Protein AF-A0A0R1IXS8-F1 (afdb_monomer_lite)

Foldseek 3Di:
DDDDDDDDDDDDDPPPDDDDDDPPPVPPPDPCNVLLVVLVVLLVVLLPDPDLLVSLVSLVVLVVVLVVLVPDPDRDPSNNVSSVVSSLVSLVSVVVVLVVLLVVLADDPPDLADLVNLVVSLVSLVVSLVSLVSCCPRNDDVVRSVVSNVSSVVRNVVSLVSNLVCLLPDPALVQLLVLCCVPCVPPNVCLVVVDDDDDAPCQCVLLQHDPVSLSSSLSSLCSSLVVCCVVVSDPPVSSVVSSVVSVLCSLNSVNHPDPPLSCWDRVSLVLQQFCSNVPAAKFWDWKWFAPPPPPGIDTDPDPRFGFDDDRAWTDRPAWMWGADPPRFIWIDGPQGIFTWDWDDDSKIWIWDDRDNKIKIKIWHTAQRFDPDPPTDSNFIKIKIFMPVRRIIIIITGD

Radius of gyration: 39.15 Å; chains: 1; bounding box: 78×59×114 Å

Organism: NCBI:txid1423811

Sequence (398 aa):
MKRSFSVVTVILTFIILLSGCKSQSQSKTNPYDSKVTSVNKTAEKIKSEHDISKKVSSLKDFEDDYQKYQHTKKPYKQVNSAYHHQIKTIKSSIQDSNKSTIKSASVSKSKEETQASLEKKISNLNDLKKEVEAEKEIVYTSPDFENLNKDIDKQIEKNKAGITSAILSTTSSKKYIDAYNQFSMQNNPKGESRGSTPRAKGFYETVGLSEKDYFAIYTGIFDYYGNAVEQGLITKVQSDDAFQEAQSKLLAGKYATKSTVIHNMNFYQIENGDYSGLIGSWKEVSEGGSMHDGQGVRELPLTGQKLNITKYKINDSQVSMTQKDGGITYFTDQNGSEPATFDESDSLSVEATIGSQIYMIEFYPKGVPMAEEKDNSNKERIMIHSSNDSYYEIFERA

Secondary structure (DSSP, 8-state):
-----------S----S-------------TTHHHHHHHHHHHHHHHH---HHHHHHHHHHHHHHHHHHHTSSS--HHHHHHHHHHHHHHHHHHHHHHHHHHHHTSPPTTS---HHHHHHHHHHHHHHHHHHHHHTTTT--HHHHHHHHHHHHHHHHHHHHHHHHHHHT---HHHHHHHIIIIIIHH-GGGGGG-PPPPPTTHHHHTTS-HHHHHHHHHHHHHHHHHHHHTTSS-HHHHHHHHHHHHHHHHTTTT-SS-----S--HHHHHTT--GGG-S-EEEEEEEEE-SSSS-EEE--------EEETTEEE-SS-EEEE-TTS-EEEE-SS-EEE-EEEESSSEEEEEEETTEEEEEEEE-TTPPPSSTT--TTS-EEEEEETGGGEEEEEEE-

Structure (mmCIF, N/CA/C/O backbone):
data_AF-A0A0R1IXS8-F1
#
_entry.id   AF-A0A0R1IXS8-F1
#
loop_
_atom_site.group_PDB
_atom_site.id
_atom_site.type_symbol
_atom_site.label_atom_id
_atom_site.label_alt_id
_atom_site.label_comp_id
_atom_site.label_asym_id
_atom_site.label_entity_id
_atom_site.label_seq_id
_atom_site.pdbx_PDB_ins_code
_atom_site.Cartn_x
_atom_site.Cartn_y
_atom_site.Cartn_z
_atom_site.occupancy
_atom_site.B_iso_or_equiv
_atom_site.auth_seq_id
_atom_site.auth_comp_id
_atom_site.auth_asym_id
_atom_site.auth_atom_id
_atom_site.pdbx_PDB_model_num
ATOM 1 N N . MET A 1 1 ? 4.594 38.664 13.870 1.00 39.47 1 MET A N 1
ATOM 2 C CA . MET A 1 1 ? 3.318 39.367 13.612 1.00 39.47 1 MET A CA 1
ATOM 3 C C . MET A 1 1 ? 2.315 38.964 14.679 1.00 39.47 1 MET A C 1
ATOM 5 O O . MET A 1 1 ? 1.968 37.797 14.768 1.00 39.47 1 MET A O 1
ATOM 9 N N . LYS A 1 2 ? 1.926 39.916 15.533 1.00 38.34 2 LYS A N 1
ATOM 10 C CA . LYS A 1 2 ? 0.802 39.805 16.473 1.00 38.34 2 LYS A CA 1
ATOM 11 C C . LYS A 1 2 ? -0.484 40.207 15.744 1.00 38.34 2 LYS A C 1
ATOM 13 O O . LYS A 1 2 ? -0.434 41.202 15.026 1.00 38.34 2 LYS A O 1
ATOM 18 N N . ARG A 1 3 ? -1.582 39.481 15.980 1.00 33.81 3 ARG A N 1
ATOM 19 C CA . ARG A 1 3 ? -3.008 39.899 15.969 1.00 33.81 3 ARG A CA 1
ATOM 20 C C . ARG A 1 3 ? -3.847 38.627 16.196 1.00 33.81 3 ARG A C 1
ATOM 22 O O . ARG A 1 3 ? -3.798 37.719 15.383 1.00 33.81 3 ARG A O 1
ATOM 29 N N . SER A 1 4 ? -4.315 38.366 17.417 1.00 31.62 4 SER A N 1
ATOM 30 C CA . SER A 1 4 ? -5.587 38.837 17.997 1.00 31.62 4 SER A CA 1
ATOM 31 C C . SER A 1 4 ? -6.820 38.259 17.290 1.00 31.62 4 SER A C 1
ATOM 33 O O . SER A 1 4 ? -7.238 38.791 16.266 1.00 31.62 4 SER A O 1
ATOM 35 N N . PHE A 1 5 ? -7.433 37.238 17.896 1.00 33.28 5 PHE A N 1
ATOM 36 C CA . PHE A 1 5 ? -8.868 36.993 17.766 1.00 33.28 5 PHE A CA 1
ATOM 37 C C . PHE A 1 5 ? -9.504 37.042 19.152 1.00 33.28 5 PHE A C 1
ATOM 39 O O . PHE A 1 5 ? -9.228 36.236 20.038 1.00 33.28 5 PHE A O 1
ATOM 46 N N . SER A 1 6 ? -10.290 38.094 19.299 1.00 31.89 6 SER A N 1
ATOM 47 C CA . SER A 1 6 ? -11.123 38.471 20.420 1.00 31.89 6 SER A CA 1
ATOM 48 C C . SER A 1 6 ? -12.491 37.78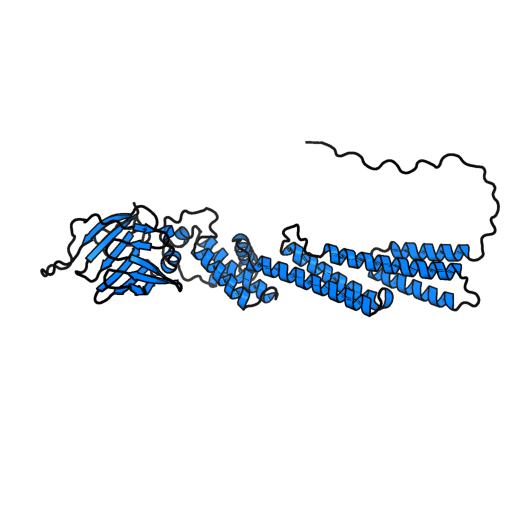8 20.312 1.00 31.89 6 SER A C 1
ATOM 50 O O . SER A 1 6 ? -12.991 37.598 19.210 1.00 31.89 6 SER A O 1
ATOM 52 N N . VAL A 1 7 ? -13.106 37.559 21.477 1.00 35.53 7 VAL A N 1
ATOM 53 C CA . VAL A 1 7 ? -14.516 37.887 21.773 1.00 35.53 7 VAL A CA 1
ATOM 54 C C . VAL A 1 7 ? -15.590 37.143 20.970 1.00 35.53 7 VAL A C 1
ATOM 56 O O . VAL A 1 7 ? -15.975 37.601 19.908 1.00 35.53 7 VAL A O 1
ATOM 59 N N . VAL A 1 8 ? -16.147 36.082 21.573 1.00 34.19 8 VAL A N 1
ATOM 60 C CA . VAL A 1 8 ? -17.594 35.785 21.738 1.00 34.19 8 VAL A CA 1
ATOM 61 C C . VAL A 1 8 ? -17.645 34.762 22.891 1.00 34.19 8 VAL A C 1
ATOM 63 O O . VAL A 1 8 ? -17.183 33.639 22.739 1.00 34.19 8 VAL A O 1
ATOM 66 N N . THR A 1 9 ? -17.979 35.096 24.138 1.00 34.84 9 THR A N 1
ATOM 67 C CA . THR A 1 9 ? -19.346 34.981 24.673 1.00 34.84 9 THR A CA 1
ATOM 68 C C . THR A 1 9 ? -19.352 35.606 26.079 1.00 34.84 9 THR A C 1
ATOM 70 O O . THR A 1 9 ? -19.132 34.940 27.086 1.00 34.84 9 THR A O 1
ATOM 73 N N . VAL A 1 10 ? -19.554 36.921 26.140 1.00 40.12 10 VAL A N 1
ATOM 74 C CA . VAL A 1 10 ? -20.146 37.608 27.295 1.00 40.12 10 VAL A CA 1
ATOM 75 C C . VAL A 1 10 ? -21.607 37.815 26.908 1.00 40.12 10 VAL A C 1
ATOM 77 O O . VAL A 1 10 ? -21.852 38.246 25.788 1.00 40.12 10 VAL A O 1
ATOM 80 N N . ILE A 1 11 ? -22.520 37.473 27.823 1.00 37.78 11 ILE A N 1
ATOM 81 C CA . ILE A 1 11 ? -23.998 37.589 27.831 1.00 37.78 11 ILE A CA 1
ATOM 82 C C . ILE A 1 11 ? -24.603 36.219 28.191 1.00 37.78 11 ILE A C 1
ATOM 84 O O . ILE A 1 11 ? -25.173 35.515 27.367 1.00 37.78 11 ILE A O 1
ATOM 88 N N . LEU A 1 12 ? -24.482 35.847 29.468 1.00 35.22 12 LEU A N 1
ATOM 89 C CA . LEU A 1 12 ? -25.588 35.210 30.181 1.00 35.22 12 LEU A CA 1
ATOM 90 C C . LEU A 1 12 ? -25.499 35.568 31.673 1.00 35.22 12 LEU A C 1
ATOM 92 O O . LEU A 1 12 ? -24.795 34.950 32.467 1.00 35.22 12 LEU A O 1
ATOM 96 N N . THR A 1 13 ? -26.262 36.610 32.009 1.00 39.00 13 THR A N 1
ATOM 97 C CA . THR A 1 13 ? -26.942 36.818 33.299 1.00 39.00 13 THR A CA 1
ATOM 98 C C . THR A 1 13 ? -26.099 37.077 34.544 1.00 39.00 13 THR A C 1
ATOM 100 O O . THR A 1 13 ? -26.102 36.342 35.527 1.00 39.00 13 THR A O 1
ATOM 103 N N . PHE A 1 14 ? -25.556 38.290 34.547 1.00 35.62 14 PHE A N 1
ATOM 104 C CA . PHE A 1 14 ? -25.547 39.188 35.697 1.00 35.62 14 PHE A CA 1
ATOM 105 C C . PHE A 1 14 ? -27.009 39.574 36.063 1.00 35.62 14 PHE A C 1
ATOM 107 O O . PHE A 1 14 ? -27.489 40.639 35.693 1.00 35.62 14 PHE A O 1
ATOM 114 N N . ILE A 1 15 ? -27.751 38.678 36.729 1.00 43.81 15 ILE A N 1
ATOM 115 C CA . ILE A 1 15 ? -28.994 38.990 37.473 1.00 43.81 15 ILE A CA 1
ATOM 116 C C . ILE A 1 15 ? -28.931 38.249 38.813 1.00 43.81 15 ILE A C 1
ATOM 118 O O . ILE A 1 15 ? -29.689 37.320 39.053 1.00 43.81 15 ILE A O 1
ATOM 122 N N . ILE A 1 16 ? -27.991 38.621 39.684 1.00 44.81 16 ILE A N 1
ATOM 123 C CA . ILE A 1 16 ? -28.089 38.335 41.125 1.00 44.81 16 ILE A CA 1
ATOM 124 C C . ILE A 1 16 ? -27.459 39.506 41.884 1.00 44.81 16 ILE A C 1
ATOM 126 O O . ILE A 1 16 ? -26.390 39.392 42.469 1.00 44.81 16 ILE A O 1
ATOM 130 N N . LEU A 1 17 ? -28.130 40.654 41.874 1.00 48.44 17 LEU A N 1
ATOM 131 C CA . LEU A 1 17 ? -28.052 41.601 42.980 1.00 48.44 17 LEU A CA 1
ATOM 132 C C . LEU A 1 17 ? -29.473 42.107 43.253 1.00 48.44 17 LEU A C 1
ATOM 134 O O . LEU A 1 17 ? -30.112 42.662 42.367 1.00 48.44 17 LEU A O 1
ATOM 138 N N . LEU A 1 18 ? -29.907 41.924 44.506 1.00 43.78 18 LEU A N 1
ATOM 139 C CA . LEU A 1 18 ? -31.043 42.577 45.176 1.00 43.78 18 LEU A CA 1
ATOM 140 C C . LEU A 1 18 ? -32.449 41.980 44.976 1.00 43.78 18 LEU A C 1
ATOM 142 O O . LEU A 1 18 ? -33.260 42.465 44.198 1.00 43.78 18 LEU A O 1
ATOM 146 N N . SER A 1 19 ? -32.753 40.977 45.805 1.00 40.06 19 SER A N 1
ATOM 147 C CA . SER A 1 19 ? -34.053 40.661 46.438 1.00 40.06 19 SER A CA 1
ATOM 148 C C . SER A 1 19 ? -33.762 39.485 47.379 1.00 40.06 19 SER A C 1
ATOM 150 O O . SER A 1 19 ? -33.204 38.496 46.935 1.00 40.06 19 SER A O 1
ATOM 152 N N . GLY A 1 20 ? -33.988 39.453 48.683 1.00 39.50 20 GLY A N 1
ATOM 153 C CA . GLY A 1 20 ? -34.760 40.242 49.622 1.00 39.50 20 GLY A CA 1
ATOM 154 C C . GLY A 1 20 ? -34.563 39.579 50.997 1.00 39.50 20 GLY A C 1
ATOM 155 O O . GLY A 1 20 ? -33.891 38.553 51.123 1.00 39.50 20 GLY A O 1
ATOM 156 N N . CYS A 1 21 ? -35.104 40.200 52.035 1.00 38.03 21 CYS A N 1
ATOM 157 C CA . CYS A 1 21 ? -34.938 39.832 53.436 1.00 38.03 21 CYS A CA 1
ATOM 158 C C . CYS A 1 21 ? -35.042 38.327 53.742 1.00 38.03 21 CYS A C 1
ATOM 160 O O . CYS A 1 21 ? -35.958 37.632 53.302 1.00 38.03 21 CYS A O 1
ATOM 162 N N . LYS A 1 22 ? -34.128 37.869 54.606 1.00 47.31 22 LYS A N 1
ATOM 163 C CA . LYS A 1 22 ? -34.166 36.584 55.309 1.00 47.31 22 LYS A CA 1
ATOM 164 C C . LYS A 1 22 ? -35.453 36.469 56.139 1.00 47.31 22 LYS A C 1
ATOM 166 O O . LYS A 1 22 ? -35.459 36.800 57.318 1.00 47.31 22 LYS A O 1
ATOM 171 N N . SER A 1 23 ? -36.527 35.954 55.548 1.00 44.09 23 SER A N 1
ATOM 172 C CA . SER A 1 23 ? -37.515 35.193 56.311 1.00 44.09 23 SER A CA 1
ATOM 173 C C . SER A 1 23 ? -37.009 33.762 56.396 1.00 44.09 23 SER A C 1
ATOM 175 O O . SER A 1 23 ? -37.123 32.984 55.452 1.00 44.09 23 SER A O 1
ATOM 177 N N . GLN A 1 24 ? -36.411 33.427 57.536 1.00 48.56 24 GLN A N 1
ATOM 178 C CA . GLN A 1 24 ? -36.124 32.057 57.949 1.00 48.56 24 GLN A CA 1
ATOM 179 C C . GLN A 1 24 ? -37.464 31.355 58.244 1.00 48.56 24 GLN A C 1
ATOM 181 O O . GLN A 1 24 ? -37.773 31.017 59.382 1.00 48.56 24 GLN A O 1
ATOM 186 N N . SER A 1 25 ? -38.306 31.147 57.224 1.00 48.84 25 SER A N 1
ATOM 187 C CA . SER A 1 25 ? -39.344 30.130 57.342 1.00 48.84 25 SER A CA 1
ATOM 188 C C . SER A 1 25 ? -38.595 28.807 57.353 1.00 48.84 25 SER A C 1
ATOM 190 O O . SER A 1 25 ? -37.981 28.440 56.348 1.00 48.84 25 SER A O 1
ATOM 192 N N . GLN A 1 26 ? -38.582 28.116 58.490 1.00 47.00 26 GLN A N 1
ATOM 193 C CA . GLN A 1 26 ? -38.197 26.712 58.543 1.00 47.00 26 GLN A CA 1
ATOM 194 C C . GLN A 1 26 ? -39.172 25.955 57.637 1.00 47.00 26 GLN A C 1
ATOM 196 O O . GLN A 1 26 ? -40.242 25.531 58.074 1.00 47.00 26 GLN A O 1
ATOM 201 N N . SER A 1 27 ? -38.851 25.853 56.343 1.00 54.06 27 SER A N 1
ATOM 202 C CA . SER A 1 27 ? -39.606 25.008 55.433 1.00 54.06 27 SER A CA 1
ATOM 203 C C . SER A 1 27 ? -39.499 23.610 56.013 1.00 54.06 27 SER A C 1
ATOM 205 O O . SER A 1 27 ? -38.386 23.099 56.156 1.00 54.06 27 SER A O 1
ATOM 207 N N . LYS A 1 28 ? -40.631 23.020 56.404 1.00 65.62 28 LYS A N 1
ATOM 208 C CA . LYS A 1 28 ? -40.689 21.609 56.777 1.00 65.62 28 LYS A CA 1
ATOM 209 C C . LYS A 1 28 ? -40.150 20.823 55.586 1.00 65.62 28 LYS A C 1
ATOM 211 O O . LYS A 1 28 ? -40.850 20.666 54.590 1.00 65.62 28 LYS A O 1
ATOM 216 N N . THR A 1 29 ? -38.887 20.422 55.658 1.00 75.94 29 THR A N 1
ATOM 217 C CA . THR A 1 29 ? -38.254 19.604 54.633 1.00 75.94 29 THR A CA 1
ATOM 218 C C . THR A 1 29 ? -38.975 18.271 54.633 1.00 75.94 29 THR A C 1
ATOM 220 O O . THR A 1 29 ? -39.215 17.674 55.689 1.00 75.94 29 THR A O 1
ATOM 223 N N . ASN A 1 30 ? -39.402 17.825 53.455 1.00 87.00 30 ASN A N 1
ATOM 224 C CA . ASN A 1 30 ? -40.068 16.542 53.365 1.00 87.00 30 ASN A CA 1
ATOM 225 C C . ASN A 1 30 ? -39.066 15.456 53.782 1.00 87.00 30 ASN A C 1
ATOM 227 O O . ASN A 1 30 ? -37.874 15.555 53.475 1.00 87.00 30 ASN A O 1
ATOM 231 N N . PRO A 1 31 ? -39.520 14.375 54.438 1.00 86.81 31 PRO A N 1
ATOM 232 C CA . PRO A 1 31 ? -38.632 13.344 54.983 1.00 86.81 31 PRO A CA 1
ATOM 233 C C . PRO A 1 31 ? -37.797 12.603 53.918 1.00 86.81 31 PRO A C 1
ATOM 235 O O . PRO A 1 31 ? -36.917 11.816 54.268 1.00 86.81 31 PRO A O 1
ATOM 238 N N . TYR A 1 32 ? -38.060 12.828 52.625 1.00 91.75 32 TYR A N 1
ATOM 239 C CA . TYR A 1 32 ? -37.327 12.246 51.502 1.00 91.75 32 TYR A CA 1
ATOM 240 C C . TYR A 1 32 ? -36.329 13.202 50.823 1.00 91.75 32 TYR A C 1
ATOM 242 O O . TYR A 1 32 ? -35.497 12.724 50.050 1.00 91.75 32 TYR A O 1
ATOM 250 N N . ASP A 1 33 ? -36.361 14.510 51.102 1.00 92.88 33 ASP A N 1
ATOM 251 C CA . ASP A 1 33 ? -35.558 15.509 50.374 1.00 92.88 33 ASP A CA 1
ATOM 252 C C . ASP A 1 33 ? -34.048 15.277 50.558 1.00 92.88 33 ASP A C 1
ATOM 254 O O . ASP A 1 33 ? -33.267 15.347 49.604 1.00 92.88 33 ASP A O 1
ATOM 258 N N . SER A 1 34 ? -33.626 14.907 51.772 1.00 93.62 34 SER A N 1
ATOM 259 C CA . SER A 1 34 ? -32.228 14.572 52.072 1.00 93.62 34 SER A CA 1
ATOM 260 C C . SER A 1 34 ? -31.747 13.332 51.311 1.00 93.62 34 SER A C 1
ATOM 262 O O . SER A 1 34 ? -30.619 13.307 50.817 1.00 93.62 34 SER A O 1
ATOM 264 N N . LYS A 1 35 ? -32.613 12.322 51.149 1.00 95.69 35 LYS A N 1
ATOM 265 C CA . LYS A 1 35 ? -32.297 11.100 50.397 1.00 95.69 35 LYS A CA 1
ATOM 266 C C . LYS A 1 35 ? -32.161 11.387 48.910 1.00 95.69 35 LYS A C 1
ATOM 268 O O . LYS A 1 35 ? -31.166 10.987 48.320 1.00 95.69 35 LYS A O 1
ATOM 273 N N . VAL A 1 36 ? -33.107 12.122 48.320 1.00 96.81 36 VAL A N 1
ATOM 274 C CA . VAL A 1 36 ? -33.024 12.539 46.908 1.00 96.81 36 VAL A CA 1
ATOM 275 C C . VAL A 1 36 ? -31.744 13.340 46.658 1.00 96.81 36 VAL A C 1
ATOM 277 O O . VAL A 1 36 ? -31.034 13.083 45.689 1.00 96.81 36 VAL A O 1
ATOM 280 N N . THR A 1 37 ? -31.398 14.253 47.570 1.00 96.00 37 THR A N 1
ATOM 281 C CA . THR A 1 37 ? -30.158 15.037 47.485 1.00 96.00 37 THR A CA 1
ATOM 282 C C . THR A 1 37 ? -28.916 14.140 47.506 1.00 96.00 37 THR A C 1
ATOM 284 O O . THR A 1 37 ? -28.012 14.331 46.694 1.00 96.00 37 THR A O 1
ATOM 287 N N . SER A 1 38 ? -28.873 13.133 48.385 1.00 97.00 38 SER A N 1
ATOM 288 C CA . SER A 1 38 ? -27.761 12.174 48.435 1.00 97.00 38 SER A CA 1
ATOM 289 C C . SER A 1 38 ? -27.660 11.334 47.161 1.00 97.00 38 SER A C 1
ATOM 291 O O . SER A 1 38 ? -26.561 11.157 46.648 1.00 97.00 38 SER A O 1
ATOM 293 N N . VAL A 1 39 ? -28.791 10.856 46.629 1.00 98.12 39 VAL A N 1
ATOM 294 C CA . VAL A 1 39 ? -28.845 10.088 45.371 1.00 98.12 39 VAL A CA 1
ATOM 295 C C . VAL A 1 39 ? -28.262 10.911 44.227 1.00 98.12 39 VAL A C 1
ATOM 297 O O . VAL A 1 39 ? -27.380 10.439 43.513 1.00 98.12 39 VAL A O 1
ATOM 300 N N . ASN A 1 40 ? -28.693 12.167 44.099 1.00 97.94 40 ASN A N 1
ATOM 301 C CA . ASN A 1 40 ? -28.178 13.076 43.080 1.00 97.94 40 ASN A CA 1
ATOM 302 C C . ASN A 1 40 ? -26.680 13.354 43.274 1.00 97.94 40 ASN A C 1
ATOM 304 O O . ASN A 1 40 ? -25.927 13.307 42.308 1.00 97.94 40 ASN A O 1
ATOM 308 N N . LYS A 1 41 ? -26.218 13.580 44.511 1.00 98.19 41 LYS A N 1
ATOM 309 C CA . LYS A 1 41 ? -24.795 13.821 44.801 1.00 98.19 41 LYS A CA 1
ATOM 310 C C . LYS A 1 41 ? -23.913 12.627 44.422 1.00 98.19 41 LYS A C 1
ATOM 312 O O . LYS A 1 41 ? -22.846 12.823 43.843 1.00 98.19 41 LYS A O 1
ATOM 317 N N . THR A 1 42 ? -24.347 11.406 44.731 1.00 98.38 42 THR A N 1
ATOM 318 C CA . THR A 1 42 ? -23.637 10.186 44.322 1.00 98.38 42 THR A CA 1
ATOM 319 C C . THR A 1 42 ? -23.623 10.052 42.803 1.00 98.38 42 THR A C 1
ATOM 321 O O . THR A 1 42 ? -22.562 9.824 42.229 1.00 98.38 42 THR A O 1
ATOM 324 N N . ALA A 1 43 ? -24.762 10.273 42.141 1.00 98.25 43 ALA A N 1
ATOM 325 C CA . ALA A 1 43 ? -24.854 10.212 40.687 1.00 98.25 43 ALA A CA 1
ATOM 326 C C . ALA A 1 43 ? -23.919 11.213 39.991 1.00 98.25 43 ALA A C 1
ATOM 328 O O . ALA A 1 43 ? -23.229 10.839 39.048 1.00 98.25 43 ALA A O 1
ATOM 329 N N . GLU A 1 44 ? -23.842 12.458 40.470 1.00 97.69 44 GLU A N 1
ATOM 330 C CA . GLU A 1 44 ? -22.915 13.458 39.923 1.00 97.69 44 GLU A CA 1
ATOM 331 C C . GLU A 1 44 ? -21.450 13.039 40.086 1.00 97.69 44 GLU A C 1
ATOM 333 O O . GLU A 1 44 ? -20.668 13.175 39.145 1.00 97.69 44 GLU A O 1
ATOM 338 N N . LYS A 1 45 ? -21.085 12.437 41.228 1.00 98.19 45 LYS A N 1
ATOM 339 C CA . LYS A 1 45 ? -19.737 11.884 41.425 1.00 98.19 45 LYS A CA 1
ATOM 340 C C . LYS A 1 45 ? -19.424 10.806 40.382 1.00 98.19 45 LYS A C 1
ATOM 342 O O . LYS A 1 45 ? -18.353 10.846 39.783 1.00 98.19 45 LYS A O 1
ATOM 347 N N . ILE A 1 46 ? -20.365 9.893 40.127 1.00 97.88 46 ILE A N 1
ATOM 348 C CA . ILE A 1 46 ? -20.210 8.834 39.117 1.00 97.88 46 ILE A CA 1
ATOM 349 C C . ILE A 1 46 ? -20.062 9.441 37.719 1.00 97.88 46 ILE A C 1
ATOM 351 O O . ILE A 1 46 ? -19.153 9.063 36.988 1.00 97.88 46 ILE A O 1
ATOM 355 N N . LYS A 1 47 ? -20.903 10.414 37.342 1.00 96.25 47 LYS A N 1
ATOM 356 C CA . LYS A 1 47 ? -20.820 11.080 36.027 1.00 96.25 47 LYS A CA 1
ATOM 357 C C . LYS A 1 47 ? -19.470 11.763 35.808 1.00 96.25 47 LYS A C 1
ATOM 359 O O . LYS A 1 47 ? -18.936 11.684 34.703 1.00 96.25 47 LYS A O 1
ATOM 364 N N . SER A 1 48 ? -18.930 12.392 36.854 1.00 95.56 48 SER A N 1
ATOM 365 C CA . SER A 1 48 ? -17.654 13.115 36.815 1.00 95.56 48 SER A CA 1
ATOM 366 C C . SER A 1 48 ? -16.408 12.225 36.775 1.00 95.56 48 SER A C 1
ATOM 368 O O . SER A 1 48 ? -15.318 12.736 36.546 1.00 95.56 48 SER A O 1
ATOM 370 N N . GLU A 1 49 ? -16.542 10.913 36.993 1.00 97.25 49 GLU A N 1
ATOM 371 C CA . GLU A 1 49 ? -15.417 9.981 36.893 1.00 97.25 49 GLU A CA 1
ATOM 372 C C . GLU A 1 49 ? -14.913 9.907 35.440 1.00 97.25 49 GLU A C 1
ATOM 374 O O . GLU A 1 49 ? -15.703 9.855 34.497 1.00 97.25 49 GLU A O 1
ATOM 379 N N . HIS A 1 50 ? -13.598 9.920 35.243 1.00 93.25 50 HIS A N 1
ATOM 380 C CA . HIS A 1 50 ? -12.988 9.850 33.912 1.00 93.25 50 HIS A CA 1
ATOM 381 C C . HIS A 1 50 ? -12.569 8.427 33.550 1.00 93.25 50 HIS A C 1
ATOM 383 O O . HIS A 1 50 ? -12.578 8.069 32.376 1.00 93.25 50 HIS A O 1
ATOM 389 N N . ASP A 1 51 ? -12.231 7.617 34.551 1.00 92.62 51 ASP A N 1
ATOM 390 C CA . ASP A 1 51 ? -11.901 6.209 34.381 1.00 92.62 51 ASP A CA 1
ATOM 391 C C . ASP A 1 51 ? -13.186 5.398 34.167 1.00 92.62 51 ASP A C 1
ATOM 393 O O . ASP A 1 51 ? -14.031 5.280 35.060 1.00 92.62 51 ASP A O 1
ATOM 397 N N . ILE A 1 52 ? -13.350 4.845 32.965 1.00 89.50 52 ILE A N 1
ATOM 398 C CA . ILE A 1 52 ? -14.577 4.139 32.597 1.00 89.50 52 ILE A CA 1
ATOM 399 C C . ILE A 1 52 ? -14.816 2.897 33.461 1.00 89.50 52 ILE A C 1
ATOM 401 O O . ILE A 1 52 ? -15.946 2.656 33.882 1.00 89.50 52 ILE A O 1
ATOM 405 N N . SER A 1 53 ? -13.759 2.170 33.836 1.00 91.38 53 SER A N 1
ATOM 406 C CA . SER A 1 53 ? -13.874 0.978 34.683 1.00 91.38 53 SER A CA 1
ATOM 407 C C . SER A 1 53 ? -14.370 1.349 36.081 1.00 91.38 53 SER A C 1
ATOM 409 O O . SER A 1 53 ? -15.297 0.728 36.606 1.00 91.38 53 SER A O 1
ATOM 411 N N . LYS A 1 54 ? -13.827 2.423 36.671 1.00 95.50 54 LYS A N 1
ATOM 412 C CA . LYS A 1 54 ? -14.311 2.948 37.961 1.00 95.50 54 LYS A CA 1
ATOM 413 C C . LYS A 1 54 ? -15.729 3.492 37.866 1.00 95.50 54 LYS A C 1
ATOM 415 O O . LYS A 1 54 ? -16.515 3.295 38.797 1.00 95.50 54 LYS A O 1
ATOM 420 N N . LYS A 1 55 ? -16.076 4.153 36.758 1.00 96.19 55 LYS A N 1
ATOM 421 C CA . LYS A 1 55 ? -17.428 4.669 36.510 1.00 96.19 55 LYS A CA 1
ATOM 422 C C . LYS A 1 55 ? -18.450 3.533 36.449 1.00 96.19 55 LYS A C 1
ATOM 424 O O . LYS A 1 55 ? -19.481 3.625 37.109 1.00 96.19 55 LYS A O 1
ATOM 429 N N . VAL A 1 56 ? -18.149 2.458 35.720 1.00 96.75 56 VAL A N 1
ATOM 430 C CA . VAL A 1 56 ? -19.006 1.268 35.588 1.00 96.75 56 VAL A CA 1
ATOM 431 C C . VAL A 1 56 ? -19.138 0.526 36.917 1.00 96.75 56 VAL A C 1
ATOM 433 O O . VAL A 1 56 ? -20.255 0.216 37.325 1.00 96.75 56 VAL A O 1
ATOM 436 N N . SER A 1 57 ? -18.035 0.328 37.647 1.00 97.06 57 SER A N 1
ATOM 437 C CA . SER A 1 57 ? -18.074 -0.265 38.992 1.00 97.06 57 SER A CA 1
ATOM 438 C C . SER A 1 57 ? -18.931 0.565 39.950 1.00 97.06 57 SER A C 1
ATOM 440 O O . SER A 1 57 ? -19.789 0.026 40.641 1.00 97.06 57 SER A O 1
ATOM 442 N N . SER A 1 58 ? -18.760 1.890 39.954 1.00 98.00 58 SER A N 1
ATOM 443 C CA . SER A 1 58 ? -19.547 2.777 40.819 1.00 98.00 58 SER A CA 1
ATOM 444 C C . SER A 1 58 ? -21.025 2.814 40.417 1.00 98.00 58 SER A C 1
ATOM 446 O O . SER A 1 58 ? -21.895 2.963 41.273 1.00 98.00 58 SER A O 1
ATOM 448 N N . LEU A 1 59 ? -21.331 2.681 39.121 1.00 98.44 59 LEU A N 1
ATOM 449 C CA . LEU A 1 59 ? -22.701 2.522 38.638 1.00 98.44 59 LEU A CA 1
ATOM 450 C C . LEU A 1 59 ? -23.307 1.207 39.139 1.00 98.44 59 LEU A C 1
ATOM 452 O O . LEU A 1 59 ? -24.449 1.223 39.589 1.00 98.44 59 LEU A O 1
ATOM 456 N N . LYS A 1 60 ? -22.556 0.100 39.122 1.00 98.31 60 LYS A N 1
ATOM 457 C CA . LYS A 1 60 ? -23.028 -1.182 39.658 1.00 98.31 60 LYS A CA 1
ATOM 458 C C . LYS A 1 60 ? -23.364 -1.088 41.144 1.00 98.31 60 LYS A C 1
ATOM 460 O O . LYS A 1 60 ? -24.457 -1.488 41.540 1.00 98.31 60 LYS A O 1
ATOM 465 N N . ASP A 1 61 ? -22.478 -0.489 41.938 1.00 98.19 61 ASP A N 1
ATOM 466 C CA . ASP A 1 61 ? -22.726 -0.250 43.365 1.00 98.19 61 ASP A CA 1
ATOM 467 C C . ASP A 1 61 ? -23.985 0.607 43.575 1.00 98.19 61 ASP A C 1
ATOM 469 O O . ASP A 1 61 ? -24.801 0.348 44.461 1.00 98.19 61 ASP A O 1
ATOM 473 N N . PHE A 1 62 ? -24.184 1.613 42.718 1.00 98.50 62 PHE A N 1
ATOM 474 C CA . PHE A 1 62 ? -25.350 2.490 42.760 1.00 98.50 62 PHE A CA 1
ATOM 475 C C . PHE A 1 62 ? -26.659 1.775 42.386 1.00 98.50 62 PHE A C 1
ATOM 477 O O . PHE A 1 62 ? -27.704 2.065 42.976 1.00 98.50 62 PHE A O 1
ATOM 484 N N . GLU A 1 63 ? -26.619 0.825 41.448 1.00 98.31 63 GLU A N 1
ATOM 485 C CA . GLU A 1 63 ? -27.749 -0.056 41.137 1.00 98.31 63 GLU A CA 1
ATOM 486 C C . GLU A 1 63 ? -28.060 -1.013 42.290 1.00 98.31 63 GLU A C 1
ATOM 488 O O . GLU A 1 63 ? -29.227 -1.171 42.648 1.00 98.31 63 GLU A O 1
ATOM 493 N N . ASP A 1 64 ? -27.041 -1.591 42.927 1.00 98.00 64 ASP A N 1
ATOM 494 C CA . ASP A 1 64 ? -27.222 -2.482 44.077 1.00 98.00 64 ASP A CA 1
ATOM 495 C C . ASP A 1 64 ? -27.817 -1.742 45.279 1.00 98.00 64 ASP A C 1
ATOM 497 O O . ASP A 1 64 ? -28.708 -2.255 45.963 1.00 98.00 64 ASP A O 1
ATOM 501 N N . ASP A 1 65 ? -27.385 -0.505 45.518 1.00 98.00 65 ASP A N 1
ATOM 502 C CA . ASP A 1 65 ? -27.971 0.363 46.538 1.00 98.00 65 ASP A CA 1
ATOM 503 C C . ASP A 1 65 ? -29.425 0.730 46.224 1.00 98.00 65 ASP A C 1
ATOM 505 O O . ASP A 1 65 ? -30.260 0.778 47.135 1.00 98.00 65 ASP A O 1
ATOM 509 N N . TYR A 1 66 ? -29.764 0.925 44.946 1.00 98.25 66 TYR A N 1
ATOM 510 C CA . TYR A 1 66 ? -31.151 1.105 44.528 1.00 98.25 66 TYR A CA 1
ATOM 511 C C . TYR A 1 66 ? -31.991 -0.149 44.805 1.00 98.25 66 TYR A C 1
ATOM 513 O O . TYR A 1 66 ? -33.051 -0.032 45.424 1.00 98.25 66 TYR A O 1
ATOM 521 N N . GLN A 1 67 ? -31.507 -1.343 44.445 1.00 97.75 67 GLN A N 1
ATOM 522 C CA . GLN A 1 67 ? -32.205 -2.604 44.730 1.00 97.75 67 GLN A CA 1
ATOM 523 C C . GLN A 1 67 ? -32.445 -2.778 46.237 1.00 97.75 67 GLN A C 1
ATOM 525 O O . GLN A 1 67 ? -33.577 -3.001 46.674 1.00 97.75 67 GLN A O 1
ATOM 530 N N . LYS A 1 68 ? -31.418 -2.563 47.073 1.00 97.62 68 LYS A N 1
ATOM 531 C CA . LYS A 1 68 ? -31.559 -2.585 48.543 1.00 97.62 68 LYS A CA 1
ATOM 532 C C . LYS A 1 68 ? -32.609 -1.583 49.029 1.00 97.62 68 LYS A C 1
ATOM 534 O O . LYS A 1 68 ? -33.412 -1.908 49.905 1.00 97.62 68 LYS A O 1
ATOM 539 N N . TYR A 1 69 ? -32.627 -0.372 48.465 1.00 96.88 69 TYR A N 1
ATOM 540 C CA . TYR A 1 69 ? -33.611 0.651 48.812 1.00 96.88 69 TYR A CA 1
ATOM 541 C C . TYR A 1 69 ? -35.048 0.222 48.476 1.00 96.88 69 TYR A C 1
ATOM 543 O O . TYR A 1 69 ? -35.960 0.446 49.283 1.00 96.88 69 TYR A O 1
ATOM 551 N N . GLN A 1 70 ? -35.255 -0.432 47.329 1.00 96.62 70 GLN A N 1
ATOM 552 C CA . GLN A 1 70 ? -36.568 -0.934 46.910 1.00 96.62 70 GLN A CA 1
ATOM 553 C C . GLN A 1 70 ? -37.137 -1.983 47.875 1.00 96.62 70 GLN A C 1
ATOM 555 O O . GLN A 1 70 ? -38.352 -2.037 48.056 1.00 96.62 70 GLN A O 1
ATOM 560 N N . HIS A 1 71 ? -36.281 -2.747 48.559 1.00 96.00 71 HIS A N 1
ATOM 561 C CA . HIS A 1 71 ? -36.682 -3.743 49.560 1.00 96.00 71 HIS A CA 1
ATOM 562 C C . HIS A 1 71 ? -36.907 -3.176 50.974 1.00 96.00 71 HIS A C 1
ATOM 564 O O . HIS A 1 71 ? -37.197 -3.923 51.912 1.00 96.00 71 HIS A O 1
ATOM 570 N N . THR A 1 72 ? -36.798 -1.859 51.170 1.00 94.81 72 THR A N 1
ATOM 571 C CA . THR A 1 72 ? -37.113 -1.245 52.469 1.00 94.81 72 THR A CA 1
ATOM 572 C C . THR A 1 72 ? -38.617 -1.291 52.762 1.00 94.81 72 THR A C 1
ATOM 574 O O . THR A 1 72 ? -39.444 -1.308 51.859 1.00 94.81 72 THR A O 1
ATOM 577 N N . LYS A 1 73 ? -39.014 -1.266 54.046 1.00 92.19 73 LYS A N 1
ATOM 578 C CA . LYS A 1 73 ? -40.435 -1.387 54.450 1.00 92.19 73 LYS A CA 1
ATOM 579 C C . LYS A 1 73 ? -41.355 -0.291 53.884 1.00 92.19 73 LYS A C 1
ATOM 581 O O . LYS A 1 73 ? -42.563 -0.496 53.821 1.00 92.19 73 LYS A O 1
ATOM 586 N N . LYS A 1 74 ? -40.813 0.890 53.561 1.00 92.31 74 LYS A N 1
ATOM 587 C CA . LYS A 1 74 ? -41.564 2.067 53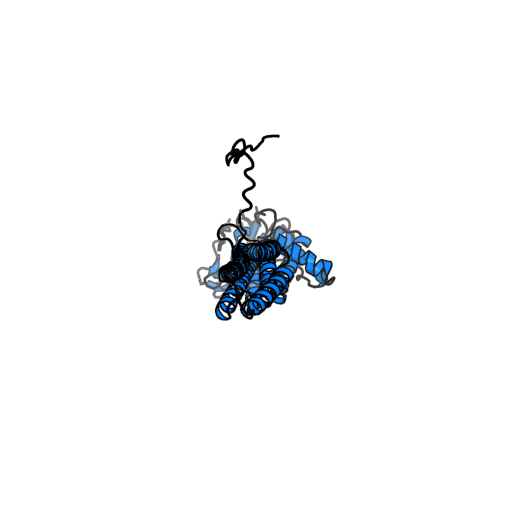.083 1.00 92.31 74 LYS A CA 1
ATOM 588 C C . LYS A 1 74 ? -40.707 2.894 52.109 1.00 92.31 74 LYS A C 1
ATOM 590 O O . LYS A 1 74 ? -40.172 3.932 52.513 1.00 92.31 74 LYS A O 1
ATOM 595 N N . PRO A 1 75 ? -40.528 2.449 50.854 1.00 92.62 75 PRO A N 1
ATOM 596 C CA . PRO A 1 75 ? -39.787 3.219 49.869 1.00 92.62 75 PRO A CA 1
ATOM 597 C C . PRO A 1 75 ? -40.608 4.445 49.444 1.00 92.62 75 PRO A C 1
ATOM 599 O O . PRO A 1 75 ? -41.813 4.368 49.205 1.00 92.62 75 PRO A O 1
ATOM 602 N N . TYR A 1 76 ? -39.952 5.597 49.338 1.00 96.81 76 TYR A N 1
ATOM 603 C CA . TYR A 1 76 ? -40.557 6.829 48.842 1.00 96.81 76 TYR A CA 1
ATOM 604 C C . TYR A 1 76 ? -40.485 6.848 47.313 1.00 96.81 76 TYR A C 1
ATOM 606 O O . TYR A 1 76 ? -39.411 6.685 46.728 1.00 96.81 76 TYR A O 1
ATOM 614 N N . LYS A 1 77 ? -41.618 7.116 46.652 1.00 96.69 77 LYS A N 1
ATOM 615 C CA . LYS A 1 77 ? -41.715 7.180 45.182 1.00 96.69 77 LYS A CA 1
ATOM 616 C C . LYS A 1 77 ? -40.734 8.190 44.575 1.00 96.69 77 LYS A C 1
ATOM 618 O O . LYS A 1 77 ? -40.167 7.932 43.516 1.00 96.69 77 LYS A O 1
ATOM 623 N N . GLN A 1 78 ? -40.508 9.312 45.253 1.00 97.00 78 GLN A N 1
ATOM 624 C CA . GLN A 1 78 ? -39.593 10.376 44.840 1.00 97.00 78 GLN A CA 1
ATOM 625 C C . GLN A 1 78 ? -38.140 9.889 44.812 1.00 97.00 78 GLN A C 1
ATOM 627 O O . GLN A 1 78 ? -37.423 10.157 43.855 1.00 97.00 78 GLN A O 1
ATOM 632 N N . VAL A 1 79 ? -37.726 9.117 45.821 1.00 97.25 79 VAL A N 1
ATOM 633 C CA . VAL A 1 79 ? -36.372 8.546 45.888 1.00 97.25 79 VAL A CA 1
ATOM 634 C C . VAL A 1 79 ? -36.199 7.463 44.823 1.00 97.25 79 VAL A C 1
ATOM 636 O O . VAL A 1 79 ? -35.196 7.473 44.120 1.00 97.25 79 VAL A O 1
ATOM 639 N N . ASN A 1 80 ? -37.204 6.598 44.620 1.00 97.31 80 ASN A N 1
ATOM 640 C CA . ASN A 1 80 ? -37.199 5.625 43.518 1.00 97.31 80 ASN A CA 1
ATOM 641 C C . ASN A 1 80 ? -37.070 6.305 42.149 1.00 97.31 80 ASN A C 1
ATOM 643 O O . ASN A 1 80 ? -36.292 5.864 41.308 1.00 97.31 80 ASN A O 1
ATOM 647 N N . SER A 1 81 ? -37.818 7.390 41.940 1.00 97.31 81 SER A N 1
ATOM 648 C CA . SER A 1 81 ? -37.772 8.161 40.694 1.00 97.31 81 SER A CA 1
ATOM 649 C C . SER A 1 81 ? -36.397 8.799 40.492 1.00 97.31 81 SER A C 1
ATOM 651 O O . SER A 1 81 ? -35.882 8.776 39.378 1.00 97.31 81 SER A O 1
ATOM 653 N N . ALA A 1 82 ? -35.781 9.312 41.564 1.00 97.81 82 ALA A N 1
ATOM 654 C CA . ALA A 1 82 ? -34.431 9.863 41.523 1.00 97.81 82 ALA A CA 1
ATOM 655 C C . ALA A 1 82 ? -33.393 8.798 41.134 1.00 97.81 82 ALA A C 1
ATOM 657 O O . ALA A 1 82 ? -32.640 9.023 40.193 1.00 97.81 82 ALA A O 1
ATOM 658 N N . TYR A 1 83 ? -33.395 7.622 41.776 1.00 98.56 83 TYR A N 1
ATOM 659 C CA . TYR A 1 83 ? -32.496 6.521 41.403 1.00 98.56 83 TYR A CA 1
ATOM 660 C C . TYR A 1 83 ? -32.675 6.113 39.941 1.00 98.56 83 TYR A C 1
ATOM 662 O O . TYR A 1 83 ? -31.711 6.130 39.181 1.00 98.56 83 TYR A O 1
ATOM 670 N N . HIS A 1 84 ? -33.909 5.813 39.527 1.00 98.19 84 HIS A N 1
ATOM 671 C CA . HIS A 1 84 ? -34.195 5.364 38.166 1.00 98.19 84 HIS A CA 1
ATOM 672 C C . HIS A 1 84 ? -33.752 6.392 37.115 1.00 98.19 84 HIS A C 1
ATOM 674 O O . HIS A 1 84 ? -33.104 6.043 36.128 1.00 98.19 84 HIS A O 1
ATOM 680 N N . HIS A 1 85 ? -34.056 7.674 37.345 1.00 98.12 85 HIS A N 1
ATOM 681 C CA . HIS A 1 85 ? -33.649 8.755 36.453 1.00 98.12 85 HIS A CA 1
ATOM 682 C C . HIS A 1 85 ? -32.122 8.896 36.371 1.00 98.12 85 HIS A C 1
ATOM 684 O O . HIS A 1 85 ? -31.577 9.022 35.272 1.00 98.12 85 HIS A O 1
ATOM 690 N N . GLN A 1 86 ? -31.422 8.851 37.509 1.00 98.38 86 GLN A N 1
ATOM 691 C CA . GLN A 1 86 ? -29.969 9.014 37.540 1.00 98.38 86 GLN A CA 1
ATOM 692 C C . GLN A 1 86 ? -29.233 7.811 36.944 1.00 98.38 86 GLN A C 1
ATOM 694 O O . GLN A 1 86 ? -28.329 8.016 36.139 1.00 98.38 86 GLN A O 1
ATOM 699 N N . ILE A 1 87 ? -29.650 6.578 37.254 1.00 98.50 87 ILE A N 1
ATOM 700 C CA . ILE A 1 87 ? -29.110 5.353 36.641 1.00 98.50 87 ILE A CA 1
ATOM 701 C C . ILE A 1 87 ? -29.254 5.432 35.119 1.00 98.50 87 ILE A C 1
ATOM 703 O O . ILE A 1 87 ? -28.271 5.275 34.398 1.00 98.50 87 ILE A O 1
ATOM 707 N N . LYS A 1 88 ? -30.455 5.767 34.623 1.00 98.19 88 LYS A N 1
ATOM 708 C CA . LYS A 1 88 ? -30.699 5.944 33.185 1.00 98.19 88 LYS A CA 1
ATOM 709 C C . LYS A 1 88 ? -29.772 7.001 32.577 1.00 98.19 88 LYS A C 1
ATOM 711 O O . LYS A 1 88 ? -29.174 6.755 31.538 1.00 98.19 88 LYS A O 1
ATOM 716 N N . THR A 1 89 ? -29.631 8.152 33.232 1.00 97.94 89 THR A N 1
ATOM 717 C CA . THR A 1 89 ? -28.781 9.253 32.751 1.00 97.94 89 THR A CA 1
ATOM 718 C C . THR A 1 89 ? -27.307 8.856 32.685 1.00 97.94 89 THR A C 1
ATOM 720 O O . THR A 1 89 ? -26.636 9.173 31.707 1.00 97.94 89 THR A O 1
ATOM 723 N N . ILE A 1 90 ? -26.798 8.142 33.695 1.00 98.31 90 ILE A N 1
ATOM 724 C CA . ILE A 1 90 ? -25.411 7.660 33.710 1.00 98.31 90 ILE A CA 1
ATOM 725 C C . ILE A 1 90 ? -25.194 6.646 32.580 1.00 98.31 90 ILE A C 1
ATOM 727 O O . ILE A 1 90 ? -24.242 6.805 31.818 1.00 98.31 90 ILE A O 1
ATOM 731 N N . LYS A 1 91 ? -26.095 5.663 32.414 1.00 98.38 91 LYS A N 1
ATOM 732 C CA . LYS A 1 91 ? -26.022 4.696 31.304 1.00 98.38 91 LYS A CA 1
ATOM 733 C C . LYS A 1 91 ? -26.008 5.398 29.951 1.00 98.38 91 LYS A C 1
ATOM 735 O O . LYS A 1 91 ? -25.115 5.142 29.154 1.00 98.38 91 LYS A O 1
ATOM 740 N N . SER A 1 92 ? -26.933 6.330 29.714 1.00 96.94 92 SER A N 1
ATOM 741 C CA . SER A 1 92 ? -26.972 7.091 28.459 1.00 96.94 92 SER A CA 1
ATOM 742 C C . SER A 1 92 ? -25.689 7.890 28.227 1.00 96.94 92 SER A C 1
ATOM 744 O O . SER A 1 92 ? -25.172 7.883 27.118 1.00 96.94 92 SER A O 1
ATOM 746 N N . SER A 1 93 ? -25.113 8.501 29.266 1.00 96.00 93 SER A N 1
ATOM 747 C CA . SER A 1 93 ? -23.837 9.214 29.138 1.00 96.00 93 SER A CA 1
ATOM 748 C C . SER A 1 93 ? -22.678 8.302 28.722 1.00 96.00 93 SER A C 1
ATOM 750 O O . SER A 1 93 ? -21.825 8.743 27.954 1.00 96.00 93 SER A O 1
ATOM 752 N N . ILE A 1 94 ? -22.623 7.064 29.224 1.00 96.88 94 ILE A N 1
ATOM 753 C CA . ILE A 1 94 ? -21.612 6.075 28.816 1.00 96.88 94 ILE A CA 1
ATOM 754 C C . ILE A 1 94 ? -21.853 5.661 27.358 1.00 96.88 94 ILE A C 1
ATOM 756 O O . ILE A 1 94 ? -20.951 5.747 26.527 1.00 96.88 94 ILE A O 1
ATOM 760 N N . GLN A 1 95 ? -23.098 5.322 27.016 1.00 97.00 95 GLN A N 1
ATOM 761 C CA . GLN A 1 95 ? -23.493 4.949 25.654 1.00 97.00 95 GLN A CA 1
ATOM 762 C C . GLN A 1 95 ? -23.163 6.042 24.625 1.00 97.00 95 GLN A C 1
ATOM 764 O O . GLN A 1 95 ? -22.672 5.748 23.533 1.00 97.00 95 GLN A O 1
ATOM 769 N N . ASP A 1 96 ? -23.413 7.308 24.963 1.00 95.12 96 ASP A N 1
ATOM 770 C CA . ASP A 1 96 ? -23.123 8.452 24.099 1.00 95.12 96 ASP A CA 1
ATOM 771 C C . ASP A 1 96 ? -21.614 8.672 23.926 1.00 95.12 96 ASP A C 1
ATOM 773 O O . ASP A 1 96 ? -21.162 8.982 22.820 1.00 95.12 96 ASP A O 1
ATOM 777 N N . SER A 1 97 ? -20.825 8.447 24.982 1.00 94.69 97 SER A N 1
ATOM 778 C CA . SER A 1 97 ? -19.359 8.461 24.909 1.00 94.69 97 SER A CA 1
ATOM 779 C C . SER A 1 97 ? -18.850 7.410 23.920 1.00 94.69 97 SER A C 1
ATOM 781 O O . SER A 1 97 ? -18.105 7.740 22.997 1.00 94.69 97 SER A O 1
ATOM 783 N N . ASN A 1 98 ? -19.337 6.172 24.023 1.00 96.94 98 ASN A N 1
ATOM 784 C CA . ASN A 1 98 ? -18.905 5.073 23.157 1.00 96.94 98 ASN A CA 1
ATOM 785 C C . ASN A 1 98 ? -19.277 5.327 21.690 1.00 96.94 98 ASN A C 1
ATOM 787 O O . ASN A 1 98 ? -18.443 5.180 20.793 1.00 96.94 98 ASN A O 1
ATOM 791 N N . LYS A 1 99 ? -20.499 5.813 21.432 1.00 96.19 99 LYS A N 1
ATOM 792 C CA . LYS A 1 99 ? -20.928 6.239 20.088 1.00 96.19 99 LYS A CA 1
ATOM 793 C C . LYS A 1 99 ? -20.057 7.367 19.534 1.00 96.19 99 LYS A C 1
ATOM 795 O O . LYS A 1 99 ? -19.734 7.367 18.344 1.00 96.19 99 LYS A O 1
ATOM 800 N N . SER A 1 100 ? -19.669 8.326 20.375 1.00 94.44 100 SER A N 1
ATOM 801 C CA . SER A 1 100 ? -18.764 9.412 19.990 1.00 94.44 100 SER A CA 1
ATOM 802 C C . SER A 1 100 ? -17.382 8.880 19.597 1.00 94.44 100 SER A C 1
ATOM 804 O O . SER A 1 100 ? -16.859 9.259 18.545 1.00 94.44 100 SER A O 1
ATOM 806 N N . THR A 1 101 ? -16.829 7.933 20.364 1.00 95.12 101 THR A N 1
ATOM 807 C CA . THR A 1 101 ? -15.556 7.269 20.047 1.00 95.12 101 THR A CA 1
ATOM 808 C C . THR A 1 101 ? -15.621 6.575 18.686 1.00 95.12 101 THR A C 1
ATOM 810 O O . THR A 1 101 ? -14.793 6.874 17.824 1.00 95.12 101 THR A O 1
ATOM 813 N N . ILE A 1 102 ? -16.658 5.768 18.422 1.00 96.12 102 ILE A N 1
ATOM 814 C CA . ILE A 1 102 ? -16.876 5.109 17.116 1.00 96.12 102 ILE A CA 1
ATOM 815 C C . ILE A 1 102 ? -16.964 6.135 15.979 1.00 96.12 102 ILE A C 1
ATOM 817 O O . ILE A 1 102 ? -16.340 5.975 14.925 1.00 96.12 102 ILE A O 1
ATOM 821 N N . LYS A 1 103 ? -17.714 7.225 16.181 1.00 94.38 103 LYS A N 1
ATOM 822 C CA . LYS A 1 103 ? -17.868 8.292 15.183 1.00 94.38 103 LYS A CA 1
ATOM 823 C C . LYS A 1 103 ? -16.540 8.993 14.890 1.00 94.38 103 LYS A C 1
ATOM 825 O O . LYS A 1 103 ? -16.244 9.265 13.729 1.00 94.38 103 LYS A O 1
ATOM 830 N N . SER A 1 104 ? -15.735 9.266 15.915 1.00 92.12 104 SER A N 1
ATOM 831 C CA . SER A 1 104 ? -14.416 9.896 15.767 1.00 92.12 104 SER A CA 1
ATOM 832 C C . SER A 1 104 ? -13.386 8.974 15.100 1.00 92.12 104 SER A C 1
ATOM 834 O O . SER A 1 104 ? -12.524 9.440 14.353 1.00 92.12 104 SER A O 1
ATOM 836 N N . ALA A 1 105 ? -13.516 7.661 15.315 1.00 93.31 105 ALA A N 1
ATOM 837 C CA . ALA A 1 105 ? -12.670 6.627 14.730 1.00 93.31 105 ALA A CA 1
ATOM 838 C C . ALA A 1 105 ? -13.148 6.146 13.349 1.00 93.31 105 ALA A C 1
ATOM 840 O O . ALA A 1 105 ? -12.518 5.284 12.738 1.00 93.31 105 ALA A O 1
ATOM 841 N N . SER A 1 106 ? -14.237 6.713 12.828 1.00 89.69 106 SER A N 1
ATOM 842 C CA . SER A 1 106 ? -14.701 6.441 11.470 1.00 89.69 106 SER A CA 1
ATOM 843 C C . SER A 1 106 ? -13.812 7.143 10.434 1.00 89.69 106 SER A C 1
ATOM 845 O O . SER A 1 106 ? -13.296 8.242 10.664 1.00 89.69 106 SER A O 1
ATOM 847 N N . VAL A 1 107 ? -13.643 6.531 9.259 1.00 78.81 107 VAL A N 1
ATOM 848 C CA . VAL A 1 107 ? -12.970 7.167 8.110 1.00 78.81 107 VAL A CA 1
ATOM 849 C C . VAL A 1 107 ? -13.725 8.440 7.716 1.00 78.81 107 VAL A C 1
ATOM 851 O O . VAL A 1 107 ? -14.907 8.371 7.353 1.00 78.81 107 VAL A O 1
ATOM 854 N N . SER A 1 108 ? -13.056 9.596 7.780 1.00 74.75 108 SER A N 1
ATOM 855 C CA . SER A 1 108 ? -13.622 10.850 7.286 1.00 74.75 108 SER A CA 1
ATOM 856 C C . SER A 1 108 ? -13.622 10.843 5.761 1.00 74.75 108 SER A C 1
ATOM 858 O O . SER A 1 108 ? -12.610 10.538 5.144 1.00 74.75 108 SER A O 1
ATOM 860 N N . LYS A 1 109 ? -14.736 11.236 5.134 1.00 66.50 109 LYS A N 1
ATOM 861 C CA . LYS A 1 109 ? -14.780 11.419 3.673 1.00 66.50 109 LYS A CA 1
ATOM 862 C C . LYS A 1 109 ? -13.976 12.637 3.195 1.00 66.50 109 LYS A C 1
ATOM 864 O O . LYS A 1 109 ? -13.772 12.777 1.999 1.00 66.50 109 LYS A O 1
ATOM 869 N N . SER A 1 110 ? -13.588 13.545 4.096 1.00 58.97 110 SER A N 1
ATOM 870 C CA . SER A 1 110 ? -13.096 14.883 3.733 1.00 58.97 110 SER A CA 1
ATOM 871 C C . SER A 1 110 ? -11.608 15.117 3.996 1.00 58.97 110 SER A C 1
ATOM 873 O O . SER A 1 110 ? -11.123 16.215 3.734 1.00 58.97 110 SER A O 1
ATOM 875 N N . LYS A 1 111 ? -10.896 14.151 4.582 1.00 65.25 111 LYS A N 1
ATOM 876 C CA . LYS A 1 111 ? -9.454 14.242 4.829 1.00 65.25 111 LYS A CA 1
ATOM 877 C C . LYS A 1 111 ? -8.799 12.971 4.326 1.00 65.25 111 LYS A C 1
ATOM 879 O O . LYS A 1 111 ? -9.296 11.886 4.605 1.00 65.25 111 LYS A O 1
ATOM 884 N N . GLU A 1 112 ? -7.703 13.135 3.601 1.00 73.19 112 GLU A N 1
ATOM 885 C CA . GLU A 1 112 ? -6.829 12.033 3.227 1.00 73.19 112 GLU A CA 1
ATOM 886 C C . GLU A 1 112 ? -6.252 11.447 4.524 1.00 73.19 112 GLU A C 1
ATOM 888 O O . GLU A 1 112 ? -5.489 12.097 5.241 1.00 73.19 112 GLU A O 1
ATOM 893 N N . GLU A 1 113 ? -6.753 10.277 4.913 1.00 85.62 113 GLU A N 1
ATOM 894 C CA . GLU A 1 113 ? -6.298 9.576 6.110 1.00 85.62 113 GLU A CA 1
ATOM 895 C C . GLU A 1 113 ? -4.948 8.926 5.809 1.00 85.62 113 GLU A C 1
ATOM 897 O O . GLU A 1 113 ? -4.764 8.296 4.767 1.00 85.62 113 GLU A O 1
ATOM 902 N N . THR A 1 114 ? -3.995 9.067 6.726 1.00 87.88 114 THR A N 1
ATOM 903 C CA . THR A 1 114 ? -2.702 8.397 6.606 1.00 87.88 114 THR A CA 1
ATOM 904 C C . THR A 1 114 ? -2.795 6.998 7.208 1.00 87.88 114 THR A C 1
ATOM 906 O O . THR A 1 114 ? -3.642 6.730 8.059 1.00 87.88 114 THR A O 1
ATOM 909 N N . GLN A 1 115 ? -1.887 6.099 6.824 1.00 87.56 115 GLN A N 1
ATOM 910 C CA . GLN A 1 115 ? -1.791 4.778 7.455 1.00 87.56 115 GLN A CA 1
ATOM 911 C C . GLN A 1 115 ? -1.702 4.897 8.989 1.00 87.56 115 GLN A C 1
ATOM 913 O O . GLN A 1 115 ? -2.492 4.282 9.698 1.00 87.56 115 GLN A O 1
ATOM 918 N N . ALA A 1 116 ? -0.840 5.785 9.494 1.00 88.94 116 ALA A N 1
ATOM 919 C CA . ALA A 1 116 ? -0.690 6.024 10.929 1.00 88.94 116 ALA A CA 1
ATOM 920 C C . ALA A 1 116 ? -1.975 6.552 11.601 1.00 88.94 116 ALA A C 1
ATOM 922 O O . ALA A 1 116 ? -2.266 6.198 12.746 1.00 88.94 116 ALA A O 1
ATOM 923 N N . SER A 1 117 ? -2.770 7.397 10.922 1.00 92.31 117 SER A N 1
ATOM 924 C CA . SER A 1 117 ? -4.047 7.859 11.487 1.00 92.31 117 SER A CA 1
ATOM 925 C C . SER A 1 117 ? -5.074 6.728 11.554 1.00 92.31 117 SER A C 1
ATOM 927 O O . SER A 1 117 ? -5.797 6.632 12.547 1.00 92.31 117 SER A O 1
ATOM 929 N N . LEU A 1 118 ? -5.110 5.842 10.555 1.00 92.94 118 LEU A N 1
ATOM 930 C CA . LEU A 1 118 ? -5.988 4.670 10.533 1.00 92.94 118 LEU A CA 1
ATOM 931 C C . LEU A 1 118 ? -5.586 3.620 11.579 1.00 92.94 118 LEU A C 1
ATOM 933 O O . LEU A 1 118 ? -6.457 3.128 12.295 1.00 92.94 118 LEU A O 1
ATOM 937 N N . GLU A 1 119 ? -4.293 3.334 11.739 1.00 91.94 119 GLU A N 1
ATOM 938 C CA . GLU A 1 119 ? -3.772 2.433 12.782 1.00 91.94 119 GLU A CA 1
ATOM 939 C C . GLU A 1 119 ? -4.145 2.931 14.182 1.00 91.94 119 GLU A C 1
ATOM 941 O O . GLU A 1 119 ? -4.662 2.172 15.005 1.00 91.94 119 GLU A O 1
ATOM 946 N N . LYS A 1 120 ? -3.992 4.238 14.433 1.00 94.12 120 LYS A N 1
ATOM 947 C CA . LYS A 1 120 ? -4.417 4.853 15.696 1.00 94.12 120 LYS A CA 1
ATOM 948 C C . LYS A 1 120 ? -5.921 4.693 15.935 1.00 94.12 120 LYS A C 1
ATOM 950 O O . LYS A 1 120 ? -6.338 4.405 17.055 1.00 94.12 120 LYS A O 1
ATOM 955 N N . LYS A 1 121 ? -6.750 4.858 14.899 1.00 95.25 121 LYS A N 1
ATOM 956 C CA . LYS A 1 121 ? -8.203 4.647 15.005 1.00 95.25 121 LYS A CA 1
ATOM 957 C C . LYS A 1 121 ? -8.550 3.190 15.308 1.00 95.25 121 LYS A C 1
ATOM 959 O O . LYS A 1 121 ? -9.432 2.956 16.128 1.00 95.25 121 LYS A O 1
ATOM 964 N N . ILE A 1 122 ? -7.858 2.227 14.695 1.00 95.44 122 ILE A N 1
ATOM 965 C CA . ILE A 1 122 ? -8.023 0.795 14.994 1.00 95.44 122 ILE A CA 1
ATOM 966 C C . ILE A 1 122 ? -7.646 0.505 16.451 1.00 95.44 122 ILE A C 1
ATOM 968 O O . ILE A 1 122 ? -8.412 -0.161 17.141 1.00 95.44 122 ILE A O 1
ATOM 972 N N . SER A 1 123 ? -6.525 1.045 16.943 1.00 95.69 123 SER A N 1
ATOM 973 C CA . SER A 1 123 ? -6.129 0.898 18.352 1.00 95.69 123 SER A CA 1
ATOM 974 C C . SER A 1 123 ? -7.216 1.410 19.297 1.00 95.69 123 SER A C 1
ATOM 976 O O . SER A 1 123 ? -7.654 0.675 20.175 1.00 95.69 123 SER A O 1
ATOM 978 N N . ASN A 1 124 ? -7.725 2.625 19.062 1.00 95.69 124 ASN A N 1
ATOM 979 C CA . ASN A 1 124 ? -8.790 3.207 19.882 1.00 95.69 124 ASN A CA 1
ATOM 980 C C . ASN A 1 124 ? -10.077 2.360 19.866 1.00 95.69 124 ASN A C 1
ATOM 982 O O . ASN A 1 124 ? -10.756 2.254 20.882 1.00 95.69 124 ASN A O 1
ATOM 986 N N . LEU A 1 125 ? -10.428 1.765 18.721 1.00 97.31 125 LEU A N 1
ATOM 987 C CA . LEU A 1 125 ? -11.593 0.881 18.602 1.00 97.31 125 LEU A CA 1
ATOM 988 C C . LEU A 1 125 ? -11.386 -0.451 19.336 1.00 97.31 125 LEU A C 1
ATOM 990 O O . LEU A 1 125 ? -12.325 -0.953 19.948 1.00 97.31 125 LEU A O 1
ATOM 994 N N . ASN A 1 126 ? -10.171 -1.004 19.319 1.00 96.75 126 ASN A N 1
ATOM 995 C CA . ASN A 1 126 ? -9.835 -2.206 20.084 1.00 96.75 126 ASN A CA 1
ATOM 996 C C . ASN A 1 126 ? -9.879 -1.957 21.595 1.00 96.75 126 ASN A C 1
ATOM 998 O O . ASN A 1 126 ? -10.320 -2.827 22.342 1.00 96.75 126 ASN A O 1
ATOM 1002 N N . ASP A 1 127 ? -9.440 -0.783 22.048 1.00 95.62 127 ASP A N 1
ATOM 1003 C CA . ASP A 1 127 ? -9.538 -0.412 23.458 1.00 95.62 127 ASP A CA 1
ATOM 1004 C C . ASP A 1 127 ? -10.999 -0.189 23.863 1.00 95.62 127 ASP A C 1
ATOM 1006 O O . ASP A 1 127 ? -11.447 -0.791 24.837 1.00 95.62 127 ASP A O 1
ATOM 1010 N N . LEU A 1 128 ? -11.786 0.515 23.038 1.00 96.81 128 LEU A N 1
ATOM 1011 C CA . LEU A 1 128 ? -13.233 0.643 23.240 1.00 96.81 128 LEU A CA 1
ATOM 1012 C C . LEU A 1 128 ? -13.929 -0.724 23.314 1.00 96.81 128 LEU A C 1
ATOM 1014 O O . LEU A 1 128 ? -14.835 -0.911 24.119 1.00 96.81 128 LEU A O 1
ATOM 1018 N N . LYS A 1 129 ? -13.513 -1.699 22.499 1.00 97.12 129 LYS A N 1
ATOM 1019 C CA . LYS A 1 129 ? -14.081 -3.053 22.528 1.00 97.12 129 LYS A CA 1
ATOM 1020 C C . LYS A 1 129 ? -13.888 -3.726 23.891 1.00 97.12 129 LYS A C 1
ATOM 1022 O O . LYS A 1 129 ? -14.809 -4.371 24.385 1.00 97.12 129 LYS A O 1
ATOM 1027 N N . LYS A 1 130 ? -12.722 -3.545 24.523 1.00 95.50 130 LYS A N 1
ATOM 1028 C CA . LYS A 1 130 ? -12.452 -4.054 25.880 1.00 95.50 130 LYS A CA 1
ATOM 1029 C C . LYS A 1 130 ? -13.301 -3.333 26.929 1.00 95.50 130 LYS A C 1
ATOM 1031 O O . LYS A 1 130 ? -13.812 -3.981 27.837 1.00 95.50 130 LYS A O 1
ATOM 1036 N N . GLU A 1 131 ? -13.460 -2.015 26.799 1.00 95.38 131 GLU A N 1
ATOM 1037 C CA . GLU A 1 131 ? -14.295 -1.207 27.700 1.00 95.38 131 GLU A CA 1
ATOM 1038 C C . GLU A 1 131 ? -15.769 -1.634 27.626 1.00 95.38 131 GLU A C 1
ATOM 1040 O O . GLU A 1 131 ? -16.389 -1.917 28.649 1.00 95.38 131 GLU A O 1
ATOM 1045 N N . VAL A 1 132 ? -16.304 -1.787 26.411 1.00 96.56 132 VAL A N 1
ATOM 1046 C CA . VAL A 1 132 ? -17.690 -2.210 26.164 1.00 96.56 132 VAL A CA 1
ATOM 1047 C C . VAL A 1 132 ? -17.970 -3.620 26.698 1.00 96.56 132 VAL A C 1
ATOM 1049 O O . VAL A 1 132 ? -19.078 -3.880 27.167 1.00 96.56 132 VAL A O 1
ATOM 1052 N N . GLU A 1 133 ? -16.984 -4.524 26.700 1.00 95.06 133 GLU A N 1
ATOM 1053 C CA . GLU A 1 133 ? -17.135 -5.848 27.326 1.00 95.06 133 GLU A CA 1
ATOM 1054 C C . GLU A 1 133 ? -17.338 -5.739 28.845 1.00 95.06 133 GLU A C 1
ATOM 1056 O O . GLU A 1 133 ? -18.224 -6.391 29.395 1.00 95.06 133 GLU A O 1
ATOM 1061 N N . ALA A 1 134 ? -16.587 -4.865 29.525 1.00 92.50 134 ALA A N 1
ATOM 1062 C CA . ALA A 1 134 ? -16.767 -4.614 30.959 1.00 92.50 134 ALA A CA 1
ATOM 1063 C C . ALA A 1 134 ? -18.116 -3.937 31.281 1.00 92.50 134 ALA A C 1
ATOM 1065 O O . ALA A 1 134 ? -18.628 -4.044 32.395 1.00 92.50 134 ALA A O 1
ATOM 1066 N N . GLU A 1 135 ? -18.712 -3.254 30.303 1.00 96.56 135 GLU A N 1
ATOM 1067 C CA . GLU A 1 135 ? -19.998 -2.562 30.415 1.00 96.56 135 GLU A CA 1
ATOM 1068 C C . GLU A 1 135 ? -21.216 -3.452 30.127 1.00 96.56 135 GLU A C 1
ATOM 1070 O O . GLU A 1 135 ? -22.345 -3.064 30.443 1.00 96.56 135 GLU A O 1
ATOM 1075 N N . LYS A 1 136 ? -21.008 -4.625 29.520 1.00 95.94 136 LYS A N 1
ATOM 1076 C CA . LYS A 1 136 ? -22.036 -5.453 28.870 1.00 95.94 136 LYS A CA 1
ATOM 1077 C C . LYS A 1 136 ? -23.299 -5.684 29.696 1.00 95.94 136 LYS A C 1
ATOM 1079 O O . LYS A 1 136 ? -24.395 -5.504 29.179 1.00 95.94 136 LYS A O 1
ATOM 1084 N N . GLU A 1 137 ? -23.159 -6.081 30.957 1.00 95.88 137 GLU A N 1
ATOM 1085 C CA . GLU A 1 137 ? -24.298 -6.454 31.813 1.00 95.88 137 GLU A CA 1
ATOM 1086 C C . GLU A 1 137 ? -24.879 -5.274 32.602 1.00 95.88 137 GLU A C 1
ATOM 1088 O O . GLU A 1 137 ? -25.978 -5.362 33.147 1.00 95.88 137 GLU A O 1
ATOM 1093 N N . ILE A 1 138 ? -24.140 -4.166 32.675 1.00 97.56 138 ILE A N 1
ATOM 1094 C CA . ILE A 1 138 ? -24.480 -3.018 33.519 1.00 97.56 138 ILE A CA 1
ATOM 1095 C C . ILE A 1 138 ? -25.099 -1.918 32.664 1.00 97.56 138 ILE A C 1
ATOM 1097 O O . ILE A 1 138 ? -26.130 -1.354 33.015 1.00 97.56 138 ILE A O 1
ATOM 1101 N N . VAL A 1 139 ? -24.494 -1.591 31.526 1.00 98.25 139 VAL A N 1
ATOM 1102 C CA . VAL A 1 139 ? -24.874 -0.434 30.705 1.00 98.25 139 VAL A CA 1
ATOM 1103 C C . VAL A 1 139 ? -25.826 -0.819 29.576 1.00 98.25 139 VAL A C 1
ATOM 1105 O O . VAL A 1 139 ? -26.700 -0.022 29.223 1.00 98.25 139 VAL A O 1
ATOM 1108 N N . TYR A 1 140 ? -25.689 -2.025 29.023 1.00 97.81 140 TYR A N 1
ATOM 1109 C CA . TYR A 1 140 ? -26.396 -2.448 27.817 1.00 97.81 140 TYR A CA 1
ATOM 1110 C C . TYR A 1 140 ? -27.395 -3.568 28.079 1.00 97.81 140 TYR A C 1
ATOM 1112 O O . TYR A 1 140 ? -27.263 -4.368 29.000 1.00 97.81 140 TYR A O 1
ATOM 1120 N N . THR A 1 141 ? -28.403 -3.639 27.214 1.00 96.94 141 THR A N 1
ATOM 1121 C CA . THR A 1 141 ? -29.121 -4.894 26.992 1.00 96.94 141 THR A CA 1
ATOM 1122 C C . THR A 1 141 ? -28.275 -5.794 26.085 1.00 96.94 141 THR A C 1
ATOM 1124 O O . THR A 1 141 ? -27.448 -5.289 25.323 1.00 96.94 141 THR A O 1
ATOM 1127 N N . SER A 1 142 ? -28.481 -7.116 26.114 1.00 96.44 142 SER A N 1
ATOM 1128 C CA . SER A 1 142 ? -27.723 -8.031 25.241 1.00 96.44 142 SER A CA 1
ATOM 1129 C C . SER A 1 142 ? -27.811 -7.650 23.750 1.00 96.44 142 SER A C 1
ATOM 1131 O O . SER A 1 142 ? -26.757 -7.567 23.120 1.00 96.44 142 SER A O 1
ATOM 1133 N N . PRO A 1 143 ? -28.994 -7.307 23.187 1.00 97.81 143 PRO A N 1
ATOM 1134 C CA . PRO A 1 143 ? -29.081 -6.856 21.795 1.00 97.81 143 PRO A CA 1
ATOM 1135 C C . PRO A 1 143 ? -28.347 -5.535 21.518 1.00 97.81 143 PRO A C 1
ATOM 1137 O O . PRO A 1 143 ? -27.734 -5.382 20.462 1.00 97.81 143 PRO A O 1
ATOM 1140 N N . ASP A 1 144 ? -28.392 -4.569 22.443 1.00 96.88 144 ASP A N 1
ATOM 1141 C CA . ASP A 1 144 ? -27.698 -3.285 22.261 1.00 96.88 144 ASP A CA 1
ATOM 1142 C C . ASP A 1 144 ? -26.176 -3.464 22.274 1.00 96.88 144 ASP A C 1
ATOM 1144 O O . ASP A 1 144 ? -25.476 -2.857 21.462 1.00 96.88 144 ASP A O 1
ATOM 1148 N N . PHE A 1 145 ? -25.674 -4.324 23.164 1.00 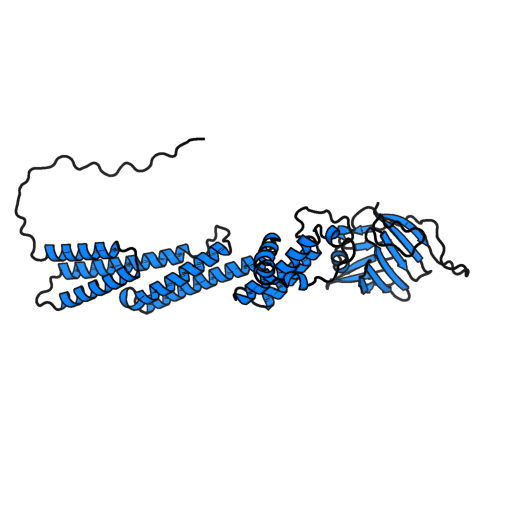97.56 145 PHE A N 1
ATOM 1149 C CA . PHE A 1 145 ? -24.263 -4.691 23.228 1.00 97.56 145 PHE A CA 1
ATOM 1150 C C . PHE A 1 145 ? -23.800 -5.364 21.929 1.00 97.56 145 PHE A C 1
ATOM 1152 O O . PHE A 1 145 ? -22.789 -4.961 21.355 1.00 97.56 145 PHE A O 1
ATOM 1159 N N . GLU A 1 146 ? -24.550 -6.350 21.427 1.00 97.81 146 GLU A N 1
ATOM 1160 C CA . GLU A 1 146 ? -24.211 -7.053 20.183 1.00 97.81 146 GLU A CA 1
ATOM 1161 C C . GLU A 1 146 ? -24.166 -6.102 18.981 1.00 97.81 146 GLU A C 1
ATOM 1163 O O . GLU A 1 146 ? -23.227 -6.152 18.182 1.00 97.81 146 GLU A O 1
ATOM 1168 N N . ASN A 1 147 ? -25.142 -5.196 18.875 1.00 97.69 147 ASN A N 1
ATOM 1169 C CA . ASN A 1 147 ? -25.172 -4.185 17.819 1.00 97.69 147 ASN A CA 1
ATOM 1170 C C . ASN A 1 147 ? -23.982 -3.222 17.915 1.00 97.69 147 ASN A C 1
ATOM 1172 O O . ASN A 1 147 ? -23.330 -2.957 16.904 1.00 97.69 147 ASN A O 1
ATOM 1176 N N . LEU A 1 148 ? -23.663 -2.735 19.119 1.00 97.44 148 LEU A N 1
ATOM 1177 C CA . LEU A 1 148 ? -22.521 -1.849 19.342 1.00 97.44 148 LEU A CA 1
ATOM 1178 C C . LEU A 1 148 ? -21.198 -2.537 18.981 1.00 97.44 148 LEU A C 1
ATOM 1180 O O . LEU A 1 148 ? -20.374 -1.957 18.276 1.00 97.44 148 LEU A O 1
ATOM 1184 N N . ASN A 1 149 ? -21.009 -3.781 19.421 1.00 97.25 149 ASN A N 1
ATOM 1185 C CA . ASN A 1 149 ? -19.804 -4.555 19.141 1.00 97.25 149 ASN A CA 1
ATOM 1186 C C . ASN A 1 149 ? -19.632 -4.810 17.632 1.00 97.25 149 ASN A C 1
ATOM 1188 O O . ASN A 1 149 ? -18.543 -4.647 17.083 1.00 97.25 149 ASN A O 1
ATOM 1192 N N . LYS A 1 150 ? -20.732 -5.108 16.930 1.00 97.75 150 LYS A N 1
ATOM 1193 C CA . LYS A 1 150 ? -20.743 -5.240 15.468 1.00 97.75 150 LYS A CA 1
ATOM 1194 C C . LYS A 1 150 ? -20.386 -3.931 14.758 1.00 97.75 150 LYS A C 1
ATOM 1196 O O . LYS A 1 150 ? -19.684 -3.960 13.746 1.00 97.75 150 LYS A O 1
ATOM 1201 N N . ASP A 1 151 ? -20.851 -2.790 15.264 1.00 97.12 151 ASP A N 1
ATOM 1202 C CA . ASP A 1 151 ? -20.497 -1.477 14.718 1.00 97.12 151 ASP A CA 1
ATOM 1203 C C . ASP A 1 151 ? -19.008 -1.151 14.921 1.00 97.12 151 ASP A C 1
ATOM 1205 O O . ASP A 1 151 ? -18.377 -0.617 14.004 1.00 97.12 151 ASP A O 1
ATOM 1209 N N . ILE A 1 152 ? -18.429 -1.515 16.072 1.00 97.88 152 ILE A N 1
ATOM 1210 C CA . ILE A 1 152 ? -16.984 -1.398 16.334 1.00 97.88 152 ILE A CA 1
ATOM 1211 C C . ILE A 1 152 ? -16.197 -2.238 15.320 1.00 97.88 152 ILE A C 1
ATOM 1213 O O . ILE A 1 152 ? -15.336 -1.698 14.620 1.00 97.88 152 ILE A O 1
ATOM 1217 N N . ASP A 1 153 ? -16.540 -3.521 15.175 1.00 97.25 153 ASP A N 1
ATOM 1218 C CA . ASP A 1 153 ? -15.869 -4.440 14.247 1.00 97.25 153 ASP A CA 1
ATOM 1219 C C . ASP A 1 153 ? -15.958 -3.953 12.798 1.00 97.25 153 ASP A C 1
ATOM 1221 O O . ASP A 1 153 ? -14.963 -3.914 12.073 1.00 97.25 153 ASP A O 1
ATOM 1225 N N . LYS A 1 154 ? -17.133 -3.469 12.386 1.00 96.50 154 LYS A N 1
ATOM 1226 C CA . LYS A 1 154 ? -17.330 -2.887 11.057 1.00 96.50 154 LYS A CA 1
ATOM 1227 C C . LYS A 1 154 ? -16.414 -1.688 10.800 1.00 96.50 154 LYS A C 1
ATOM 1229 O O . LYS A 1 154 ? -15.924 -1.532 9.680 1.00 96.50 154 LYS A O 1
ATOM 1234 N N . GLN A 1 155 ? -16.192 -0.820 11.789 1.00 96.50 155 GLN A N 1
ATOM 1235 C CA . GLN A 1 155 ? -15.286 0.321 11.621 1.00 96.50 155 GLN A CA 1
ATOM 1236 C C . GLN A 1 155 ? -13.815 -0.093 11.625 1.00 96.50 155 GLN A C 1
ATOM 1238 O O . GLN A 1 155 ? -13.037 0.491 10.870 1.00 96.50 155 GLN A O 1
ATOM 1243 N N . ILE A 1 156 ? -13.433 -1.110 12.405 1.00 95.06 156 ILE A N 1
ATOM 1244 C CA . ILE A 1 156 ? -12.086 -1.694 12.352 1.00 95.06 156 ILE A CA 1
ATOM 1245 C C . ILE A 1 156 ? -11.800 -2.200 10.936 1.00 95.06 156 ILE A C 1
ATOM 1247 O O . ILE A 1 156 ? -10.805 -1.795 10.336 1.00 95.06 156 ILE A O 1
ATOM 1251 N N . GLU A 1 157 ? -12.700 -3.002 10.364 1.00 93.75 157 GLU A N 1
ATOM 1252 C CA . GLU A 1 157 ? -12.529 -3.544 9.012 1.00 93.75 157 GLU A CA 1
ATOM 1253 C C . GLU A 1 157 ? -12.514 -2.446 7.943 1.00 93.75 157 GLU A C 1
ATOM 1255 O O . GLU A 1 157 ? -11.698 -2.475 7.021 1.00 93.75 157 GLU A O 1
ATOM 1260 N N . LYS A 1 158 ? -13.337 -1.403 8.096 1.00 94.00 158 LYS A N 1
ATOM 1261 C CA . LYS A 1 158 ? -13.300 -0.242 7.198 1.00 94.00 158 LYS A CA 1
ATOM 1262 C C . LYS A 1 158 ? -11.962 0.504 7.263 1.00 94.00 158 LYS A C 1
ATOM 1264 O O . LYS A 1 158 ? -11.451 0.928 6.227 1.00 94.00 158 LYS A O 1
ATOM 1269 N N . ASN A 1 159 ? -11.398 0.674 8.458 1.00 93.62 159 ASN A N 1
ATOM 1270 C CA . ASN A 1 159 ? -10.096 1.316 8.632 1.00 93.62 159 ASN A CA 1
ATOM 1271 C C . ASN A 1 159 ? -8.967 0.445 8.057 1.00 93.62 159 ASN A C 1
ATOM 1273 O O . ASN A 1 159 ? -8.099 0.981 7.370 1.00 93.62 159 ASN A O 1
ATOM 1277 N N . LYS A 1 160 ? -9.015 -0.883 8.246 1.00 92.50 160 LYS A N 1
ATOM 1278 C CA . LYS A 1 160 ? -8.074 -1.828 7.619 1.00 92.50 160 LYS A CA 1
ATOM 1279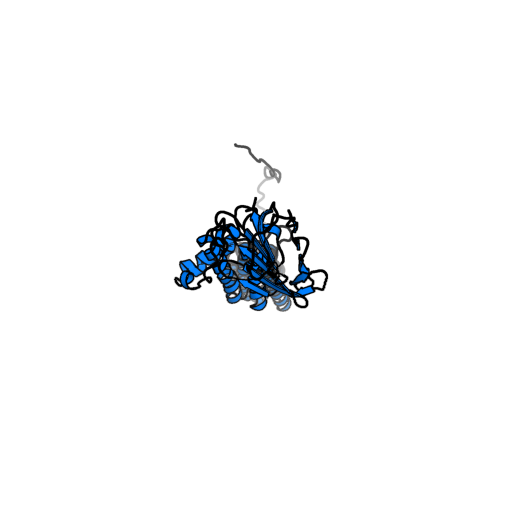 C C . LYS A 1 160 ? -8.129 -1.761 6.097 1.00 92.50 160 LYS A C 1
ATOM 1281 O O . LYS A 1 160 ? -7.091 -1.603 5.473 1.00 92.50 160 LYS A O 1
ATOM 1286 N N . ALA A 1 161 ? -9.322 -1.771 5.501 1.00 92.25 161 ALA A N 1
ATOM 1287 C CA . ALA A 1 161 ? -9.481 -1.629 4.053 1.00 92.25 161 ALA A CA 1
ATOM 1288 C C . ALA A 1 161 ? -8.903 -0.299 3.525 1.00 92.25 161 ALA A C 1
ATOM 1290 O O . ALA A 1 161 ? -8.342 -0.248 2.427 1.00 92.25 161 ALA A O 1
ATOM 1291 N N . GLY A 1 162 ? -8.999 0.775 4.316 1.00 92.56 162 GLY A N 1
ATOM 1292 C CA . GLY A 1 162 ? -8.328 2.045 4.030 1.00 92.56 162 GLY A CA 1
ATOM 1293 C C . GLY A 1 162 ? -6.801 1.922 4.029 1.00 92.56 162 GLY A C 1
ATOM 1294 O O . GLY A 1 162 ? -6.156 2.425 3.111 1.00 92.56 162 GLY A O 1
ATOM 1295 N N . ILE A 1 163 ? -6.228 1.207 5.004 1.00 92.69 163 ILE A N 1
ATOM 1296 C CA . ILE A 1 163 ? -4.786 0.913 5.062 1.00 92.69 163 ILE A CA 1
ATOM 1297 C C . ILE A 1 163 ? -4.366 0.071 3.854 1.00 92.69 163 ILE A C 1
ATOM 1299 O O . ILE A 1 163 ? -3.437 0.460 3.153 1.00 92.69 163 ILE A O 1
ATOM 1303 N N . THR A 1 164 ? -5.080 -1.019 3.559 1.00 93.81 164 THR A N 1
ATOM 1304 C CA . THR A 1 164 ? -4.850 -1.867 2.378 1.00 93.81 164 THR A CA 1
ATOM 1305 C C . THR A 1 164 ? -4.812 -1.031 1.102 1.00 93.81 164 THR A C 1
ATOM 1307 O O . THR A 1 164 ? -3.864 -1.129 0.330 1.00 93.81 164 THR A O 1
ATOM 1310 N N . SER A 1 165 ? -5.799 -0.151 0.909 1.00 91.88 165 SER A N 1
ATOM 1311 C CA . SER A 1 165 ? -5.857 0.724 -0.266 1.00 91.88 165 SER A CA 1
ATOM 1312 C C . SER A 1 165 ? -4.641 1.653 -0.341 1.00 91.88 165 SER A C 1
ATOM 1314 O O . SER A 1 165 ? -4.030 1.769 -1.396 1.00 91.88 165 SER A O 1
ATOM 1316 N N . ALA A 1 166 ? -4.248 2.267 0.781 1.00 91.19 166 ALA A N 1
ATOM 1317 C CA . ALA A 1 166 ? -3.098 3.171 0.850 1.00 91.19 166 ALA A CA 1
ATOM 1318 C C . ALA A 1 166 ? -1.737 2.469 0.669 1.00 91.19 166 ALA A C 1
ATOM 1320 O O . ALA A 1 166 ? -0.772 3.110 0.240 1.00 91.19 166 ALA A O 1
ATOM 1321 N N . ILE A 1 167 ? -1.650 1.182 1.023 1.00 93.00 167 ILE A N 1
ATOM 1322 C CA . ILE A 1 167 ? -0.484 0.327 0.775 1.00 93.00 167 ILE A CA 1
ATOM 1323 C C . ILE A 1 167 ? -0.396 0.004 -0.714 1.00 93.00 167 ILE A C 1
ATOM 1325 O O . ILE A 1 167 ? 0.625 0.289 -1.332 1.00 93.00 167 ILE A O 1
ATOM 1329 N N . LEU A 1 168 ? -1.471 -0.530 -1.302 1.00 93.50 168 LEU A N 1
ATOM 1330 C CA . LEU A 1 168 ? -1.481 -0.976 -2.700 1.00 93.50 168 LEU A CA 1
ATOM 1331 C C . LEU A 1 168 ? -1.366 0.183 -3.697 1.00 93.50 168 LEU A C 1
ATOM 1333 O O . LEU A 1 168 ? -0.799 0.017 -4.768 1.00 93.50 168 LEU A O 1
ATOM 1337 N N . SER A 1 169 ? -1.857 1.375 -3.350 1.00 90.25 169 SER A N 1
ATOM 1338 C CA . SER A 1 169 ? -1.778 2.549 -4.225 1.00 90.25 169 SER A CA 1
ATOM 1339 C C . SER A 1 169 ? -0.481 3.349 -4.073 1.00 90.25 169 SER A C 1
ATOM 1341 O O . SER A 1 169 ? -0.391 4.467 -4.591 1.00 90.25 169 SER A O 1
ATOM 1343 N N . THR A 1 170 ? 0.501 2.873 -3.299 1.00 90.56 170 THR A N 1
ATOM 1344 C CA . THR A 1 170 ? 1.693 3.677 -3.028 1.00 90.56 170 THR A CA 1
ATOM 1345 C C . THR A 1 170 ? 2.558 3.844 -4.279 1.00 90.56 170 THR A C 1
ATOM 1347 O O . THR A 1 170 ? 2.913 2.902 -4.980 1.00 90.56 170 THR A O 1
ATOM 1350 N N . THR A 1 171 ? 2.955 5.082 -4.547 1.00 89.06 171 THR A N 1
ATOM 1351 C CA . THR A 1 171 ? 3.933 5.435 -5.590 1.00 89.06 171 THR A CA 1
ATOM 1352 C C . THR A 1 171 ? 5.134 6.177 -5.009 1.00 89.06 171 THR A C 1
ATOM 1354 O O . THR A 1 171 ? 5.974 6.700 -5.736 1.00 89.06 171 THR A O 1
ATOM 1357 N N . SER A 1 172 ? 5.228 6.240 -3.681 1.00 91.25 172 SER A N 1
ATOM 1358 C CA . SER A 1 172 ? 6.259 7.000 -2.988 1.00 91.25 172 SER A CA 1
ATOM 1359 C C . SER A 1 172 ? 7.530 6.171 -2.829 1.00 91.25 172 SER A C 1
ATOM 1361 O O . SER A 1 172 ? 7.586 5.283 -1.980 1.00 91.25 172 SER A O 1
ATOM 1363 N N . SER A 1 173 ? 8.578 6.520 -3.578 1.00 93.25 173 SER A N 1
ATOM 1364 C CA . SER A 1 173 ? 9.914 5.930 -3.407 1.00 93.25 173 SER A CA 1
ATOM 1365 C C . SER A 1 173 ? 10.451 6.104 -1.987 1.00 93.25 173 SER A C 1
ATOM 1367 O O . SER A 1 173 ? 11.099 5.208 -1.452 1.00 93.25 173 SER A O 1
ATOM 1369 N N . LYS A 1 174 ? 10.091 7.212 -1.324 1.00 94.12 174 LYS A N 1
ATOM 1370 C CA . LYS A 1 174 ? 10.417 7.448 0.083 1.00 94.12 174 LYS A CA 1
ATOM 1371 C C . LYS A 1 174 ? 9.884 6.345 1.002 1.00 94.12 174 LYS A C 1
ATOM 1373 O O . LYS A 1 174 ? 10.619 5.935 1.890 1.00 94.12 174 LYS A O 1
ATOM 1378 N N . LYS A 1 175 ? 8.662 5.836 0.796 1.00 93.56 175 LYS A N 1
ATOM 1379 C CA . LYS A 1 175 ? 8.134 4.742 1.633 1.00 93.56 175 LYS A CA 1
ATOM 1380 C C . LYS A 1 175 ? 8.944 3.453 1.479 1.00 93.56 175 LYS A C 1
ATOM 1382 O O . LYS A 1 175 ? 9.162 2.768 2.471 1.00 93.56 175 LYS A O 1
ATOM 1387 N N . TYR A 1 176 ? 9.419 3.149 0.271 1.00 94.88 176 TYR A N 1
ATOM 1388 C CA . TYR A 1 176 ? 10.290 1.993 0.042 1.00 94.88 176 TYR A CA 1
ATOM 1389 C C . TYR A 1 176 ? 11.647 2.183 0.719 1.00 94.88 176 TYR A C 1
ATOM 1391 O O . TYR A 1 176 ? 12.103 1.297 1.429 1.00 94.88 176 TYR A O 1
ATOM 1399 N N . ILE A 1 177 ? 12.251 3.366 0.590 1.00 93.38 177 ILE A N 1
ATOM 1400 C CA . ILE A 1 177 ? 13.512 3.693 1.272 1.00 93.38 177 ILE A CA 1
ATOM 1401 C C . ILE A 1 177 ? 13.350 3.618 2.798 1.00 93.38 177 ILE A C 1
ATOM 1403 O O . ILE A 1 177 ? 14.214 3.081 3.488 1.00 93.38 177 ILE A O 1
ATOM 1407 N N . ASP A 1 178 ? 12.244 4.135 3.338 1.00 92.75 178 ASP A N 1
ATOM 1408 C CA . ASP A 1 178 ? 11.951 4.071 4.770 1.00 92.75 178 ASP A CA 1
ATOM 1409 C C . ASP A 1 178 ? 11.799 2.605 5.230 1.00 92.75 178 ASP A C 1
ATOM 1411 O O . ASP A 1 178 ? 12.381 2.231 6.248 1.00 92.75 178 ASP A O 1
ATOM 1415 N N . ALA A 1 179 ? 11.118 1.754 4.450 1.00 91.62 179 ALA A N 1
ATOM 1416 C CA . ALA A 1 179 ? 11.015 0.317 4.720 1.00 91.62 179 ALA A CA 1
ATOM 1417 C C . ALA A 1 179 ? 12.383 -0.385 4.668 1.00 91.62 179 ALA A C 1
ATOM 1419 O O . ALA A 1 179 ? 12.731 -1.115 5.593 1.00 91.62 179 ALA A O 1
ATOM 1420 N N . TYR A 1 180 ? 13.202 -0.107 3.651 1.00 91.12 180 TYR A N 1
ATOM 1421 C CA . TYR A 1 180 ? 14.571 -0.620 3.557 1.00 91.12 180 TYR A CA 1
ATOM 1422 C C . TYR A 1 180 ? 15.398 -0.266 4.801 1.00 91.12 180 TYR A C 1
ATOM 1424 O O . TYR A 1 180 ? 16.043 -1.125 5.407 1.00 91.12 180 TYR A O 1
ATOM 1432 N N . ASN A 1 181 ? 15.342 0.994 5.235 1.00 90.38 181 ASN A N 1
ATOM 1433 C CA . ASN A 1 181 ? 16.066 1.442 6.42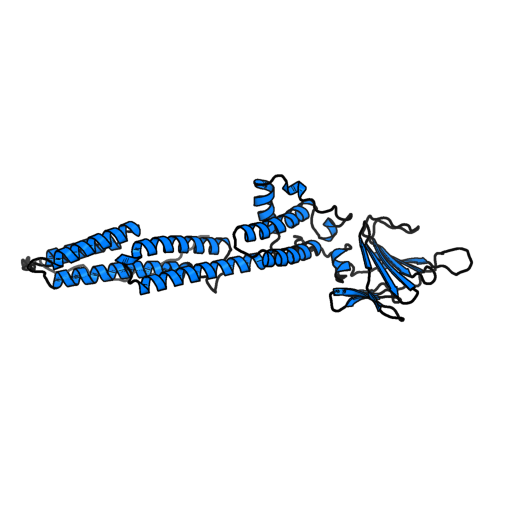0 1.00 90.38 181 ASN A CA 1
ATOM 1434 C C . ASN A 1 181 ? 15.556 0.761 7.702 1.00 90.38 181 ASN A C 1
ATOM 1436 O O . ASN A 1 181 ? 16.349 0.409 8.573 1.00 90.38 181 ASN A O 1
ATOM 1440 N N . GLN A 1 182 ? 14.245 0.564 7.826 1.00 88.31 182 GLN A N 1
ATOM 1441 C CA . GLN A 1 182 ? 13.641 -0.049 9.007 1.00 88.31 182 GLN A CA 1
ATOM 1442 C C . GLN A 1 182 ? 13.892 -1.561 9.094 1.00 88.31 182 GLN A C 1
ATOM 1444 O O . GLN A 1 182 ? 14.138 -2.088 10.178 1.00 88.31 182 GLN A O 1
ATOM 1449 N N . PHE A 1 183 ? 13.802 -2.282 7.980 1.00 84.50 183 PHE A N 1
ATOM 1450 C CA . PHE A 1 183 ? 13.759 -3.745 8.004 1.00 84.50 183 PHE A CA 1
ATOM 1451 C C . PHE A 1 183 ? 15.074 -4.376 7.561 1.00 84.50 183 PHE A C 1
ATOM 1453 O O . PHE A 1 183 ? 15.578 -5.272 8.240 1.00 84.50 183 PHE A O 1
ATOM 1460 N N . SER A 1 184 ? 15.679 -3.862 6.493 1.00 81.75 184 SER A N 1
ATOM 1461 C CA . SER A 1 184 ? 16.966 -4.358 6.009 1.00 81.75 184 SER A CA 1
ATOM 1462 C C . SER A 1 184 ? 18.143 -3.754 6.778 1.00 81.75 184 SER A C 1
ATOM 1464 O O . SER A 1 184 ? 19.010 -4.490 7.232 1.00 81.75 184 SER A O 1
ATOM 1466 N N . MET A 1 185 ? 18.180 -2.441 7.022 1.00 78.25 185 MET A N 1
ATOM 1467 C CA . MET A 1 185 ? 19.353 -1.838 7.683 1.00 78.25 185 MET A CA 1
ATOM 1468 C C . MET A 1 185 ? 19.391 -2.048 9.204 1.00 78.25 185 MET A C 1
ATOM 1470 O O . MET A 1 185 ? 20.472 -2.209 9.766 1.00 78.25 185 MET A O 1
ATOM 1474 N N . GLN A 1 186 ? 18.241 -2.029 9.889 1.00 75.81 186 GLN A N 1
ATOM 1475 C CA . GLN A 1 186 ? 18.200 -2.130 11.358 1.00 75.81 186 GLN A CA 1
ATOM 1476 C C . GLN A 1 186 ? 18.078 -3.567 11.881 1.00 75.81 186 GLN A C 1
ATOM 1478 O O . GLN A 1 186 ? 18.641 -3.868 12.930 1.00 75.81 186 GLN A O 1
ATOM 1483 N N . ASN A 1 187 ? 17.362 -4.451 11.175 1.00 64.38 187 ASN A N 1
ATOM 1484 C CA . ASN A 1 187 ? 16.982 -5.768 11.703 1.00 64.38 187 ASN A CA 1
ATOM 1485 C C . ASN A 1 187 ? 17.565 -6.961 10.926 1.00 64.38 187 ASN A C 1
ATOM 1487 O O . ASN A 1 187 ? 17.423 -8.098 11.375 1.00 64.38 187 ASN A O 1
ATOM 1491 N N . ASN A 1 188 ? 18.230 -6.743 9.784 1.00 57.84 188 ASN A N 1
ATOM 1492 C CA . ASN A 1 188 ? 18.793 -7.831 8.987 1.00 57.84 188 ASN A CA 1
ATOM 1493 C C . ASN A 1 188 ? 20.022 -7.398 8.158 1.00 57.84 188 ASN A C 1
ATOM 1495 O O . ASN A 1 188 ? 19.876 -7.068 6.981 1.00 57.84 188 ASN A O 1
ATOM 1499 N N . PRO A 1 189 ? 21.256 -7.497 8.690 1.00 51.44 189 PRO A N 1
ATOM 1500 C CA . PRO A 1 189 ? 22.473 -7.061 7.991 1.00 51.44 189 PRO A CA 1
ATOM 1501 C C . PRO A 1 189 ? 22.763 -7.810 6.672 1.00 51.44 189 PRO A C 1
ATOM 1503 O O . PRO A 1 189 ? 23.702 -7.461 5.967 1.00 51.44 189 PRO A O 1
ATOM 1506 N N . LYS A 1 190 ? 21.954 -8.813 6.295 1.00 47.31 190 LYS A N 1
ATOM 1507 C CA . LYS A 1 190 ? 21.985 -9.449 4.969 1.00 47.31 190 LYS A CA 1
ATOM 1508 C C . LYS A 1 190 ? 21.251 -8.662 3.875 1.00 47.31 190 LYS A C 1
ATOM 1510 O O . LYS A 1 190 ? 21.126 -9.173 2.765 1.00 47.31 190 LYS A O 1
ATOM 1515 N N . GLY A 1 191 ? 20.766 -7.447 4.153 1.00 50.66 191 GLY A N 1
ATOM 1516 C CA . GLY A 1 191 ? 20.198 -6.554 3.137 1.00 50.66 191 GLY A CA 1
ATOM 1517 C C . GLY A 1 191 ? 21.097 -6.448 1.902 1.00 50.66 191 GLY A C 1
ATOM 1518 O O . GLY A 1 191 ? 20.615 -6.658 0.799 1.00 50.66 191 GLY A O 1
ATOM 1519 N N . GLU A 1 192 ? 22.412 -6.292 2.096 1.00 46.56 192 GLU A N 1
ATOM 1520 C CA . GLU A 1 192 ? 23.425 -6.261 1.024 1.00 46.56 192 GLU A CA 1
ATOM 1521 C C . GLU A 1 192 ? 23.544 -7.580 0.233 1.00 46.56 192 GLU A C 1
ATOM 1523 O O . GLU A 1 192 ? 23.911 -7.571 -0.938 1.00 46.56 192 GLU A O 1
ATOM 1528 N N . SER A 1 193 ? 23.201 -8.728 0.831 1.00 48.28 193 SER A N 1
ATOM 1529 C CA . SER A 1 193 ? 23.297 -10.055 0.193 1.00 48.28 193 SER A CA 1
ATOM 1530 C C . SER A 1 193 ? 22.055 -10.450 -0.608 1.00 48.28 193 SER A C 1
ATOM 1532 O O . SER A 1 193 ? 22.068 -11.493 -1.257 1.00 48.28 193 SER A O 1
ATOM 1534 N N . ARG A 1 194 ? 20.988 -9.635 -0.602 1.00 57.59 194 ARG A N 1
ATOM 1535 C CA . ARG A 1 194 ? 19.805 -9.851 -1.458 1.00 57.59 194 ARG A CA 1
ATOM 1536 C C . ARG A 1 194 ? 20.047 -9.519 -2.933 1.00 57.59 194 ARG A C 1
ATOM 1538 O O . ARG A 1 194 ? 19.104 -9.639 -3.703 1.00 57.59 194 ARG A O 1
ATOM 1545 N N . GLY A 1 195 ? 21.279 -9.127 -3.283 1.00 50.28 195 GLY A N 1
ATOM 1546 C CA . GLY A 1 195 ? 21.844 -9.038 -4.629 1.00 50.28 195 GLY A CA 1
ATOM 1547 C C . GLY A 1 195 ? 20.830 -8.788 -5.739 1.00 50.28 195 GLY A C 1
ATOM 1548 O O . GLY A 1 195 ? 20.222 -9.727 -6.246 1.00 50.28 195 GLY A O 1
ATOM 1549 N N . SER A 1 196 ? 20.700 -7.541 -6.193 1.00 58.00 196 SER A N 1
ATOM 1550 C CA . SER A 1 196 ? 20.281 -7.360 -7.581 1.00 58.00 196 SER A CA 1
ATOM 1551 C C . SER A 1 196 ? 21.357 -7.996 -8.454 1.00 58.00 196 SER A C 1
ATOM 1553 O O . SER A 1 196 ? 22.547 -7.785 -8.204 1.00 58.00 196 SER A O 1
ATOM 1555 N N . THR A 1 197 ? 20.962 -8.774 -9.461 1.00 59.53 197 THR A N 1
ATOM 1556 C CA . THR A 1 197 ? 21.889 -9.143 -10.532 1.00 59.53 197 THR A CA 1
ATOM 1557 C C . THR A 1 197 ? 22.604 -7.873 -11.004 1.00 59.53 197 THR A C 1
ATOM 1559 O O . THR A 1 197 ? 21.938 -6.838 -11.147 1.00 59.53 197 THR A O 1
ATOM 1562 N N . PRO A 1 198 ? 23.943 -7.902 -11.169 1.00 59.91 198 PRO A N 1
ATOM 1563 C CA . PRO A 1 198 ? 24.672 -6.775 -11.729 1.00 59.91 198 PRO A CA 1
ATOM 1564 C C . PRO A 1 198 ? 23.963 -6.310 -12.996 1.00 59.91 198 PRO A C 1
ATOM 1566 O O . PRO A 1 198 ? 23.647 -7.123 -13.864 1.00 59.91 198 PRO A O 1
ATOM 1569 N N . ARG A 1 199 ? 23.627 -5.023 -13.051 1.00 73.62 199 ARG A N 1
ATOM 1570 C CA . ARG A 1 199 ? 22.973 -4.431 -14.216 1.00 73.62 199 ARG A CA 1
ATOM 1571 C C . ARG A 1 199 ? 24.029 -4.006 -15.227 1.00 73.62 199 ARG A C 1
ATOM 1573 O O . ARG A 1 199 ? 25.157 -3.698 -14.837 1.00 73.62 199 ARG A O 1
ATOM 1580 N N . ALA A 1 200 ? 23.642 -3.972 -16.500 1.00 68.75 200 ALA A N 1
ATOM 1581 C CA . ALA A 1 200 ? 24.494 -3.486 -17.574 1.00 68.75 200 ALA A CA 1
ATOM 1582 C C . ALA A 1 200 ? 25.070 -2.097 -17.249 1.00 68.75 200 ALA A C 1
ATOM 1584 O O . ALA A 1 200 ? 24.468 -1.279 -16.536 1.00 68.75 200 ALA A O 1
ATOM 1585 N N . LYS A 1 201 ? 26.261 -1.817 -17.778 1.00 70.88 201 LYS A N 1
ATOM 1586 C CA . LYS A 1 201 ? 26.936 -0.530 -17.587 1.00 70.88 201 LYS A CA 1
ATOM 1587 C C . LYS A 1 201 ? 26.037 0.621 -18.063 1.00 70.88 201 LYS A C 1
ATOM 1589 O O . LYS A 1 201 ? 25.529 0.597 -19.176 1.00 70.88 201 LYS A O 1
ATOM 1594 N N . GLY A 1 202 ? 25.862 1.654 -17.234 1.00 71.94 202 GLY A N 1
ATOM 1595 C CA . GLY A 1 202 ? 25.015 2.811 -17.566 1.00 71.94 202 GLY A CA 1
ATOM 1596 C C . GLY A 1 202 ? 23.530 2.658 -17.199 1.00 71.94 202 GLY A C 1
ATOM 1597 O O . GLY A 1 202 ? 22.738 3.579 -17.425 1.00 71.94 202 GLY A O 1
ATOM 1598 N N . PHE A 1 203 ? 23.123 1.513 -16.637 1.00 80.00 203 PHE A N 1
ATOM 1599 C CA . PHE A 1 203 ? 21.731 1.253 -16.263 1.00 80.00 203 PHE A CA 1
ATOM 1600 C C . PHE A 1 203 ? 21.202 2.233 -15.204 1.00 80.00 203 PHE A C 1
ATOM 1602 O O . PHE A 1 203 ? 20.108 2.781 -15.355 1.00 80.00 203 PHE A O 1
ATOM 1609 N N . TYR A 1 204 ? 21.961 2.481 -14.133 1.00 83.50 204 TYR A N 1
ATOM 1610 C CA . TYR A 1 204 ? 21.496 3.326 -13.027 1.00 83.50 204 TYR A CA 1
ATOM 1611 C C . TYR A 1 204 ? 21.288 4.777 -13.483 1.00 83.50 204 TYR A C 1
ATOM 1613 O O . TYR A 1 204 ? 20.260 5.391 -13.184 1.00 83.50 204 TYR A O 1
ATOM 1621 N N . GLU A 1 205 ? 22.205 5.288 -14.308 1.00 79.81 205 GLU A N 1
ATOM 1622 C CA . GLU A 1 205 ? 22.098 6.590 -14.962 1.00 79.81 205 GLU A CA 1
ATOM 1623 C C . GLU A 1 205 ? 20.845 6.675 -15.839 1.00 79.81 205 GLU A C 1
ATOM 1625 O O . GLU A 1 205 ? 20.149 7.692 -15.835 1.00 79.81 205 GLU A O 1
ATOM 1630 N N . THR A 1 206 ? 20.533 5.594 -16.554 1.00 77.94 206 THR A N 1
ATOM 1631 C CA . THR A 1 206 ? 19.368 5.494 -17.437 1.00 77.94 206 THR A CA 1
ATOM 1632 C C . THR A 1 206 ? 18.049 5.571 -16.675 1.00 77.94 206 THR A C 1
ATOM 1634 O O . THR A 1 206 ? 17.138 6.292 -17.086 1.00 77.94 206 THR A O 1
ATOM 1637 N N . VAL A 1 207 ? 17.942 4.892 -15.531 1.00 82.88 207 VAL A N 1
ATOM 1638 C CA . VAL A 1 207 ? 16.753 4.991 -14.665 1.00 82.88 207 VAL A CA 1
ATOM 1639 C C . VAL A 1 207 ? 16.762 6.243 -13.778 1.00 82.88 207 VAL A C 1
ATOM 1641 O O . VAL A 1 207 ? 15.837 6.447 -12.993 1.00 82.88 207 VAL A O 1
ATOM 1644 N N . GLY A 1 208 ? 17.776 7.106 -13.911 1.00 84.44 208 GLY A N 1
ATOM 1645 C CA . GLY A 1 208 ? 17.882 8.380 -13.200 1.00 84.44 208 GLY A CA 1
ATOM 1646 C C . GLY A 1 208 ? 18.165 8.245 -11.703 1.00 84.44 208 GLY A C 1
ATOM 1647 O O . GLY A 1 208 ? 17.777 9.122 -10.927 1.00 84.44 208 GLY A O 1
ATOM 1648 N N . LEU A 1 209 ? 18.810 7.156 -11.279 1.00 87.00 209 LEU A N 1
ATOM 1649 C CA . LEU A 1 209 ? 19.116 6.859 -9.879 1.00 87.00 209 LEU A CA 1
ATOM 1650 C C . LEU A 1 209 ? 20.613 6.602 -9.691 1.00 87.00 209 LEU A C 1
ATOM 1652 O O . LEU A 1 209 ? 21.313 6.198 -10.612 1.00 87.00 209 LEU A O 1
ATOM 1656 N N . SER A 1 210 ? 21.114 6.810 -8.475 1.00 88.25 210 SER A N 1
ATOM 1657 C CA . SER A 1 210 ? 22.396 6.213 -8.097 1.00 88.25 210 SER A CA 1
ATOM 1658 C C . SER A 1 210 ? 22.212 4.710 -7.862 1.00 88.25 210 SER A C 1
ATOM 1660 O O . SER A 1 210 ? 21.117 4.274 -7.503 1.00 88.25 210 SER A O 1
ATOM 1662 N N . GLU A 1 211 ? 23.277 3.918 -7.998 1.00 86.19 211 GLU A N 1
ATOM 1663 C CA . GLU A 1 211 ? 23.258 2.487 -7.651 1.00 86.19 211 GLU A CA 1
ATOM 1664 C C . GLU A 1 211 ? 22.712 2.253 -6.232 1.00 86.19 211 GLU A C 1
ATOM 1666 O O . GLU A 1 211 ? 21.836 1.416 -6.012 1.00 86.19 211 GLU A O 1
ATOM 1671 N N . LYS A 1 212 ? 23.162 3.073 -5.275 1.00 88.12 212 LYS A N 1
ATOM 1672 C CA . LYS A 1 212 ? 22.709 3.024 -3.882 1.00 88.12 212 LYS A CA 1
ATOM 1673 C C . LYS A 1 212 ? 21.208 3.288 -3.745 1.00 88.12 212 LYS A C 1
ATOM 1675 O O . LYS A 1 212 ? 20.532 2.569 -3.010 1.00 88.12 212 LYS A O 1
ATOM 1680 N N . ASP A 1 213 ? 20.687 4.312 -4.419 1.00 90.19 213 ASP A N 1
ATOM 1681 C CA . ASP A 1 213 ? 19.262 4.654 -4.340 1.00 90.19 213 ASP A CA 1
ATOM 1682 C C . ASP A 1 213 ? 18.400 3.598 -5.032 1.00 90.19 213 ASP A C 1
ATOM 1684 O O . ASP A 1 213 ? 17.357 3.216 -4.499 1.00 90.19 213 ASP A O 1
ATOM 1688 N N . TYR A 1 214 ? 18.849 3.085 -6.183 1.00 90.81 214 TYR A N 1
ATOM 1689 C CA . TYR A 1 214 ? 18.190 1.974 -6.864 1.00 90.81 214 TYR A CA 1
ATOM 1690 C C . TYR A 1 214 ? 18.086 0.765 -5.935 1.00 90.81 214 TYR A C 1
ATOM 1692 O O . TYR A 1 214 ? 16.997 0.227 -5.751 1.00 90.81 214 TYR A O 1
ATOM 1700 N N . PHE A 1 215 ? 19.193 0.376 -5.300 1.00 88.56 215 PHE A N 1
ATOM 1701 C CA . PHE A 1 215 ? 19.225 -0.777 -4.409 1.00 88.56 215 PHE A CA 1
ATOM 1702 C C . PHE A 1 215 ? 18.316 -0.602 -3.186 1.00 88.56 215 PHE A C 1
ATOM 1704 O O . PHE A 1 215 ? 17.569 -1.517 -2.826 1.00 88.56 215 PHE A O 1
ATOM 1711 N N . ALA A 1 216 ? 18.339 0.586 -2.574 1.00 90.62 216 ALA A N 1
ATOM 1712 C CA . ALA A 1 216 ? 17.482 0.915 -1.441 1.00 90.62 216 ALA A CA 1
ATOM 1713 C C . ALA A 1 216 ? 15.995 0.856 -1.819 1.00 90.62 216 ALA A C 1
ATOM 1715 O O . ALA A 1 216 ? 15.189 0.320 -1.062 1.00 90.62 216 ALA A O 1
ATOM 1716 N N . ILE A 1 217 ? 15.619 1.362 -2.999 1.00 93.19 217 ILE A N 1
ATOM 1717 C CA . ILE A 1 217 ? 14.235 1.290 -3.477 1.00 93.19 217 ILE A CA 1
ATOM 1718 C C . ILE A 1 217 ? 13.859 -0.155 -3.820 1.00 93.19 217 ILE A C 1
ATOM 1720 O O . ILE A 1 217 ? 12.823 -0.622 -3.361 1.00 93.19 217 ILE A O 1
ATOM 1724 N N . TYR A 1 218 ? 14.693 -0.873 -4.574 1.00 91.50 218 TYR A N 1
ATOM 1725 C CA . TYR A 1 218 ? 14.449 -2.259 -4.981 1.00 91.50 218 TYR A CA 1
ATOM 1726 C C . TYR A 1 218 ? 14.200 -3.166 -3.772 1.00 91.50 218 TYR A C 1
ATOM 1728 O O . TYR A 1 218 ? 13.160 -3.815 -3.674 1.00 91.50 218 TYR A O 1
ATOM 1736 N N . THR A 1 219 ? 15.117 -3.152 -2.804 1.00 89.88 219 THR A N 1
ATOM 1737 C CA . THR A 1 219 ? 14.986 -3.938 -1.570 1.00 89.88 219 THR A CA 1
ATOM 1738 C C . THR A 1 219 ? 13.839 -3.419 -0.705 1.00 89.88 219 THR A C 1
ATOM 1740 O O . THR A 1 219 ? 13.076 -4.198 -0.138 1.00 89.88 219 THR A O 1
ATOM 1743 N N . GLY A 1 220 ? 13.661 -2.099 -0.658 1.00 92.94 220 GLY A N 1
ATOM 1744 C CA . GLY A 1 220 ? 12.567 -1.449 0.046 1.00 92.94 220 GLY A CA 1
ATOM 1745 C C . GLY A 1 220 ? 11.178 -1.840 -0.452 1.00 92.94 220 GLY A C 1
ATOM 1746 O O . GLY A 1 220 ? 10.256 -1.921 0.352 1.00 92.94 220 GLY A O 1
ATOM 1747 N N . ILE A 1 221 ? 11.014 -2.126 -1.748 1.00 94.19 221 ILE A N 1
ATOM 1748 C CA . ILE A 1 221 ? 9.760 -2.635 -2.323 1.00 94.19 221 ILE A CA 1
ATOM 1749 C C . ILE A 1 221 ? 9.436 -4.025 -1.746 1.00 94.19 221 ILE A C 1
ATOM 1751 O O . ILE A 1 221 ? 8.301 -4.253 -1.323 1.00 94.19 221 ILE A O 1
ATOM 1755 N N . PHE A 1 222 ? 10.424 -4.931 -1.666 1.00 91.31 222 PHE A N 1
ATOM 1756 C CA . PHE A 1 222 ? 10.247 -6.239 -1.015 1.00 91.31 222 PHE A CA 1
ATOM 1757 C C . PHE A 1 222 ? 9.859 -6.086 0.452 1.00 91.31 222 PHE A C 1
ATOM 1759 O O . PHE A 1 222 ? 8.899 -6.708 0.901 1.00 91.31 222 PHE A O 1
ATOM 1766 N N . ASP A 1 223 ? 10.599 -5.261 1.194 1.00 92.06 223 ASP A N 1
ATOM 1767 C CA . ASP A 1 223 ? 10.363 -5.076 2.623 1.00 92.06 223 ASP A CA 1
ATOM 1768 C C . ASP A 1 223 ? 8.992 -4.443 2.874 1.00 92.06 223 ASP A C 1
ATOM 1770 O O . ASP A 1 223 ? 8.265 -4.878 3.763 1.00 92.06 223 ASP A O 1
ATOM 1774 N N . TYR A 1 224 ? 8.601 -3.448 2.078 1.00 94.56 224 TYR A N 1
ATOM 1775 C CA . TYR A 1 224 ? 7.330 -2.753 2.242 1.00 94.56 224 TYR A CA 1
ATOM 1776 C C . TYR A 1 224 ? 6.132 -3.698 2.094 1.00 94.56 224 TYR A C 1
ATOM 1778 O O . TYR A 1 224 ? 5.290 -3.773 2.992 1.00 94.56 224 TYR A O 1
ATOM 1786 N N . TYR A 1 225 ? 6.063 -4.451 0.992 1.00 94.81 225 TYR A N 1
ATOM 1787 C CA . TYR A 1 225 ? 4.937 -5.354 0.751 1.00 94.81 225 TYR A CA 1
ATOM 1788 C C . TYR A 1 225 ? 5.031 -6.648 1.565 1.00 94.81 225 TYR A C 1
ATOM 1790 O O . TYR A 1 225 ? 4.016 -7.113 2.082 1.00 94.81 225 TYR A O 1
ATOM 1798 N N . GLY A 1 226 ? 6.238 -7.185 1.769 1.00 91.88 226 GLY A N 1
ATOM 1799 C CA . GLY A 1 226 ? 6.464 -8.360 2.612 1.00 91.88 226 GLY A CA 1
ATOM 1800 C C . GLY A 1 226 ? 5.980 -8.143 4.045 1.00 91.88 226 GLY A C 1
ATOM 1801 O O . GLY A 1 226 ? 5.194 -8.941 4.554 1.00 91.88 226 GLY A O 1
ATOM 1802 N N . ASN A 1 227 ? 6.335 -7.011 4.662 1.00 91.81 227 ASN A N 1
ATOM 1803 C CA . ASN A 1 227 ? 5.851 -6.680 6.005 1.00 91.81 227 ASN A CA 1
ATOM 1804 C C . ASN A 1 227 ? 4.333 -6.462 6.049 1.00 91.81 227 ASN A C 1
ATOM 1806 O O . ASN A 1 227 ? 3.687 -6.816 7.035 1.00 91.81 227 ASN A O 1
ATOM 1810 N N . ALA A 1 228 ? 3.736 -5.899 4.995 1.00 92.25 228 ALA A N 1
ATOM 1811 C CA . ALA A 1 228 ? 2.285 -5.747 4.924 1.00 92.25 228 ALA A CA 1
ATOM 1812 C C . ALA A 1 228 ? 1.558 -7.108 4.883 1.00 92.25 228 ALA A C 1
ATOM 1814 O O . ALA A 1 228 ? 0.480 -7.236 5.470 1.00 92.25 228 ALA A O 1
ATOM 1815 N N . VAL A 1 229 ? 2.149 -8.127 4.246 1.00 92.38 229 VAL A N 1
ATOM 1816 C CA . VAL A 1 229 ? 1.648 -9.513 4.283 1.00 92.38 229 VAL A CA 1
ATOM 1817 C C . VAL A 1 229 ? 1.799 -10.112 5.677 1.00 92.38 229 VAL A C 1
ATOM 1819 O O . VAL A 1 229 ? 0.840 -10.673 6.201 1.00 92.38 229 VAL A O 1
ATOM 1822 N N . GLU A 1 230 ? 2.969 -9.967 6.305 1.00 89.88 230 GLU A N 1
ATOM 1823 C CA . GLU A 1 230 ? 3.228 -10.499 7.652 1.00 89.88 230 GLU A CA 1
ATOM 1824 C C . GLU A 1 230 ? 2.275 -9.916 8.708 1.00 89.88 230 GLU A C 1
ATOM 1826 O O . GLU A 1 230 ? 1.841 -10.621 9.617 1.00 89.88 230 GLU A O 1
ATOM 1831 N N . GLN A 1 231 ? 1.884 -8.649 8.555 1.00 86.69 231 GLN A N 1
ATOM 1832 C CA . GLN A 1 231 ? 0.905 -7.983 9.420 1.00 86.69 231 GLN A CA 1
ATOM 1833 C C . GLN A 1 231 ? -0.558 -8.307 9.067 1.00 86.69 231 GLN A C 1
ATOM 1835 O O . GLN A 1 231 ? -1.474 -7.819 9.731 1.00 86.69 231 GLN A O 1
ATOM 1840 N N . GLY A 1 232 ? -0.807 -9.098 8.018 1.00 89.50 232 GLY A N 1
ATOM 1841 C CA . GLY A 1 232 ? -2.154 -9.435 7.551 1.00 89.50 232 GLY A CA 1
ATOM 1842 C C . GLY A 1 232 ? -2.928 -8.245 6.972 1.00 89.50 232 GLY A C 1
ATOM 1843 O O . GLY A 1 232 ? -4.158 -8.266 6.957 1.00 89.50 232 GLY A O 1
ATOM 1844 N N . LEU A 1 233 ? -2.230 -7.195 6.524 1.00 89.50 233 LEU A N 1
ATOM 1845 C CA . LEU A 1 233 ? -2.836 -5.994 5.935 1.00 89.50 233 LEU A CA 1
ATOM 1846 C C . LEU A 1 233 ? -3.162 -6.179 4.450 1.00 89.50 233 LEU A C 1
ATOM 1848 O O . LEU A 1 233 ? -4.081 -5.536 3.937 1.00 89.50 233 LEU A O 1
ATOM 1852 N N . ILE A 1 234 ? -2.415 -7.045 3.763 1.00 93.88 234 ILE A N 1
ATOM 1853 C CA . ILE A 1 234 ? -2.655 -7.450 2.375 1.00 93.88 234 ILE A CA 1
ATOM 1854 C C . ILE A 1 234 ? -2.438 -8.956 2.220 1.00 93.88 234 ILE A C 1
ATOM 1856 O O . ILE A 1 234 ? -1.718 -9.585 2.995 1.00 93.88 234 ILE A O 1
ATOM 1860 N N . THR A 1 235 ? -3.059 -9.545 1.202 1.00 95.38 235 THR A N 1
ATOM 1861 C CA . THR A 1 235 ? -2.808 -10.942 0.824 1.00 95.38 235 THR A CA 1
ATOM 1862 C C . THR A 1 235 ? -1.496 -11.079 0.051 1.00 95.38 235 THR A C 1
ATOM 1864 O O . THR A 1 235 ? -1.002 -10.118 -0.538 1.00 95.38 235 THR A O 1
ATOM 1867 N N . LYS A 1 236 ? -0.956 -12.302 -0.011 1.00 93.50 236 LYS A N 1
ATOM 1868 C CA . LYS A 1 236 ? 0.236 -12.607 -0.813 1.00 93.50 236 LYS A CA 1
ATOM 1869 C C . LYS A 1 236 ? 0.046 -12.276 -2.300 1.00 93.50 236 LYS A C 1
ATOM 1871 O O . LYS A 1 236 ? 0.926 -11.668 -2.887 1.00 93.50 236 LYS A O 1
ATOM 1876 N N . VAL A 1 237 ? -1.125 -12.579 -2.865 1.00 95.62 237 VAL A N 1
ATOM 1877 C CA . VAL A 1 237 ? -1.455 -12.260 -4.268 1.00 95.62 237 VAL A CA 1
ATOM 1878 C C . VAL A 1 237 ? -1.419 -10.750 -4.512 1.00 95.62 237 VAL A C 1
ATOM 1880 O O . VAL A 1 237 ? -0.723 -10.291 -5.407 1.00 95.62 237 VAL A O 1
ATOM 1883 N N . GLN A 1 238 ? -2.079 -9.961 -3.657 1.00 95.50 238 GLN A N 1
ATOM 1884 C CA . GLN A 1 238 ? -2.047 -8.495 -3.760 1.00 95.50 238 GLN A CA 1
ATOM 1885 C C . GLN A 1 238 ? -0.631 -7.926 -3.606 1.00 95.50 238 GLN A C 1
ATOM 1887 O O . GLN A 1 238 ? -0.282 -6.954 -4.269 1.00 95.50 238 GLN A O 1
ATOM 1892 N N . SER A 1 239 ? 0.173 -8.517 -2.716 1.00 94.50 239 SER A N 1
ATOM 1893 C CA . SER A 1 239 ? 1.581 -8.160 -2.556 1.00 94.50 239 SER A CA 1
ATOM 1894 C C . SER A 1 239 ? 2.368 -8.426 -3.828 1.00 94.50 239 SER A C 1
ATOM 1896 O O . SER A 1 239 ? 3.149 -7.570 -4.218 1.00 94.50 239 SER A O 1
ATOM 1898 N N . ASP A 1 240 ? 2.197 -9.591 -4.449 1.00 89.69 240 ASP A N 1
ATOM 1899 C CA . ASP A 1 240 ? 2.951 -9.969 -5.642 1.00 89.69 240 ASP A CA 1
ATOM 1900 C C . ASP A 1 240 ? 2.588 -9.057 -6.829 1.00 89.69 240 ASP A C 1
ATOM 1902 O O . ASP A 1 240 ? 3.490 -8.549 -7.493 1.00 89.69 240 ASP A O 1
ATOM 1906 N N . ASP A 1 241 ? 1.306 -8.732 -7.020 1.00 93.00 241 ASP A N 1
ATOM 1907 C CA . ASP A 1 241 ? 0.854 -7.794 -8.061 1.00 93.00 241 ASP A CA 1
ATOM 1908 C C . ASP A 1 241 ? 1.430 -6.379 -7.858 1.00 93.00 241 ASP A C 1
ATOM 1910 O O . ASP A 1 241 ? 2.033 -5.796 -8.764 1.00 93.00 241 ASP A O 1
ATOM 1914 N N . ALA A 1 242 ? 1.295 -5.823 -6.647 1.00 94.62 242 ALA A N 1
ATOM 1915 C CA . ALA A 1 242 ? 1.772 -4.472 -6.335 1.00 94.62 242 ALA A CA 1
ATOM 1916 C C . ALA A 1 242 ? 3.307 -4.375 -6.363 1.00 94.62 242 ALA A C 1
ATOM 1918 O O . ALA A 1 242 ? 3.880 -3.343 -6.726 1.00 94.62 242 ALA A O 1
ATOM 1919 N N . PHE A 1 243 ? 3.978 -5.464 -5.994 1.00 92.88 243 PHE A N 1
ATOM 1920 C CA . PHE A 1 243 ? 5.418 -5.612 -6.091 1.00 92.88 243 PHE A CA 1
ATOM 1921 C C . PHE A 1 243 ? 5.888 -5.560 -7.547 1.00 92.88 243 PHE A C 1
ATOM 1923 O O . PHE A 1 243 ? 6.790 -4.779 -7.854 1.00 92.88 243 PHE A O 1
ATOM 1930 N N . GLN A 1 244 ? 5.260 -6.333 -8.441 1.00 89.12 244 GLN A N 1
ATOM 1931 C CA . GLN A 1 244 ? 5.580 -6.318 -9.872 1.00 89.12 244 GLN A CA 1
ATOM 1932 C C . GLN A 1 244 ? 5.367 -4.922 -10.462 1.00 89.12 244 GLN A C 1
ATOM 1934 O O . GLN A 1 244 ? 6.266 -4.376 -11.096 1.00 89.12 244 GLN A O 1
ATOM 1939 N N . GLU A 1 245 ? 4.236 -4.280 -10.159 1.00 91.62 245 GLU A N 1
ATOM 1940 C CA . GLU A 1 245 ? 3.963 -2.916 -10.621 1.00 91.62 245 GLU A CA 1
ATOM 1941 C C . GLU A 1 245 ? 5.025 -1.910 -10.134 1.00 91.62 245 GLU A C 1
ATOM 1943 O O . GLU A 1 245 ? 5.485 -1.049 -10.892 1.00 91.62 245 GLU A O 1
ATOM 1948 N N . ALA A 1 246 ? 5.438 -2.004 -8.867 1.00 93.56 246 ALA A N 1
ATOM 1949 C CA . ALA A 1 246 ? 6.476 -1.145 -8.310 1.00 93.56 246 ALA A CA 1
ATOM 1950 C C . ALA A 1 246 ? 7.848 -1.408 -8.952 1.00 93.56 246 ALA A C 1
ATOM 1952 O O . ALA A 1 246 ? 8.566 -0.455 -9.259 1.00 93.56 246 ALA A O 1
ATOM 1953 N N . GLN A 1 247 ? 8.204 -2.668 -9.215 1.00 90.38 247 GLN A N 1
ATOM 1954 C CA . GLN A 1 247 ? 9.427 -2.994 -9.946 1.00 90.38 247 GLN A CA 1
ATOM 1955 C C . GLN A 1 247 ? 9.412 -2.423 -11.361 1.00 90.38 247 GLN A C 1
ATOM 1957 O O . GLN A 1 247 ? 10.360 -1.742 -11.747 1.00 90.38 247 GLN A O 1
ATOM 1962 N N . SER A 1 248 ? 8.322 -2.607 -12.105 1.00 87.50 248 SER A N 1
ATOM 1963 C CA . SER A 1 248 ? 8.164 -2.029 -13.440 1.00 87.50 248 SER A CA 1
ATOM 1964 C C . SER A 1 248 ? 8.344 -0.510 -13.431 1.00 87.50 248 SER A C 1
ATOM 1966 O O . SER A 1 248 ? 9.011 0.052 -14.300 1.00 87.50 248 SER A O 1
ATOM 1968 N N . LYS A 1 249 ? 7.808 0.182 -12.417 1.00 89.81 249 LYS A N 1
ATOM 1969 C CA . LYS A 1 249 ? 7.997 1.632 -12.238 1.00 89.81 249 LYS A CA 1
ATOM 1970 C C . LYS A 1 249 ? 9.447 2.005 -11.929 1.00 89.81 249 LYS A C 1
ATOM 1972 O O . LYS A 1 249 ? 9.918 3.022 -12.440 1.00 89.81 249 LYS A O 1
ATOM 1977 N N . LEU A 1 250 ? 10.146 1.211 -11.119 1.00 90.12 250 LEU A N 1
ATOM 1978 C CA . LEU A 1 250 ? 11.566 1.407 -10.828 1.00 90.12 250 LEU A CA 1
ATOM 1979 C C . LEU A 1 250 ? 12.416 1.261 -12.097 1.00 90.12 250 LEU A C 1
ATOM 1981 O O . LEU A 1 250 ? 13.205 2.154 -12.396 1.00 90.12 250 LEU A O 1
ATOM 1985 N N . LEU A 1 251 ? 12.204 0.190 -12.867 1.00 86.25 251 LEU A N 1
ATOM 1986 C CA . LEU A 1 251 ? 12.915 -0.077 -14.123 1.00 86.25 251 LEU A CA 1
ATOM 1987 C C . LEU A 1 251 ? 12.611 0.977 -15.201 1.00 86.25 251 LEU A C 1
ATOM 1989 O O . LEU A 1 251 ? 13.480 1.348 -15.985 1.00 86.25 251 LEU A O 1
ATOM 1993 N N . ALA A 1 252 ? 11.406 1.549 -15.186 1.00 83.19 252 ALA A N 1
ATOM 1994 C CA . ALA A 1 252 ? 11.026 2.675 -16.039 1.00 83.19 252 ALA A CA 1
ATOM 1995 C C . ALA A 1 252 ? 11.487 4.055 -15.512 1.00 83.19 252 ALA A C 1
ATOM 1997 O O . ALA A 1 252 ? 11.039 5.083 -16.029 1.00 83.19 252 ALA A O 1
ATOM 1998 N N . GLY A 1 253 ? 12.311 4.107 -14.456 1.00 84.94 253 GLY A N 1
ATOM 1999 C CA . GLY A 1 253 ? 12.864 5.345 -13.891 1.00 84.94 253 GLY A CA 1
ATOM 2000 C C . GLY A 1 253 ? 11.846 6.261 -13.200 1.00 84.94 253 GLY A C 1
ATOM 2001 O O . GLY A 1 253 ? 12.126 7.429 -12.940 1.00 84.94 253 GLY A O 1
ATOM 2002 N N . LYS A 1 254 ? 10.643 5.771 -12.869 1.00 88.19 254 LYS A N 1
ATOM 2003 C CA . LYS A 1 254 ? 9.551 6.599 -12.312 1.00 88.19 254 LYS A CA 1
ATOM 2004 C C . LYS A 1 254 ? 9.789 7.071 -10.876 1.00 88.19 254 LYS A C 1
ATOM 2006 O O . LYS A 1 254 ? 9.030 7.900 -10.381 1.00 88.19 254 LYS A O 1
ATOM 2011 N N . TYR A 1 255 ? 10.818 6.551 -10.211 1.00 91.50 255 TYR A N 1
ATOM 2012 C CA . TYR A 1 255 ? 11.182 6.912 -8.840 1.00 91.50 255 TYR A CA 1
ATOM 2013 C C . TYR A 1 255 ? 12.360 7.887 -8.735 1.00 91.50 255 TYR A C 1
ATOM 2015 O O . TYR A 1 255 ? 12.714 8.280 -7.620 1.00 91.50 255 TYR A O 1
ATOM 2023 N N . ALA A 1 256 ? 12.939 8.306 -9.864 1.00 86.94 256 ALA A N 1
ATOM 2024 C CA . ALA A 1 256 ? 13.972 9.331 -9.892 1.00 86.94 256 ALA A CA 1
ATOM 2025 C C . ALA A 1 256 ? 13.442 10.671 -9.345 1.00 86.94 256 ALA A C 1
ATOM 2027 O O . ALA A 1 256 ? 12.342 11.117 -9.670 1.00 86.94 256 ALA A O 1
ATOM 2028 N N . THR A 1 257 ? 14.232 11.335 -8.497 1.00 73.94 257 THR A N 1
ATOM 2029 C CA . THR A 1 257 ? 13.853 12.614 -7.856 1.00 73.94 257 THR A CA 1
ATOM 2030 C C . THR A 1 257 ? 13.927 13.807 -8.805 1.00 73.94 257 THR A C 1
ATOM 2032 O O . THR A 1 257 ? 13.283 14.831 -8.577 1.00 73.94 257 THR A O 1
ATOM 2035 N N . LYS A 1 258 ? 14.699 13.682 -9.884 1.00 67.12 258 LYS A N 1
ATOM 2036 C CA . LYS A 1 258 ? 14.702 14.608 -11.013 1.00 67.12 258 LYS A CA 1
ATOM 2037 C C . LYS A 1 258 ? 14.079 13.875 -12.187 1.00 67.12 258 LYS A C 1
ATOM 2039 O O . LYS A 1 258 ? 14.451 12.736 -12.440 1.00 67.12 258 LYS A O 1
ATOM 2044 N N . SER A 1 259 ? 13.165 14.540 -12.897 1.00 51.56 259 SER A N 1
ATOM 2045 C CA . SER A 1 259 ? 12.702 14.081 -14.207 1.00 51.56 259 SER A CA 1
ATOM 2046 C C . SER A 1 259 ? 13.902 14.091 -15.143 1.00 51.56 259 SER A C 1
ATOM 2048 O O . SER A 1 259 ? 14.183 15.090 -15.803 1.00 51.56 259 SER A O 1
ATOM 2050 N N . THR A 1 260 ? 14.657 13.003 -15.156 1.00 48.56 260 THR A N 1
ATOM 2051 C CA . THR A 1 260 ? 15.587 12.722 -16.229 1.00 48.56 260 THR A CA 1
ATOM 2052 C C . THR A 1 260 ? 14.721 12.555 -17.463 1.00 48.56 260 THR A C 1
ATOM 2054 O O . THR A 1 260 ? 13.896 11.647 -17.550 1.00 48.56 260 THR A O 1
ATOM 2057 N N . VAL A 1 261 ? 14.853 13.472 -18.422 1.00 48.47 261 VAL A N 1
ATOM 2058 C CA . VAL A 1 261 ? 14.571 13.070 -19.794 1.00 48.47 261 VAL A CA 1
ATOM 2059 C C . VAL A 1 261 ? 15.547 11.927 -20.018 1.00 48.47 261 VAL A C 1
ATOM 2061 O O . VAL A 1 261 ? 16.760 12.132 -19.952 1.00 48.47 261 VAL A O 1
ATOM 2064 N N . ILE A 1 262 ? 15.011 10.711 -20.088 1.00 51.75 262 ILE A N 1
ATOM 2065 C CA . ILE A 1 262 ? 15.787 9.502 -20.318 1.00 51.75 262 ILE A CA 1
ATOM 2066 C C . ILE A 1 262 ? 16.343 9.672 -21.732 1.00 51.75 262 ILE A C 1
ATOM 2068 O O . ILE A 1 262 ? 15.687 9.358 -22.712 1.00 51.75 262 ILE A O 1
ATOM 2072 N N . HIS A 1 263 ? 17.501 10.313 -21.844 1.00 51.59 263 HIS A N 1
ATOM 2073 C CA . HIS A 1 263 ? 18.239 10.453 -23.094 1.00 51.59 263 HIS A CA 1
ATOM 2074 C C . HIS A 1 263 ? 19.141 9.244 -23.335 1.00 51.59 263 HIS A C 1
ATOM 2076 O O . HIS A 1 263 ? 19.846 9.225 -24.338 1.00 51.59 263 HIS A O 1
ATOM 2082 N N . ASN A 1 264 ? 19.114 8.275 -22.415 1.00 67.62 264 ASN A N 1
ATOM 2083 C CA . ASN A 1 264 ? 19.920 7.074 -22.462 1.00 67.62 264 ASN A CA 1
ATOM 2084 C C . ASN A 1 264 ? 19.046 5.851 -22.786 1.00 67.62 264 ASN A C 1
ATOM 2086 O O . ASN A 1 264 ? 17.877 5.804 -22.403 1.00 67.62 264 ASN A O 1
ATOM 2090 N N . MET A 1 265 ? 19.595 4.859 -23.477 1.00 84.94 265 MET A N 1
ATOM 2091 C CA . MET A 1 265 ? 18.924 3.607 -23.820 1.00 84.94 265 MET A CA 1
ATOM 2092 C C . MET A 1 265 ? 18.486 2.845 -22.567 1.00 84.94 265 MET A C 1
ATOM 2094 O O . MET A 1 265 ? 19.318 2.438 -21.762 1.00 84.94 265 MET A O 1
ATOM 2098 N N . ASN A 1 266 ? 17.178 2.610 -22.429 1.00 86.56 266 ASN A N 1
ATOM 2099 C CA . ASN A 1 266 ? 16.595 1.787 -21.372 1.00 86.56 266 ASN A CA 1
ATOM 2100 C C . ASN A 1 266 ? 16.075 0.477 -21.969 1.00 86.56 266 ASN A C 1
ATOM 2102 O O . ASN A 1 266 ? 15.005 0.465 -22.576 1.00 86.56 266 ASN A O 1
ATOM 2106 N N . PHE A 1 267 ? 16.825 -0.611 -21.790 1.00 88.50 267 PHE A N 1
ATOM 2107 C CA . PHE A 1 267 ? 16.477 -1.922 -22.347 1.00 88.50 267 PHE A CA 1
ATOM 2108 C C . PHE A 1 267 ? 15.118 -2.420 -21.863 1.00 88.50 267 PHE A C 1
ATOM 2110 O O . PHE A 1 267 ? 14.290 -2.776 -22.693 1.00 88.50 267 PHE A O 1
ATOM 2117 N N . TYR A 1 268 ? 14.803 -2.269 -20.572 1.00 86.69 268 TYR A N 1
ATOM 2118 C CA . TYR A 1 268 ? 13.476 -2.606 -20.049 1.00 86.69 268 TYR A CA 1
ATOM 2119 C C . TYR A 1 268 ? 12.351 -1.859 -20.783 1.00 86.69 268 TYR A C 1
ATOM 2121 O O . TYR A 1 268 ? 11.308 -2.435 -21.082 1.00 86.69 268 TYR A O 1
ATOM 2129 N N . GLN A 1 269 ? 12.530 -0.571 -21.094 1.00 87.00 269 GLN A N 1
ATOM 2130 C CA . GLN A 1 269 ? 11.535 0.167 -21.877 1.00 87.00 269 GLN A CA 1
ATOM 2131 C C . GLN A 1 269 ? 11.447 -0.351 -23.322 1.00 87.00 269 GLN A C 1
ATOM 2133 O O . GLN A 1 269 ? 10.339 -0.528 -23.825 1.00 87.00 269 GLN A O 1
ATOM 2138 N N . ILE A 1 270 ? 12.585 -0.648 -23.958 1.00 91.44 270 ILE A N 1
ATOM 2139 C CA . ILE A 1 270 ? 12.661 -1.161 -25.336 1.00 91.44 270 ILE A CA 1
ATOM 2140 C C . ILE A 1 270 ? 11.981 -2.533 -25.461 1.00 91.44 270 ILE A C 1
ATOM 2142 O O . ILE A 1 270 ? 11.157 -2.715 -26.358 1.00 91.44 270 ILE A O 1
ATOM 2146 N N . GLU A 1 271 ? 12.252 -3.462 -24.543 1.00 89.94 271 GLU A N 1
ATOM 2147 C CA . GLU A 1 271 ? 11.610 -4.784 -24.474 1.00 89.94 271 GLU A CA 1
ATOM 2148 C C . GLU A 1 271 ? 10.088 -4.677 -24.318 1.00 89.94 271 GLU A C 1
ATOM 2150 O O . GLU A 1 271 ? 9.328 -5.438 -24.915 1.00 89.94 271 GLU A O 1
ATOM 2155 N N . ASN A 1 272 ? 9.630 -3.672 -23.564 1.00 88.19 272 ASN A N 1
ATOM 2156 C CA . ASN A 1 272 ? 8.214 -3.385 -23.349 1.00 88.19 272 ASN A CA 1
ATOM 2157 C C . ASN A 1 272 ? 7.593 -2.486 -24.434 1.00 88.19 272 ASN A C 1
ATOM 2159 O O . ASN A 1 272 ? 6.475 -2.004 -24.246 1.00 88.19 272 ASN A O 1
ATOM 2163 N N . GLY A 1 273 ? 8.286 -2.242 -25.552 1.00 89.44 273 GLY A N 1
ATOM 2164 C CA . GLY A 1 273 ? 7.755 -1.463 -26.674 1.00 89.44 273 GLY A CA 1
ATOM 2165 C C . GLY A 1 273 ? 7.592 0.037 -26.402 1.00 89.44 273 GLY A C 1
ATOM 2166 O O . GLY A 1 273 ? 6.893 0.720 -27.152 1.00 89.44 273 GLY A O 1
ATOM 2167 N N . ASP A 1 274 ? 8.206 0.558 -25.335 1.00 89.06 274 ASP A N 1
ATOM 2168 C CA . ASP A 1 274 ? 8.273 1.986 -25.025 1.00 89.06 274 ASP A CA 1
ATOM 2169 C C . ASP A 1 274 ? 9.628 2.552 -25.470 1.00 89.06 274 ASP A C 1
ATOM 2171 O O . ASP A 1 274 ? 10.615 2.553 -24.743 1.00 89.06 274 ASP A O 1
ATOM 2175 N N . TYR A 1 275 ? 9.680 3.104 -26.676 1.00 91.38 275 TYR A N 1
ATOM 2176 C CA . TYR A 1 275 ? 10.902 3.698 -27.223 1.00 91.38 275 TYR A CA 1
ATOM 2177 C C . TYR A 1 275 ? 11.036 5.187 -26.881 1.00 91.38 275 TYR A C 1
ATOM 2179 O O . TYR A 1 275 ? 11.797 5.906 -27.530 1.00 91.38 275 TYR A O 1
ATOM 2187 N N . SER A 1 276 ? 10.315 5.691 -25.868 1.00 86.81 276 SER A N 1
ATOM 2188 C CA . SER A 1 276 ? 10.360 7.114 -25.489 1.00 86.81 276 SER A CA 1
ATOM 2189 C C . SER A 1 276 ? 11.781 7.607 -25.197 1.00 86.81 276 SER A C 1
ATOM 2191 O O . SER A 1 276 ? 12.106 8.740 -25.547 1.00 86.81 276 SER A O 1
ATOM 2193 N N . GLY A 1 277 ? 12.634 6.767 -24.596 1.00 83.25 277 GLY A N 1
ATOM 2194 C CA . GLY A 1 277 ? 14.030 7.119 -24.307 1.00 83.25 277 GLY A CA 1
ATOM 2195 C C . GLY A 1 277 ? 14.921 7.247 -25.551 1.00 83.25 277 GLY A C 1
ATOM 2196 O O . GLY A 1 277 ? 15.968 7.897 -25.523 1.00 83.25 277 GLY A O 1
ATOM 2197 N N . LEU A 1 278 ? 14.493 6.671 -26.675 1.00 90.88 278 LEU A N 1
ATOM 2198 C CA . LEU A 1 278 ? 15.206 6.688 -27.952 1.00 90.88 278 LEU A CA 1
ATOM 2199 C C . LEU A 1 278 ? 14.777 7.843 -28.868 1.00 90.88 278 LEU A C 1
ATOM 2201 O O . LEU A 1 278 ? 15.443 8.109 -29.867 1.00 90.88 278 LEU A O 1
ATOM 2205 N N . ILE A 1 279 ? 13.691 8.554 -28.541 1.00 90.50 279 ILE A N 1
ATOM 2206 C CA . ILE A 1 279 ? 13.218 9.692 -29.339 1.00 90.50 279 ILE A CA 1
ATOM 2207 C C . ILE A 1 279 ? 14.297 10.783 -29.363 1.00 90.50 279 ILE A C 1
ATOM 2209 O O . ILE A 1 279 ? 14.780 11.242 -28.326 1.00 90.50 279 ILE A O 1
ATOM 2213 N N . GLY A 1 280 ? 14.663 11.224 -30.564 1.00 88.50 280 GLY A N 1
ATOM 2214 C CA . GLY A 1 280 ? 15.711 12.214 -30.770 1.00 88.50 280 GLY A CA 1
ATOM 2215 C C . GLY A 1 280 ? 16.208 12.228 -32.209 1.00 88.50 280 GLY A C 1
ATOM 2216 O O . GLY A 1 280 ? 15.590 11.654 -33.102 1.00 88.50 280 GLY A O 1
ATOM 2217 N N . SER A 1 281 ? 17.327 12.915 -32.430 1.00 89.75 281 SER A N 1
ATOM 2218 C CA . SER A 1 281 ? 18.024 12.892 -33.716 1.00 89.75 281 SER A CA 1
ATOM 2219 C C . SER A 1 281 ? 19.092 11.805 -33.709 1.00 89.75 281 SER A C 1
ATOM 2221 O O . SER A 1 281 ? 19.930 11.764 -32.808 1.00 89.75 281 SER A O 1
ATOM 2223 N N . TRP A 1 282 ? 19.058 10.961 -34.734 1.00 92.69 282 TRP A N 1
ATOM 2224 C CA . TRP A 1 282 ? 20.027 9.903 -34.986 1.00 92.69 282 TRP A CA 1
ATOM 2225 C C . TRP A 1 282 ? 20.684 10.165 -36.337 1.00 92.69 282 TRP A C 1
ATOM 2227 O O . TRP A 1 282 ? 19.997 10.437 -37.322 1.00 92.69 282 TRP A O 1
ATOM 2237 N N . LYS A 1 283 ? 22.015 10.158 -36.365 1.00 92.12 283 LYS A N 1
ATOM 2238 C CA . LYS A 1 283 ? 22.820 10.394 -37.559 1.00 92.12 283 LYS A CA 1
ATOM 2239 C C . LYS A 1 283 ? 23.405 9.067 -38.021 1.00 92.12 283 LYS A C 1
ATOM 2241 O O . LYS A 1 283 ? 24.137 8.440 -37.267 1.00 92.12 283 LYS A O 1
ATOM 2246 N N . GLU A 1 284 ? 23.128 8.687 -39.258 1.00 92.75 284 GLU A N 1
ATOM 2247 C CA . GLU A 1 284 ? 23.800 7.573 -39.927 1.00 92.75 284 GLU A CA 1
ATOM 2248 C C . GLU A 1 284 ? 25.303 7.881 -40.080 1.00 92.75 284 GLU A C 1
ATOM 2250 O O . GLU A 1 284 ? 25.687 8.980 -40.505 1.00 92.75 284 GLU A O 1
ATOM 2255 N N . VAL A 1 285 ? 26.162 6.947 -39.668 1.00 92.00 285 VAL A N 1
ATOM 2256 C CA . VAL A 1 285 ? 27.630 7.106 -39.686 1.00 92.00 285 VAL A CA 1
ATOM 2257 C C . VAL A 1 285 ? 28.362 6.000 -40.441 1.00 92.00 285 VAL A C 1
ATOM 2259 O O . VAL A 1 285 ? 29.502 6.213 -40.869 1.00 92.00 285 VAL A O 1
ATOM 2262 N N . SER A 1 286 ? 27.709 4.856 -40.634 1.00 91.75 286 SER A N 1
ATOM 2263 C CA . SER A 1 286 ? 28.210 3.741 -41.431 1.00 91.75 286 SER A CA 1
ATOM 2264 C C . SER A 1 286 ? 27.056 3.032 -42.111 1.00 91.75 286 SER A C 1
ATOM 2266 O O . SER A 1 286 ? 25.991 2.882 -41.516 1.00 91.75 286 SER A O 1
ATOM 2268 N N . GLU A 1 287 ? 27.324 2.565 -43.320 1.00 91.25 287 GLU A N 1
ATOM 2269 C CA . GLU A 1 287 ? 26.466 1.681 -44.092 1.00 91.25 287 GLU A CA 1
ATOM 2270 C C . GLU A 1 287 ? 27.384 0.687 -44.799 1.00 91.25 287 GLU A C 1
ATOM 2272 O O . GLU A 1 287 ? 28.450 1.062 -45.298 1.00 91.25 287 GLU A O 1
ATOM 2277 N N . GLY A 1 288 ? 26.995 -0.579 -44.850 1.00 90.19 288 GLY A N 1
ATOM 2278 C CA . GLY A 1 288 ? 27.785 -1.588 -45.532 1.00 90.19 288 GLY A CA 1
ATOM 2279 C C . GLY A 1 288 ? 26.955 -2.758 -46.014 1.00 90.19 288 GLY A C 1
ATOM 2280 O O . GLY A 1 288 ? 25.806 -2.952 -45.628 1.00 90.19 288 GLY A O 1
ATOM 2281 N N . GLY A 1 289 ? 27.550 -3.530 -46.912 1.00 90.06 289 GLY A N 1
ATOM 2282 C CA . GLY A 1 289 ? 26.920 -4.708 -47.480 1.00 90.06 289 GLY A CA 1
ATOM 2283 C C . GLY A 1 289 ? 27.897 -5.526 -48.309 1.00 90.06 289 GLY A C 1
ATOM 2284 O O . GLY A 1 289 ? 28.940 -5.053 -48.769 1.00 90.06 289 GLY A O 1
ATOM 2285 N N . SER A 1 290 ? 27.560 -6.790 -48.496 1.00 88.06 290 SER A N 1
ATOM 2286 C CA . SER A 1 290 ? 28.192 -7.677 -49.452 1.00 88.06 290 SER A CA 1
ATOM 2287 C C . SER A 1 290 ? 27.615 -7.451 -50.840 1.00 88.06 290 SER A C 1
ATOM 2289 O O . SER A 1 290 ? 26.414 -7.312 -51.032 1.00 88.06 290 SER A O 1
ATOM 2291 N N . MET A 1 291 ? 28.487 -7.454 -51.841 1.00 82.81 291 MET A N 1
ATOM 2292 C CA . MET A 1 291 ? 28.077 -7.311 -53.241 1.00 82.81 291 MET A CA 1
ATOM 2293 C C . MET A 1 291 ? 28.303 -8.585 -54.051 1.00 82.81 291 MET A C 1
ATOM 2295 O O . MET A 1 291 ? 28.338 -8.538 -55.279 1.00 82.81 291 MET A O 1
ATOM 2299 N N . HIS A 1 292 ? 28.454 -9.719 -53.354 1.00 82.12 292 HIS A N 1
ATOM 2300 C CA . HIS A 1 292 ? 28.587 -11.064 -53.930 1.00 82.12 292 HIS A CA 1
ATOM 2301 C C . HIS A 1 292 ? 29.734 -11.229 -54.937 1.00 82.12 292 HIS A C 1
ATOM 2303 O O . HIS A 1 292 ? 29.691 -12.097 -55.805 1.00 82.12 292 HIS A O 1
ATOM 2309 N N . ASP A 1 293 ? 30.790 -10.424 -54.814 1.00 84.88 293 ASP A N 1
ATOM 2310 C CA . ASP A 1 293 ? 31.974 -10.455 -55.685 1.00 84.88 293 ASP A CA 1
ATOM 2311 C C . ASP A 1 293 ? 33.189 -11.153 -55.047 1.00 84.88 293 ASP A C 1
ATOM 2313 O O . ASP A 1 293 ? 34.305 -11.088 -55.564 1.00 84.88 293 ASP A O 1
ATOM 2317 N N . GLY A 1 294 ? 32.971 -11.837 -53.920 1.00 83.69 294 GLY A N 1
ATOM 2318 C CA . GLY A 1 294 ? 33.995 -12.591 -53.196 1.00 83.69 294 GLY A CA 1
ATOM 2319 C C . GLY A 1 294 ? 34.900 -11.750 -52.291 1.00 83.69 294 GLY A C 1
ATOM 2320 O O . GLY A 1 294 ? 35.779 -12.323 -51.653 1.00 83.69 294 GLY A O 1
ATOM 2321 N N . GLN A 1 295 ? 34.694 -10.431 -52.194 1.00 83.81 295 GLN A N 1
ATOM 2322 C CA . GLN A 1 295 ? 35.501 -9.545 -51.336 1.00 83.81 295 GLN A CA 1
ATOM 2323 C C . GLN A 1 295 ? 34.931 -9.359 -49.920 1.00 83.81 295 GLN A C 1
ATOM 2325 O O . GLN A 1 295 ? 35.524 -8.654 -49.109 1.00 83.81 295 GLN A O 1
ATOM 2330 N N . GLY A 1 296 ? 33.809 -10.013 -49.607 1.00 84.00 296 GLY A N 1
ATOM 2331 C CA . GLY A 1 296 ? 33.140 -9.913 -48.310 1.00 84.00 296 GLY A CA 1
ATOM 2332 C C . GLY A 1 296 ? 32.212 -8.703 -48.210 1.00 84.00 296 GLY A C 1
ATOM 2333 O O . GLY A 1 296 ? 31.644 -8.260 -49.211 1.00 84.00 296 GLY A O 1
ATOM 2334 N N . VAL A 1 297 ? 32.012 -8.224 -46.984 1.00 85.19 297 VAL A N 1
ATOM 2335 C CA . VAL A 1 297 ? 31.233 -7.019 -46.678 1.00 85.19 297 VAL A CA 1
ATOM 2336 C C . VAL A 1 297 ? 32.126 -5.799 -46.876 1.00 85.19 297 VAL A C 1
ATOM 2338 O O . VAL A 1 297 ? 33.280 -5.798 -46.449 1.00 85.19 297 VAL A O 1
ATOM 2341 N N . ARG A 1 298 ? 31.607 -4.767 -47.543 1.00 87.38 298 ARG A N 1
ATOM 2342 C CA . ARG A 1 298 ? 32.308 -3.497 -47.746 1.00 87.38 298 ARG A CA 1
ATOM 2343 C C . ARG A 1 298 ? 31.445 -2.323 -47.322 1.00 87.38 298 ARG A C 1
ATOM 2345 O O . ARG A 1 298 ? 30.226 -2.361 -47.455 1.00 87.38 298 ARG A O 1
ATOM 2352 N N . GLU A 1 299 ? 32.111 -1.263 -46.891 1.00 87.38 299 GLU A N 1
ATOM 2353 C CA . GLU A 1 299 ? 31.488 0.036 -46.662 1.00 87.38 299 GLU A CA 1
ATOM 2354 C C . GLU A 1 299 ? 30.885 0.584 -47.962 1.00 87.38 299 GLU A C 1
ATOM 2356 O O . GLU A 1 299 ? 31.503 0.544 -49.034 1.00 87.38 299 GLU A O 1
ATOM 2361 N N . LEU A 1 300 ? 29.672 1.111 -47.848 1.00 87.06 300 LEU A N 1
ATOM 2362 C CA . LEU A 1 300 ? 28.909 1.718 -48.926 1.00 87.06 300 LEU A CA 1
ATOM 2363 C C . LEU A 1 300 ? 28.798 3.236 -48.700 1.00 87.06 300 LEU A C 1
ATOM 2365 O O . LEU A 1 300 ? 28.966 3.729 -47.582 1.00 87.06 300 LEU A O 1
ATOM 2369 N N . PRO A 1 301 ? 28.551 4.029 -49.758 1.00 86.62 301 PRO A N 1
ATOM 2370 C CA . PRO A 1 301 ? 28.170 5.424 -49.580 1.00 86.62 301 PRO A CA 1
ATOM 2371 C C . PRO A 1 301 ? 26.870 5.508 -48.775 1.00 86.62 301 PRO A C 1
ATOM 2373 O O . PRO A 1 301 ? 25.900 4.865 -49.161 1.00 86.62 301 PRO A O 1
ATOM 2376 N N . LEU A 1 302 ? 26.853 6.339 -47.726 1.00 87.00 302 LEU A N 1
ATOM 2377 C CA . LEU A 1 302 ? 25.661 6.550 -46.899 1.00 87.00 302 LEU A CA 1
ATOM 2378 C C . LEU A 1 302 ? 24.479 6.963 -47.777 1.00 87.00 302 LEU A C 1
ATOM 2380 O O . LEU A 1 302 ? 24.529 7.990 -48.469 1.00 87.00 302 LEU A O 1
ATOM 2384 N N . THR A 1 303 ? 23.419 6.172 -47.734 1.00 80.62 303 THR A N 1
ATOM 2385 C CA . THR A 1 303 ? 22.184 6.426 -48.476 1.00 80.62 303 THR A CA 1
ATOM 2386 C C . THR A 1 303 ? 21.380 7.570 -47.861 1.00 80.62 303 THR A C 1
ATOM 2388 O O . THR A 1 303 ? 20.574 8.203 -48.552 1.00 80.62 303 THR A O 1
ATOM 2391 N N . GLY A 1 304 ? 21.643 7.906 -46.592 1.00 74.31 304 GLY A N 1
ATOM 2392 C CA . GLY A 1 304 ? 20.951 8.961 -45.861 1.00 74.31 304 GLY A CA 1
ATOM 2393 C C . GLY A 1 304 ? 19.574 8.515 -45.378 1.00 74.31 304 GLY A C 1
ATOM 2394 O O . GLY A 1 304 ? 18.653 9.345 -45.300 1.00 74.31 304 GLY A O 1
ATOM 2395 N N . GLN A 1 305 ? 19.420 7.219 -45.094 1.00 73.75 305 GLN A N 1
ATOM 2396 C CA . GLN A 1 305 ? 18.201 6.674 -44.517 1.00 73.75 305 GLN A CA 1
ATOM 2397 C C . GLN A 1 305 ? 17.926 7.323 -43.160 1.00 73.75 305 GLN A C 1
ATOM 2399 O O . GLN A 1 305 ? 18.810 7.732 -42.403 1.00 73.75 305 GLN A O 1
ATOM 2404 N N . LYS A 1 306 ? 16.637 7.512 -42.870 1.00 82.19 306 LYS A N 1
ATOM 2405 C CA . LYS A 1 306 ? 16.201 8.186 -41.650 1.00 82.19 306 LYS A CA 1
ATOM 2406 C C . LYS A 1 306 ? 15.651 7.165 -40.682 1.00 82.19 306 LYS A C 1
ATOM 2408 O O . LYS A 1 306 ? 14.511 6.729 -40.833 1.00 82.19 306 LYS A O 1
ATOM 2413 N N . LEU A 1 307 ? 16.414 6.913 -39.625 1.00 93.06 307 LEU A N 1
ATOM 2414 C CA . LEU A 1 307 ? 15.907 6.235 -38.447 1.00 93.06 307 LEU A CA 1
ATOM 2415 C C . LEU A 1 307 ? 14.817 7.094 -37.792 1.00 93.06 307 LEU A C 1
ATOM 2417 O O . LEU A 1 307 ? 15.082 8.139 -37.191 1.00 93.06 307 LEU A O 1
ATOM 2421 N N . ASN A 1 308 ? 13.569 6.662 -37.940 1.00 93.88 308 ASN A N 1
ATOM 2422 C CA . ASN A 1 308 ? 12.411 7.293 -37.333 1.00 93.88 308 ASN A CA 1
ATOM 2423 C C . ASN A 1 308 ? 11.988 6.511 -36.092 1.00 93.88 308 ASN A C 1
ATOM 2425 O O . ASN A 1 308 ? 11.577 5.352 -36.181 1.00 93.88 308 ASN A O 1
ATOM 2429 N N . ILE A 1 309 ? 12.044 7.178 -34.943 1.00 94.81 309 ILE A N 1
ATOM 2430 C CA . ILE A 1 309 ? 11.656 6.605 -33.660 1.00 94.81 309 ILE A CA 1
ATOM 2431 C C . ILE A 1 309 ? 10.518 7.424 -33.069 1.00 94.81 309 ILE A C 1
ATOM 2433 O O . ILE A 1 309 ? 10.637 8.621 -32.804 1.00 94.81 309 ILE A O 1
ATOM 2437 N N . THR A 1 310 ? 9.409 6.743 -32.824 1.00 93.81 310 THR A N 1
ATOM 2438 C CA . THR A 1 310 ? 8.298 7.234 -32.011 1.00 93.81 310 THR A CA 1
ATOM 2439 C C . THR A 1 310 ? 8.234 6.419 -30.731 1.00 93.81 310 THR A C 1
ATOM 2441 O O . THR A 1 310 ? 8.869 5.376 -30.630 1.00 93.81 310 THR A O 1
ATOM 2444 N N . LYS A 1 311 ? 7.387 6.826 -29.784 1.00 90.19 311 LYS A N 1
ATOM 2445 C CA . LYS A 1 311 ? 7.171 6.070 -28.546 1.00 90.19 311 LYS A CA 1
ATOM 2446 C C . LYS A 1 311 ? 6.866 4.579 -28.773 1.00 90.19 311 LYS A C 1
ATOM 2448 O O . LYS A 1 311 ? 7.233 3.776 -27.932 1.00 90.19 311 LYS A O 1
ATOM 2453 N N . TYR A 1 312 ? 6.212 4.225 -29.879 1.00 94.38 312 TYR A N 1
ATOM 2454 C CA . TYR A 1 312 ? 5.692 2.873 -30.110 1.00 94.38 312 TYR A CA 1
ATOM 2455 C C . TYR A 1 312 ? 6.270 2.186 -31.350 1.00 94.38 312 TYR A C 1
ATOM 2457 O O . TYR A 1 312 ? 5.864 1.075 -31.671 1.00 94.38 312 TYR A O 1
ATOM 2465 N N . LYS A 1 313 ? 7.176 2.842 -32.082 1.00 95.38 313 LYS A N 1
ATOM 2466 C CA . LYS A 1 313 ? 7.719 2.309 -33.333 1.00 95.38 313 LYS A CA 1
ATOM 2467 C C . LYS A 1 313 ? 9.143 2.783 -33.592 1.00 95.38 313 LYS A C 1
ATOM 2469 O O . LYS A 1 313 ? 9.394 3.983 -33.491 1.00 95.38 313 LYS A O 1
ATOM 2474 N N . ILE A 1 314 ? 9.998 1.861 -34.026 1.00 95.81 314 ILE A N 1
ATOM 2475 C CA . ILE A 1 314 ? 11.287 2.124 -34.683 1.00 95.81 314 ILE A CA 1
ATOM 2476 C C . ILE A 1 314 ? 11.152 1.734 -36.158 1.00 95.81 314 ILE A C 1
ATOM 2478 O O . ILE A 1 314 ? 10.499 0.738 -36.467 1.00 95.81 314 ILE A O 1
ATOM 2482 N N . ASN A 1 315 ? 11.698 2.538 -37.070 1.00 94.31 315 ASN A N 1
ATOM 2483 C CA . ASN A 1 315 ? 11.622 2.307 -38.512 1.00 94.31 315 ASN A CA 1
ATOM 2484 C C . ASN A 1 315 ? 12.792 2.970 -39.241 1.00 94.31 315 ASN A C 1
ATOM 2486 O O . ASN A 1 315 ? 12.933 4.189 -39.147 1.00 94.31 315 ASN A O 1
ATOM 2490 N N . ASP A 1 316 ? 13.546 2.208 -40.025 1.00 89.38 316 ASP A N 1
ATOM 2491 C CA . ASP A 1 316 ? 14.628 2.715 -40.887 1.00 89.38 316 ASP A CA 1
ATOM 2492 C C . ASP A 1 316 ? 14.196 2.938 -42.346 1.00 89.38 316 ASP A C 1
ATOM 2494 O O . ASP A 1 316 ? 14.838 3.707 -43.048 1.00 89.38 316 ASP A O 1
ATOM 2498 N N . SER A 1 317 ? 13.028 2.401 -42.733 1.00 85.69 317 SER A N 1
ATOM 2499 C CA . SER A 1 317 ? 12.382 2.371 -44.068 1.00 85.69 317 SER A CA 1
ATOM 2500 C C . SER A 1 317 ? 12.395 0.988 -44.723 1.00 85.69 317 SER A C 1
ATOM 2502 O O . SER A 1 317 ? 11.576 0.759 -45.613 1.00 85.69 317 SER A O 1
ATOM 2504 N N . GLN A 1 318 ? 13.244 0.070 -44.265 1.00 86.00 318 GLN A N 1
ATOM 2505 C CA . GLN A 1 318 ? 13.287 -1.325 -44.705 1.00 86.00 318 GLN A CA 1
ATOM 2506 C C . GLN A 1 318 ? 12.501 -2.227 -43.755 1.00 86.00 318 GLN A C 1
ATOM 2508 O O . GLN A 1 318 ? 11.695 -3.052 -44.188 1.00 86.00 318 GLN A O 1
ATOM 2513 N N . VAL A 1 319 ? 12.700 -2.027 -42.456 1.00 91.44 319 VAL A N 1
ATOM 2514 C CA . VAL A 1 319 ? 12.070 -2.805 -41.403 1.00 91.44 319 VAL A CA 1
ATOM 2515 C C . VAL A 1 319 ? 11.527 -1.891 -40.317 1.00 91.44 319 VAL A C 1
ATOM 2517 O O . VAL A 1 319 ? 11.992 -0.773 -40.077 1.00 91.44 319 VAL A O 1
ATOM 2520 N N . SER A 1 320 ? 10.483 -2.360 -39.647 1.00 94.94 320 SER A N 1
ATOM 2521 C CA . SER A 1 320 ? 9.966 -1.684 -38.469 1.00 94.94 320 SER A CA 1
ATOM 2522 C C . SER A 1 320 ? 9.783 -2.622 -37.298 1.00 94.94 320 SER A C 1
ATOM 2524 O O . SER A 1 320 ? 9.365 -3.763 -37.472 1.00 94.94 320 SER A O 1
ATOM 2526 N N . MET A 1 321 ? 10.053 -2.104 -36.103 1.00 96.31 321 MET A N 1
ATOM 2527 C CA . MET A 1 321 ? 9.828 -2.792 -34.841 1.00 96.31 321 MET A CA 1
ATOM 2528 C C . MET A 1 321 ? 8.710 -2.087 -34.070 1.00 96.31 321 MET A C 1
ATOM 2530 O O . MET A 1 321 ? 8.730 -0.863 -33.900 1.00 96.31 321 MET A O 1
ATOM 2534 N N . THR A 1 322 ? 7.676 -2.827 -33.670 1.00 96.00 322 THR A N 1
ATOM 2535 C CA . THR A 1 322 ? 6.490 -2.293 -32.976 1.00 96.00 322 THR A CA 1
ATOM 2536 C C . THR A 1 322 ? 5.864 -3.363 -32.088 1.00 96.00 322 THR A C 1
ATOM 2538 O O . THR A 1 322 ? 5.765 -4.525 -32.482 1.00 96.00 322 THR A O 1
ATOM 2541 N N . GLN A 1 323 ? 5.392 -2.971 -30.906 1.00 93.25 323 GLN A N 1
ATOM 2542 C C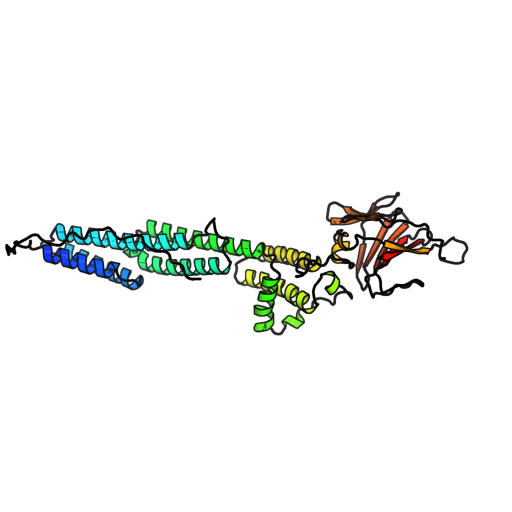A . GLN A 1 323 ? 4.618 -3.850 -30.033 1.00 93.25 323 GLN A CA 1
ATOM 2543 C C . GLN A 1 323 ? 3.161 -3.946 -30.504 1.00 93.25 323 GLN A C 1
ATOM 2545 O O . GLN A 1 323 ? 2.529 -2.930 -30.803 1.00 93.25 323 GLN A O 1
ATOM 2550 N N . LYS A 1 324 ? 2.630 -5.170 -30.584 1.00 87.69 324 LYS A N 1
ATOM 2551 C CA . LYS A 1 324 ? 1.231 -5.453 -30.949 1.00 87.69 324 LYS A CA 1
ATOM 2552 C C . LYS A 1 324 ? 0.422 -5.906 -29.727 1.00 87.69 324 LYS A C 1
ATOM 2554 O O . LYS A 1 324 ? 0.958 -6.068 -28.628 1.00 87.69 324 LYS A O 1
ATOM 2559 N N . ASP A 1 325 ? -0.879 -6.119 -29.933 1.00 76.94 325 ASP A N 1
ATOM 2560 C CA . ASP A 1 325 ? -1.791 -6.638 -28.911 1.00 76.94 325 ASP A CA 1
ATOM 2561 C C . ASP A 1 325 ? -1.219 -7.900 -28.246 1.00 76.94 325 ASP A C 1
ATOM 2563 O O . ASP A 1 325 ? -0.744 -8.819 -28.915 1.00 76.94 325 ASP A O 1
ATOM 2567 N N . GLY A 1 326 ? -1.245 -7.925 -26.912 1.00 75.81 326 GLY A N 1
ATOM 2568 C CA . GLY A 1 326 ? -0.628 -8.985 -26.108 1.00 75.81 326 GLY A CA 1
ATOM 2569 C C . GLY A 1 326 ? 0.791 -8.681 -25.618 1.00 75.81 326 GLY A C 1
ATOM 2570 O O . GLY A 1 326 ? 1.368 -9.516 -24.931 1.00 75.81 326 GLY A O 1
ATOM 2571 N N . GLY A 1 327 ? 1.344 -7.500 -25.920 1.00 83.69 327 GLY A N 1
ATOM 2572 C CA . GLY A 1 327 ? 2.631 -7.048 -25.372 1.00 83.69 327 GLY A CA 1
ATOM 2573 C C . GLY A 1 327 ? 3.859 -7.623 -26.082 1.00 83.69 327 GLY A C 1
ATOM 2574 O O . GLY A 1 327 ? 4.982 -7.400 -25.640 1.00 83.69 327 GLY A O 1
ATOM 2575 N N . ILE A 1 328 ? 3.661 -8.337 -27.192 1.00 90.19 328 ILE A N 1
ATOM 2576 C CA . ILE A 1 328 ? 4.744 -8.943 -27.969 1.00 90.19 328 ILE A CA 1
ATOM 2577 C C . ILE A 1 328 ? 5.233 -7.942 -29.019 1.00 90.19 328 ILE A C 1
ATOM 2579 O O . ILE A 1 328 ? 4.436 -7.356 -29.761 1.00 90.19 328 ILE A O 1
ATOM 2583 N N . THR A 1 329 ? 6.548 -7.745 -29.073 1.00 94.44 329 THR A N 1
ATOM 2584 C CA . THR A 1 329 ? 7.223 -6.931 -30.088 1.00 94.44 329 THR A CA 1
ATOM 2585 C C . THR A 1 329 ? 7.388 -7.728 -31.377 1.00 94.44 329 THR A C 1
ATOM 2587 O O . THR A 1 329 ? 7.742 -8.902 -31.338 1.00 94.44 329 THR A O 1
ATOM 2590 N N . TYR A 1 330 ? 7.115 -7.096 -32.518 1.00 96.00 330 TYR A N 1
ATOM 2591 C CA . TYR A 1 330 ? 7.241 -7.697 -33.844 1.00 96.00 330 TYR A CA 1
ATOM 2592 C C . TYR A 1 330 ? 8.172 -6.874 -34.723 1.00 96.00 330 TYR A C 1
ATOM 2594 O O . TYR A 1 330 ? 8.080 -5.643 -34.729 1.00 96.00 330 TYR A O 1
ATOM 2602 N N . PHE A 1 331 ? 8.965 -7.565 -35.538 1.00 96.75 331 PHE A N 1
ATOM 2603 C CA . PHE A 1 331 ? 9.538 -6.997 -36.753 1.00 96.75 331 PHE A CA 1
ATOM 2604 C C . PHE A 1 331 ? 8.506 -7.072 -37.873 1.00 96.75 331 PHE A C 1
ATOM 2606 O O . PHE A 1 331 ? 7.670 -7.975 -37.907 1.00 96.75 331 PHE A O 1
ATOM 2613 N N . THR A 1 332 ? 8.499 -6.091 -38.767 1.00 95.31 332 THR A N 1
ATOM 2614 C CA . THR A 1 332 ? 7.603 -6.043 -39.925 1.00 95.31 332 THR A CA 1
ATOM 2615 C C . THR A 1 332 ? 8.326 -5.442 -41.117 1.00 95.31 332 THR A C 1
ATOM 2617 O O . THR A 1 332 ? 8.819 -4.315 -41.019 1.00 95.31 332 THR A O 1
ATOM 2620 N N . ASP A 1 333 ? 8.328 -6.178 -42.223 1.00 92.81 333 ASP A N 1
ATOM 2621 C CA . ASP A 1 333 ? 8.840 -5.776 -43.533 1.00 92.81 333 ASP A CA 1
ATOM 2622 C C . ASP A 1 333 ? 7.721 -5.901 -44.598 1.00 92.81 333 ASP A C 1
ATOM 2624 O O . ASP A 1 333 ? 6.530 -5.987 -44.281 1.00 92.81 333 ASP A O 1
ATOM 2628 N N . GLN A 1 334 ? 8.089 -5.899 -45.882 1.00 90.00 334 GLN A N 1
ATOM 2629 C CA . GLN A 1 334 ? 7.153 -6.117 -46.994 1.00 90.00 334 GLN A CA 1
ATOM 2630 C C . GLN A 1 334 ? 6.634 -7.563 -47.125 1.00 90.00 334 GLN A C 1
ATOM 2632 O O . GLN A 1 334 ? 5.619 -7.784 -47.785 1.00 90.00 334 GLN A O 1
ATOM 2637 N N . ASN A 1 335 ? 7.326 -8.543 -46.539 1.00 90.88 335 ASN A N 1
ATOM 2638 C CA . ASN A 1 335 ? 7.032 -9.970 -46.654 1.00 90.88 335 ASN A CA 1
ATOM 2639 C C . ASN A 1 335 ? 6.162 -10.488 -45.501 1.00 90.88 335 ASN A C 1
ATOM 2641 O O . ASN A 1 335 ? 5.458 -11.485 -45.671 1.00 90.88 335 ASN A O 1
ATOM 2645 N N . GLY A 1 336 ? 6.175 -9.825 -44.344 1.00 93.38 336 GLY A N 1
ATOM 2646 C CA . GLY A 1 336 ? 5.334 -10.204 -43.218 1.00 93.38 336 GLY A CA 1
ATOM 2647 C C . GLY A 1 336 ? 5.696 -9.530 -41.900 1.00 93.38 336 GLY A C 1
ATOM 2648 O O . GLY A 1 336 ? 6.377 -8.508 -41.843 1.00 93.38 336 GLY A O 1
ATOM 2649 N N . SER A 1 337 ? 5.196 -10.116 -40.813 1.00 95.31 337 SER A N 1
ATOM 2650 C CA . SER A 1 337 ? 5.542 -9.724 -39.451 1.00 95.31 337 SER A CA 1
ATOM 2651 C C . SER A 1 337 ? 5.863 -10.951 -38.620 1.00 95.31 337 SER A C 1
ATOM 2653 O O . SER A 1 337 ? 5.052 -11.872 -38.592 1.00 95.31 337 SER A O 1
ATOM 2655 N N . GLU A 1 338 ? 6.953 -10.907 -37.865 1.00 96.69 338 GLU A N 1
ATOM 2656 C CA . GLU A 1 338 ? 7.389 -12.022 -37.019 1.00 96.69 338 GLU A CA 1
ATOM 2657 C C . GLU A 1 338 ? 7.769 -11.522 -35.619 1.00 96.69 338 GLU A C 1
ATOM 2659 O O . GLU A 1 338 ? 8.197 -10.367 -35.480 1.00 96.69 338 GLU A O 1
ATOM 2664 N N . PRO A 1 339 ? 7.532 -12.324 -34.565 1.00 95.88 339 PRO A N 1
ATOM 2665 C CA . PRO A 1 339 ? 7.820 -11.923 -33.196 1.00 95.88 339 PRO A CA 1
ATOM 2666 C C . PRO A 1 339 ? 9.329 -11.773 -32.982 1.00 95.88 339 PRO A C 1
ATOM 2668 O O . PRO A 1 339 ? 10.128 -12.557 -33.491 1.00 95.88 339 PRO A O 1
ATOM 2671 N N . ALA A 1 340 ? 9.697 -10.759 -32.208 1.00 95.81 340 ALA A N 1
ATOM 2672 C CA . ALA A 1 340 ? 11.071 -10.473 -31.836 1.00 95.81 340 ALA A CA 1
ATOM 2673 C C . ALA A 1 340 ? 11.549 -11.373 -30.685 1.00 95.81 340 ALA A C 1
ATOM 2675 O O . ALA A 1 340 ? 10.793 -11.648 -29.749 1.00 95.81 340 ALA A O 1
ATOM 2676 N N . THR A 1 341 ? 12.822 -11.752 -30.727 1.00 96.00 341 THR A N 1
ATOM 2677 C CA . THR A 1 341 ? 13.564 -12.345 -29.608 1.00 96.00 341 THR A CA 1
ATOM 2678 C C . THR A 1 341 ? 14.557 -11.317 -29.078 1.00 96.00 341 THR A C 1
ATOM 2680 O O . THR A 1 341 ? 15.143 -10.578 -29.864 1.00 96.00 341 THR A O 1
ATOM 2683 N N . PHE A 1 342 ? 14.716 -11.250 -27.757 1.00 93.56 342 PHE A N 1
ATOM 2684 C CA . PHE A 1 342 ? 15.586 -10.295 -27.071 1.00 93.56 342 PHE A CA 1
ATOM 2685 C C . PHE A 1 342 ? 16.732 -11.037 -26.384 1.00 93.56 342 PHE A C 1
ATOM 2687 O O . PHE A 1 342 ? 16.491 -12.045 -25.717 1.00 93.56 342 PHE A O 1
ATOM 2694 N N . ASP A 1 343 ? 17.948 -10.513 -26.518 1.00 92.00 343 ASP A N 1
ATOM 2695 C CA . ASP A 1 343 ? 19.136 -10.975 -25.801 1.00 92.00 343 ASP A CA 1
ATOM 2696 C C . ASP A 1 343 ? 19.862 -9.772 -25.177 1.00 92.00 343 ASP A C 1
ATOM 2698 O O . ASP A 1 343 ? 20.363 -8.892 -25.883 1.00 92.00 343 ASP A O 1
ATOM 2702 N N . GLU A 1 344 ? 19.861 -9.698 -23.841 1.00 86.56 344 GLU A N 1
ATOM 2703 C CA . GLU A 1 344 ? 20.455 -8.599 -23.069 1.00 86.56 344 GLU A CA 1
ATOM 2704 C C . GLU A 1 344 ? 21.813 -9.014 -22.482 1.00 86.56 344 GLU A C 1
ATOM 2706 O O . GLU A 1 344 ? 21.923 -9.966 -21.706 1.00 86.56 344 GLU A O 1
ATOM 2711 N N . SER A 1 345 ? 22.841 -8.222 -22.788 1.00 84.06 345 SER A N 1
ATOM 2712 C CA . SER A 1 345 ? 24.158 -8.259 -22.151 1.00 84.06 345 SER A CA 1
ATOM 2713 C C . SER A 1 345 ? 24.636 -6.828 -21.835 1.00 84.06 345 SER A C 1
ATOM 2715 O O . SER A 1 345 ? 23.927 -6.072 -21.172 1.00 84.06 345 SER A O 1
ATOM 2717 N N . ASP A 1 346 ? 25.821 -6.421 -22.298 1.00 83.31 346 ASP A N 1
ATOM 2718 C CA . ASP A 1 346 ? 26.238 -5.012 -22.276 1.00 83.31 346 ASP A CA 1
ATOM 2719 C C . ASP A 1 346 ? 25.507 -4.183 -23.356 1.00 83.31 346 ASP A C 1
ATOM 2721 O O . ASP A 1 346 ? 25.365 -2.966 -23.224 1.00 83.31 346 ASP A O 1
ATOM 2725 N N . SER A 1 347 ? 25.009 -4.839 -24.405 1.00 88.94 347 SER A N 1
ATOM 2726 C CA . SER A 1 347 ? 24.074 -4.310 -25.404 1.00 88.94 347 SER A CA 1
ATOM 2727 C C . SER A 1 347 ? 22.762 -5.103 -25.369 1.00 88.94 347 SER A C 1
ATOM 2729 O O . SER A 1 347 ? 22.691 -6.169 -24.755 1.00 88.94 347 SER A O 1
ATOM 2731 N N . LEU A 1 348 ? 21.723 -4.591 -26.029 1.00 92.62 348 LEU A N 1
ATOM 2732 C CA . LEU A 1 348 ? 20.492 -5.343 -26.274 1.00 92.62 348 LEU A CA 1
ATOM 2733 C C . LEU A 1 348 ? 20.421 -5.704 -27.754 1.00 92.62 348 LEU A C 1
ATOM 2735 O O . LEU A 1 348 ? 20.321 -4.802 -28.585 1.00 92.62 348 LEU A O 1
ATOM 2739 N N . SER A 1 349 ? 20.448 -6.997 -28.067 1.00 94.38 349 SER A N 1
ATOM 2740 C CA . SER A 1 349 ? 20.176 -7.504 -29.410 1.00 94.38 349 SER A CA 1
ATOM 2741 C C . SER A 1 349 ? 18.712 -7.906 -29.524 1.00 94.38 349 SER A C 1
ATOM 2743 O O . SER A 1 349 ? 18.148 -8.526 -28.618 1.00 94.38 349 SER A O 1
ATOM 2745 N N . VAL A 1 350 ? 18.080 -7.510 -30.625 1.00 96.81 350 VAL A N 1
ATOM 2746 C CA . VAL A 1 350 ? 16.693 -7.845 -30.921 1.00 96.81 350 VAL A CA 1
ATOM 2747 C C . VAL A 1 350 ? 16.602 -8.401 -32.328 1.00 96.81 350 VAL A C 1
ATOM 2749 O O . VAL A 1 350 ? 16.912 -7.698 -33.286 1.00 96.81 350 VAL A O 1
ATOM 2752 N N . GLU A 1 351 ? 16.142 -9.640 -32.461 1.00 96.69 351 GLU A N 1
ATOM 2753 C CA . GLU A 1 351 ? 16.151 -10.362 -33.733 1.00 96.69 351 GLU A CA 1
ATOM 2754 C C . GLU A 1 351 ? 14.791 -10.955 -34.107 1.00 96.69 351 GLU A C 1
ATOM 2756 O O . GLU A 1 351 ? 13.982 -11.317 -33.250 1.00 96.69 351 GLU A O 1
ATOM 2761 N N . ALA A 1 352 ? 14.547 -11.089 -35.409 1.00 96.75 352 ALA A N 1
ATOM 2762 C CA . ALA A 1 352 ? 13.445 -11.866 -35.962 1.00 96.75 352 ALA A CA 1
ATOM 2763 C C . ALA A 1 352 ? 13.815 -12.404 -37.350 1.00 96.75 352 ALA A C 1
ATOM 2765 O O . ALA A 1 352 ? 14.514 -11.749 -38.122 1.00 96.75 352 ALA A O 1
ATOM 2766 N N . THR A 1 353 ? 13.303 -13.583 -37.700 1.00 96.38 353 THR A N 1
ATOM 2767 C CA . THR A 1 353 ? 13.430 -14.131 -39.058 1.00 96.38 353 THR A CA 1
ATOM 2768 C C . THR A 1 353 ? 12.129 -13.907 -39.810 1.00 96.38 353 THR A C 1
ATOM 2770 O O . THR A 1 353 ? 11.141 -14.541 -39.460 1.00 96.38 353 THR A O 1
ATOM 2773 N N . ILE A 1 354 ? 12.123 -13.053 -40.839 1.00 94.44 354 ILE A N 1
ATOM 2774 C CA . ILE A 1 354 ? 10.967 -12.851 -41.722 1.00 94.44 354 ILE A CA 1
ATOM 2775 C C . ILE A 1 354 ? 11.251 -13.499 -43.079 1.00 94.44 354 ILE A C 1
ATOM 2777 O O . ILE A 1 354 ? 12.148 -13.094 -43.821 1.00 94.44 354 ILE A O 1
ATOM 2781 N N . GLY A 1 355 ? 10.492 -14.545 -43.412 1.00 91.25 355 GLY A N 1
ATOM 2782 C CA . GLY A 1 355 ? 10.738 -15.339 -44.615 1.00 91.25 355 GLY A CA 1
ATOM 2783 C C . GLY A 1 355 ? 12.111 -16.019 -44.568 1.00 91.25 355 GLY A C 1
ATOM 2784 O O . GLY A 1 355 ? 12.344 -16.887 -43.733 1.00 91.25 355 GLY A O 1
ATOM 2785 N N . SER A 1 356 ? 13.013 -15.644 -45.479 1.00 90.25 356 SER A N 1
ATOM 2786 C CA . SER A 1 356 ? 14.395 -16.151 -45.535 1.00 90.25 356 SER A CA 1
ATOM 2787 C C . SER A 1 356 ? 15.439 -15.144 -45.037 1.00 90.25 356 SER A C 1
ATOM 2789 O O . SER A 1 356 ? 16.629 -15.347 -45.280 1.00 90.25 356 SER A O 1
ATOM 2791 N N . GLN A 1 357 ? 15.009 -14.038 -44.425 1.00 92.19 357 GLN A N 1
ATOM 2792 C CA . GLN A 1 357 ? 15.882 -12.954 -43.977 1.00 92.19 357 GLN A CA 1
ATOM 2793 C C . GLN A 1 357 ? 15.852 -12.845 -42.454 1.00 92.19 357 GLN A C 1
ATOM 2795 O O . GLN A 1 357 ? 14.786 -12.885 -41.842 1.00 92.19 357 GLN A O 1
ATOM 2800 N N . ILE A 1 358 ? 17.027 -12.705 -41.849 1.00 94.38 358 ILE A N 1
ATOM 2801 C CA . ILE A 1 358 ? 17.185 -12.380 -40.433 1.00 94.38 358 ILE A CA 1
ATOM 2802 C C . ILE A 1 358 ? 17.337 -10.869 -40.339 1.00 94.38 358 ILE A C 1
ATOM 2804 O O . ILE A 1 358 ? 18.247 -10.308 -40.949 1.00 94.38 358 ILE A O 1
ATOM 2808 N N . TYR A 1 359 ? 16.463 -10.240 -39.564 1.00 95.50 359 TYR A N 1
ATOM 2809 C CA . TYR A 1 359 ? 16.576 -8.848 -39.161 1.00 95.50 359 TYR A CA 1
ATOM 2810 C C . TYR A 1 359 ? 17.062 -8.782 -37.723 1.00 95.50 359 TYR A C 1
ATOM 2812 O O . TYR A 1 359 ? 16.571 -9.521 -36.870 1.00 95.50 359 TYR A O 1
ATOM 2820 N N . MET A 1 360 ? 17.997 -7.879 -37.461 1.00 95.44 360 MET A N 1
ATOM 2821 C CA . MET A 1 360 ? 18.542 -7.633 -36.135 1.00 95.44 360 MET A CA 1
ATOM 2822 C C . MET A 1 360 ? 18.654 -6.128 -35.897 1.00 95.44 360 MET A C 1
ATOM 2824 O O . MET A 1 360 ? 19.111 -5.391 -36.769 1.00 95.44 360 MET A O 1
ATOM 2828 N N . ILE A 1 361 ? 18.236 -5.672 -34.719 1.00 96.00 361 ILE A N 1
ATOM 2829 C CA . ILE A 1 361 ? 18.519 -4.329 -34.213 1.00 96.00 361 ILE A CA 1
ATOM 2830 C C . ILE A 1 361 ? 19.296 -4.484 -32.915 1.00 96.00 361 ILE A C 1
ATOM 2832 O O . ILE A 1 361 ? 18.806 -5.100 -31.971 1.00 96.00 361 ILE A O 1
ATOM 2836 N N . GLU A 1 362 ? 20.476 -3.885 -32.853 1.00 95.06 362 GLU A N 1
ATOM 2837 C CA . GLU A 1 362 ? 21.298 -3.865 -31.651 1.00 95.06 362 GLU A CA 1
ATOM 2838 C C . GLU A 1 362 ? 21.369 -2.457 -31.061 1.00 95.06 362 GLU A C 1
ATOM 2840 O O . GLU A 1 362 ? 21.650 -1.469 -31.748 1.00 95.06 362 GLU A O 1
ATOM 2845 N N . PHE A 1 363 ? 21.127 -2.369 -29.757 1.00 94.25 363 PHE A N 1
ATOM 2846 C CA . PHE A 1 363 ? 21.130 -1.136 -28.984 1.00 94.25 363 PHE A CA 1
ATOM 2847 C C . PHE A 1 363 ? 22.391 -1.067 -28.124 1.00 94.25 363 PHE A C 1
ATOM 2849 O O . PHE A 1 363 ? 22.543 -1.812 -27.153 1.00 94.25 363 PHE A O 1
ATOM 2856 N N . TYR A 1 364 ? 23.279 -0.133 -28.462 1.00 91.88 364 TYR A N 1
ATOM 2857 C CA . TYR A 1 364 ? 24.548 0.083 -27.778 1.00 91.88 364 TYR A CA 1
ATOM 2858 C C . TYR A 1 364 ? 24.509 1.363 -26.935 1.00 91.88 364 TYR A C 1
ATOM 2860 O O . TYR A 1 364 ? 24.631 2.474 -27.478 1.00 91.88 364 TYR A O 1
ATOM 2868 N N . PRO A 1 365 ? 24.401 1.254 -25.599 1.00 88.56 365 PRO A N 1
ATOM 2869 C CA . PRO A 1 365 ? 24.448 2.413 -24.728 1.00 88.56 365 PRO A CA 1
ATOM 2870 C C . PRO A 1 365 ? 25.846 3.037 -24.749 1.00 88.56 365 PRO A C 1
ATOM 2872 O O . PRO A 1 365 ? 26.845 2.448 -25.181 1.00 88.56 365 PRO A O 1
ATOM 2875 N N . LYS A 1 366 ? 25.933 4.281 -24.280 1.00 86.12 366 LYS A N 1
ATOM 2876 C CA . LYS A 1 366 ? 27.207 4.995 -24.190 1.00 86.12 366 LYS A CA 1
ATOM 2877 C C . LYS A 1 366 ? 28.216 4.215 -23.335 1.00 86.12 366 LYS A C 1
ATOM 2879 O O . LYS A 1 366 ? 27.954 3.866 -22.189 1.00 86.12 366 LYS A O 1
ATOM 2884 N N . GLY A 1 367 ? 29.418 4.034 -23.866 1.00 83.88 367 GLY A N 1
ATOM 2885 C CA . GLY A 1 367 ? 30.554 3.409 -23.193 1.00 83.88 367 GLY A CA 1
ATOM 2886 C C . GLY A 1 367 ? 30.656 1.896 -23.382 1.00 83.88 367 GLY A C 1
ATOM 2887 O O . GLY A 1 367 ? 31.525 1.298 -22.738 1.00 83.88 367 GLY A O 1
ATOM 2888 N N . VAL A 1 368 ? 29.799 1.307 -24.221 1.00 85.81 368 VAL A N 1
ATOM 2889 C CA . VAL A 1 368 ? 29.846 -0.100 -24.649 1.00 85.81 368 VAL A CA 1
ATOM 2890 C C . VAL A 1 368 ? 30.447 -0.169 -26.053 1.00 85.81 368 VAL A C 1
ATOM 2892 O O . VAL A 1 368 ? 29.943 0.530 -26.928 1.00 85.81 368 VAL A O 1
ATOM 2895 N N . PRO A 1 369 ? 31.539 -0.910 -26.290 1.00 86.50 369 PRO A N 1
ATOM 2896 C CA . PRO A 1 369 ? 32.174 -0.969 -27.606 1.00 86.50 369 PRO A CA 1
ATOM 2897 C C . PRO A 1 369 ? 31.348 -1.781 -28.615 1.00 86.50 369 PRO A C 1
ATOM 2899 O O . PRO A 1 369 ? 30.655 -2.719 -28.228 1.00 86.50 369 PRO A O 1
ATOM 2902 N N . MET A 1 370 ? 31.461 -1.435 -29.897 1.00 87.44 370 MET A N 1
ATOM 2903 C CA . MET A 1 370 ? 30.981 -2.252 -31.021 1.00 87.44 370 MET A CA 1
ATOM 2904 C C . MET A 1 370 ? 32.157 -2.977 -31.683 1.00 87.44 370 MET A C 1
ATOM 2906 O O . MET A 1 370 ? 33.279 -2.472 -31.682 1.00 87.44 370 MET A O 1
ATOM 2910 N N . ALA A 1 371 ? 31.907 -4.138 -32.288 1.00 78.88 371 ALA A N 1
ATOM 2911 C CA . ALA A 1 371 ? 32.906 -4.884 -33.059 1.00 78.88 371 ALA A CA 1
ATOM 2912 C C . ALA A 1 371 ? 33.072 -4.337 -34.496 1.00 78.88 371 ALA A C 1
ATOM 2914 O O . ALA A 1 371 ? 33.224 -5.110 -35.433 1.00 78.88 371 ALA A O 1
ATOM 2915 N N . GLU A 1 372 ? 33.036 -3.013 -34.665 1.00 76.25 372 GLU A N 1
ATOM 2916 C CA . GLU A 1 372 ? 33.021 -2.327 -35.965 1.00 76.25 372 GLU A CA 1
ATOM 2917 C C . GLU A 1 372 ? 34.128 -1.265 -36.050 1.00 76.25 372 GLU A C 1
ATOM 2919 O O . GLU A 1 372 ? 34.476 -0.627 -35.054 1.00 76.25 372 GLU A O 1
ATOM 2924 N N . GLU A 1 373 ? 34.682 -1.034 -37.247 1.00 67.88 373 GLU A N 1
ATOM 2925 C CA . GLU A 1 373 ? 35.830 -0.125 -37.434 1.00 67.88 373 GLU A CA 1
ATOM 2926 C C . GLU A 1 373 ? 35.506 1.350 -37.127 1.00 67.88 373 GLU A C 1
ATOM 2928 O O . GLU A 1 373 ? 36.395 2.115 -36.746 1.00 67.88 373 GLU A O 1
ATOM 2933 N N . LYS A 1 374 ? 34.236 1.760 -37.258 1.00 71.69 374 LYS A N 1
ATOM 2934 C CA . LYS A 1 374 ? 33.760 3.130 -36.985 1.00 71.69 374 LYS A CA 1
ATOM 2935 C C . LYS A 1 374 ? 33.053 3.267 -35.638 1.00 71.69 374 LYS A C 1
ATOM 2937 O O . LYS A 1 374 ? 32.074 4.003 -35.511 1.00 71.69 374 LYS A O 1
ATOM 2942 N N . ASP A 1 375 ? 33.555 2.577 -34.620 1.00 81.69 375 ASP A N 1
ATOM 2943 C CA . ASP A 1 375 ? 32.980 2.667 -33.286 1.00 81.69 375 ASP A CA 1
ATOM 2944 C C . ASP A 1 375 ? 33.259 4.018 -32.592 1.00 81.69 375 ASP A C 1
ATOM 2946 O O . ASP A 1 375 ? 34.403 4.427 -32.380 1.00 81.69 375 ASP A O 1
ATOM 2950 N N . ASN A 1 376 ? 32.192 4.684 -32.144 1.00 87.62 376 ASN A N 1
ATOM 2951 C CA . ASN A 1 376 ? 32.246 5.829 -31.244 1.00 87.62 376 ASN A CA 1
ATOM 2952 C C . ASN A 1 376 ? 31.522 5.529 -29.929 1.00 87.62 376 ASN A C 1
ATOM 2954 O O . ASN A 1 376 ? 30.423 6.023 -29.655 1.00 87.62 376 ASN A O 1
ATOM 2958 N N . SER A 1 377 ? 32.187 4.776 -29.057 1.00 87.19 377 SER A N 1
ATOM 2959 C CA . SER A 1 377 ? 31.663 4.419 -27.734 1.00 87.19 377 SER A CA 1
ATOM 2960 C C . SER A 1 377 ? 31.360 5.599 -26.807 1.00 87.19 377 SER A C 1
ATOM 2962 O O . SER A 1 377 ? 30.720 5.418 -25.775 1.00 87.19 377 SER A O 1
ATOM 2964 N N . ASN A 1 378 ? 31.709 6.838 -27.164 1.00 88.75 378 ASN A N 1
ATOM 2965 C CA . ASN A 1 378 ? 31.282 8.020 -26.410 1.00 88.75 378 ASN A CA 1
ATOM 2966 C C . ASN A 1 378 ? 29.823 8.427 -26.668 1.00 88.75 378 ASN A C 1
ATOM 2968 O O . ASN A 1 378 ? 29.318 9.332 -25.989 1.00 88.75 378 ASN A O 1
ATOM 2972 N N . LYS A 1 379 ? 29.154 7.771 -27.617 1.00 90.69 379 LYS A N 1
ATOM 2973 C CA . LYS A 1 379 ? 27.762 7.999 -27.990 1.00 90.69 379 LYS A CA 1
ATOM 2974 C C . LYS A 1 379 ? 26.938 6.725 -27.872 1.00 90.69 379 LYS A C 1
ATOM 2976 O O . LYS A 1 379 ? 27.462 5.617 -27.815 1.00 90.69 379 LYS A O 1
ATOM 2981 N N . GLU A 1 380 ? 25.627 6.896 -27.843 1.00 91.38 380 GLU A N 1
ATOM 2982 C CA . GLU A 1 380 ? 24.717 5.777 -28.064 1.00 91.38 380 GLU A CA 1
ATOM 2983 C C . GLU A 1 380 ? 24.678 5.445 -29.547 1.00 91.38 380 GLU A C 1
ATOM 2985 O O . GLU A 1 380 ? 24.683 6.365 -30.374 1.00 91.38 380 GLU A O 1
ATOM 2990 N N . ARG A 1 381 ? 24.636 4.152 -29.865 1.00 93.81 381 ARG A N 1
ATOM 2991 C CA . ARG A 1 381 ? 24.566 3.661 -31.239 1.00 93.81 381 ARG A CA 1
ATOM 2992 C C . ARG A 1 381 ? 23.433 2.657 -31.398 1.00 93.81 381 ARG A C 1
ATOM 2994 O O . ARG A 1 381 ? 23.175 1.877 -30.487 1.00 93.81 381 ARG A O 1
ATOM 3001 N N . ILE A 1 382 ? 22.766 2.695 -32.543 1.00 95.12 382 ILE A N 1
ATOM 3002 C CA . ILE A 1 382 ? 21.819 1.667 -32.980 1.00 95.12 382 ILE A CA 1
ATOM 3003 C C . ILE A 1 382 ? 22.394 1.064 -34.252 1.00 95.12 382 ILE A C 1
ATOM 3005 O O . ILE A 1 382 ? 22.665 1.806 -35.197 1.00 95.12 382 ILE A O 1
ATOM 3009 N N . MET A 1 383 ? 22.587 -0.250 -34.265 1.00 94.12 383 MET A N 1
ATOM 3010 C CA . MET A 1 383 ? 22.927 -0.988 -35.475 1.00 94.12 383 MET A CA 1
ATOM 3011 C C . MET A 1 383 ? 21.682 -1.703 -35.969 1.00 94.12 383 MET A C 1
ATOM 3013 O O . MET A 1 383 ? 20.982 -2.333 -35.180 1.00 94.12 383 MET A O 1
ATOM 3017 N N . ILE A 1 384 ? 21.404 -1.596 -37.261 1.00 94.12 384 ILE A N 1
ATOM 3018 C CA . ILE A 1 384 ? 20.358 -2.372 -37.917 1.00 94.12 384 ILE A CA 1
ATOM 3019 C C . ILE A 1 384 ? 21.042 -3.246 -38.950 1.00 94.12 384 ILE A C 1
ATOM 3021 O O . ILE A 1 384 ? 21.842 -2.756 -39.740 1.00 94.12 384 ILE A O 1
ATOM 3025 N N . HIS A 1 385 ? 20.764 -4.542 -38.906 1.00 92.69 385 HIS A N 1
ATOM 3026 C CA . HIS A 1 385 ? 21.376 -5.537 -39.769 1.00 92.69 385 HIS A CA 1
ATOM 3027 C C . HIS A 1 385 ? 20.309 -6.420 -40.411 1.00 92.69 385 HIS A C 1
ATOM 3029 O O . HIS A 1 385 ? 19.324 -6.813 -39.779 1.00 92.69 385 HIS A O 1
ATOM 3035 N N . SER A 1 386 ? 20.544 -6.763 -41.672 1.00 91.56 386 SER A N 1
ATOM 3036 C CA . SER A 1 386 ? 19.757 -7.713 -42.442 1.00 91.56 386 SER A CA 1
ATOM 3037 C C . SER A 1 386 ? 20.681 -8.757 -43.058 1.00 91.56 386 SER A C 1
ATOM 3039 O O . SER A 1 386 ? 21.683 -8.433 -43.695 1.00 91.56 386 SER A O 1
ATOM 3041 N N . SER A 1 387 ? 20.312 -10.034 -42.949 1.00 91.25 387 SER A N 1
ATOM 3042 C CA . SER A 1 387 ? 21.063 -11.109 -43.608 1.00 91.25 387 SER A CA 1
ATOM 3043 C C . SER A 1 387 ? 20.990 -11.044 -45.137 1.00 91.25 387 SER A C 1
ATOM 3045 O O . SER A 1 387 ? 21.773 -11.718 -45.806 1.00 91.25 387 SER A O 1
ATOM 3047 N N . ASN A 1 388 ? 20.060 -10.268 -45.705 1.00 86.00 388 ASN A N 1
ATOM 3048 C CA . ASN A 1 388 ? 20.056 -9.978 -47.134 1.00 86.00 388 ASN A CA 1
ATOM 3049 C C . ASN A 1 388 ? 21.275 -9.118 -47.476 1.00 86.00 388 ASN A C 1
ATOM 3051 O O . ASN A 1 388 ? 21.400 -8.004 -46.974 1.00 86.00 388 ASN A O 1
ATOM 3055 N N . ASP A 1 389 ? 22.166 -9.663 -48.300 1.00 85.12 389 ASP A N 1
ATOM 3056 C CA . ASP A 1 389 ? 23.441 -9.055 -48.682 1.00 85.12 389 ASP A CA 1
ATOM 3057 C C . ASP A 1 389 ? 24.349 -8.696 -47.494 1.00 85.12 389 ASP A C 1
ATOM 3059 O O . ASP A 1 389 ? 25.267 -7.907 -47.657 1.00 85.12 389 ASP A O 1
ATOM 3063 N N . SER A 1 390 ? 24.135 -9.266 -46.299 1.00 87.56 390 SER A N 1
ATOM 3064 C CA . SER A 1 390 ? 24.843 -8.852 -45.070 1.00 87.56 390 SER A CA 1
ATOM 3065 C C . SER A 1 390 ? 24.815 -7.330 -44.867 1.00 87.56 390 SER A C 1
ATOM 3067 O O . SER A 1 390 ? 25.828 -6.714 -44.529 1.00 87.56 390 SER A O 1
ATOM 3069 N N . TYR A 1 391 ? 23.668 -6.725 -45.171 1.00 90.62 391 TYR A N 1
ATOM 3070 C CA . TYR A 1 391 ? 23.472 -5.290 -45.092 1.00 90.62 391 TYR A CA 1
ATOM 3071 C C . TYR A 1 391 ? 23.473 -4.816 -43.640 1.00 90.62 391 TYR A C 1
ATOM 3073 O O . TYR A 1 391 ? 22.838 -5.443 -42.787 1.00 90.62 391 TYR A O 1
ATOM 3081 N N . TYR A 1 392 ? 24.127 -3.690 -43.366 1.00 91.94 392 TYR A N 1
ATOM 3082 C CA . TYR A 1 392 ? 24.031 -3.018 -42.077 1.00 91.94 392 TYR A CA 1
ATOM 3083 C C . TYR A 1 392 ? 24.039 -1.498 -42.199 1.00 91.94 392 TYR A C 1
ATOM 3085 O O . TYR A 1 392 ? 24.646 -0.925 -43.104 1.00 91.94 392 TYR A O 1
ATOM 3093 N N . GLU A 1 393 ? 23.442 -0.858 -41.199 1.00 92.69 393 GLU A N 1
ATOM 3094 C CA . GLU A 1 393 ? 23.497 0.577 -40.950 1.00 92.69 393 GLU A CA 1
ATOM 3095 C C . GLU A 1 393 ? 23.830 0.830 -39.480 1.00 92.69 393 GLU A C 1
ATOM 3097 O O . GLU A 1 393 ? 23.362 0.122 -38.584 1.00 92.69 393 GLU A O 1
ATOM 3102 N N . ILE A 1 394 ? 24.619 1.872 -39.220 1.00 93.75 394 ILE A N 1
ATOM 3103 C CA . ILE A 1 394 ? 24.964 2.313 -37.868 1.00 93.75 394 ILE A CA 1
ATOM 3104 C C . ILE A 1 394 ? 24.534 3.764 -37.694 1.00 93.75 394 ILE A C 1
ATOM 3106 O O . ILE A 1 394 ? 24.974 4.662 -38.419 1.00 93.75 394 ILE A O 1
ATOM 3110 N N . PHE A 1 395 ? 23.724 4.001 -36.667 1.00 94.12 395 PHE A N 1
ATOM 3111 C CA . PHE A 1 395 ? 23.230 5.315 -36.287 1.00 94.12 395 PHE A CA 1
ATOM 3112 C C . PHE A 1 395 ? 23.822 5.751 -34.952 1.00 94.12 395 PHE A C 1
ATOM 3114 O O . PHE A 1 395 ? 23.713 5.041 -33.960 1.00 94.12 395 PHE A O 1
ATOM 3121 N N . GLU A 1 396 ? 24.368 6.961 -34.889 1.00 93.62 396 GLU A N 1
ATOM 3122 C CA . GLU A 1 396 ? 24.792 7.610 -33.649 1.00 93.62 396 GLU A CA 1
ATOM 3123 C C . GLU A 1 396 ? 23.750 8.617 -33.165 1.00 93.62 396 GLU A C 1
ATOM 3125 O O . GLU A 1 396 ? 23.231 9.415 -33.952 1.00 93.62 396 GLU A O 1
ATOM 3130 N N . ARG A 1 397 ? 23.518 8.685 -31.850 1.00 91.31 397 ARG A N 1
ATOM 3131 C CA . ARG A 1 397 ? 22.745 9.797 -31.279 1.00 91.31 397 ARG A CA 1
ATOM 3132 C C . ARG A 1 397 ? 23.487 11.124 -31.530 1.00 91.31 397 ARG A C 1
ATOM 3134 O O . ARG A 1 397 ? 24.705 11.217 -31.323 1.00 91.31 397 ARG A O 1
ATOM 3141 N N . ALA A 1 398 ? 22.757 12.123 -32.037 1.00 84.44 398 ALA A N 1
ATOM 3142 C CA . ALA A 1 398 ? 23.305 13.418 -32.459 1.00 84.44 398 ALA A CA 1
ATOM 3143 C C . ALA A 1 398 ? 23.980 14.187 -31.316 1.00 84.44 398 ALA A C 1
ATOM 3145 O O . ALA A 1 398 ? 23.374 14.280 -30.223 1.00 84.44 398 ALA A O 1
#

pLDDT: mean 85.93, std 15.97, range [31.62, 98.56]

=== Feature glossary ===
The record interleaves many kinds of information about one protein. Here is each kind framed as the question it answers.

Q: Are the domains correctly placed relative to each other?
A: Predicted aligned error is AlphaFold's pairwise confidence. Unlike pLDDT (per-residue), PAE is per-residue-pair and captures whether two parts of the structure are correctly placed relative to each other. Units are ångströms of expected positional error.

Q: Which residues are in helices, strands, or loops?
A: Eight-state secondary structure (DSSP): H is the canonical α-helix, G the tighter 3₁₀-helix, I the wider π-helix; E/B are β-structure, T and S are turns and bends, and '-' is everything else. DSSP derives these from the pattern of main-chain N–H···O=C hydrogen bonds, not from the sequence.

Q: What if only a Cα trace is available?
A: P-SEA three-state annotation labels each residue as helix, strand, or coil based purely on the geometry of the Cα trace. It serves as a fallback when the full backbone (and thus DSSP) is unavailable.

Q: What are the backbone torsion angles?
A: φ (phi) and ψ (psi) are the two rotatable backbone dihedrals per residue: φ is the C(i-1)–N–Cα–C torsion, ψ is the N–Cα–C–N(i+1) torsion, both in degrees on (−180°, 180°]. α-helical residues cluster near (−60°, −45°); β-strand residues near (−120°, +130°). A Ramachandran plot is simply a scatter of (φ, ψ) for every residue.

Q: What known structures does this most resemble?
A: Structural nearest neighbors (via Foldseek easy-search vs the PDB). Reported per hit: target PDB id, E-value, and alignment TM-score. A TM-score above ~0.5 is the conventional threshold for 'same fold'.

Q: What family and function is it annotated with?
A: Database cross-references. InterPro integrates a dozen domain/family signature databases into unified entries with residue-range hits. GO terms attach function/process/location labels with evidence codes. CATH codes position the fold in a four-level structural taxonomy. Organism is the NCBI-taxonomy species name.

Q: Which residues are buried vs exposed?
A: Solvent accessibility: the surface area of each residue that a 1.4 Å water probe can touch, in Å². When only backbone atoms are present the absolute values are lower than full-atom SASA (side chains contribute most of the area) and are flagged as backbone-only.

Q: What do the diagnostic plots show?
A: Three diagnostic plots accompany the record. The Cα contact map visualizes the tertiary structure as a 2D adjacency matrix (8 Å cutoff, sequence-local contacts suppressed). The Ramachandran plot shows the distribution of backbone (φ, ψ) torsions, with points in the α and β basins reflecting secondary structure content. The PAE plot shows AlphaFold's inter-residue confidence as a color matrix.

Q: What is the amino-acid chain?
A: The amino-acid sequence is the protein's primary structure: the linear order of residues from the N-terminus to the C-terminus, written in one-letter code. Everything else here — the 3D coordinates, the secondary structure, the domain annotations — is ultimately a consequence of this string.

Q: What do the rendered images show?
A: The six renders are orthographic views along the three Cartesian axes in both directions. Representation (cartoon, sticks, or surface) and color scheme (sequence-rainbow or by-chain) vary across proteins so the training set covers all the common visualization conventions.

Q: Where is each backbone atom in 3D?
A: The mmCIF table is the protein's shape written out atom by atom. For each backbone N, Cα, C, and carbonyl O, it records an (x, y, z) coordinate triple in Å plus the residue type, chain letter, and residue number.

Q: How mobile is each atom in the crystal?
A: For experimental (PDB) structures, the B-factor (temperature factor) quantifies the positional spread of each atom in the crystal — a combination of thermal vibration and static disorder — in units of Å². High B-factors mark flexible loops or poorly resolved regions; low B-factors mark the rigid, well-ordered core.

Q: How big and how compact is the whole molecule?
A: Three whole-structure scalars: the radius of gyration (RMS distance of Cα from centroid, in Å), the count of Cα–Cα contacts (pairs closer than 8 Å and separated by more than four residues in sequence — i.e. tertiary, not local, contacts), and the bounding-box dimensions. Together they distinguish compact globular folds from extended fibres or disordered chains.

Q: What does the local fold look like, residue by residue?
A: A 3Di character summarizes, for each residue, the relative orientation of the Cα frame of its nearest spatial neighbor. Because it encodes fold topology rather than chemistry, 3Di alignments detect remote structural similarity that sequence alignment misses.

Q: How confident is the AlphaFold model at each residue?
A: For AlphaFold models, the B-factor field carries pLDDT — the model's own estimate of local accuracy on a 0–100 scale. Regions with pLDDT<50 should be treated as essentially unmodeled; they often correspond to intrinsically disordered segments.